Protein AF-A0A1C9CE63-F1 (afdb_monomer)

Solvent-accessible surface area (backbone atoms only — not comparable to full-atom values): 28375 Å² total; per-residue (Å²): 128,78,63,78,70,60,78,70,65,57,102,80,39,80,87,70,50,64,59,66,61,51,50,54,52,50,43,56,51,39,47,48,26,21,52,22,49,70,68,68,36,62,68,63,24,53,52,50,34,50,54,48,64,72,30,65,69,42,46,54,52,19,48,55,55,48,62,64,35,67,76,47,43,61,66,48,73,83,45,93,77,59,62,77,85,46,42,68,60,44,54,62,67,31,39,76,84,61,85,84,71,72,58,73,71,44,56,62,52,73,74,52,94,75,68,88,88,57,52,67,68,51,52,51,49,44,49,29,52,48,26,39,34,39,43,51,40,66,49,45,49,29,48,49,60,59,68,52,56,86,51,56,21,40,76,40,48,49,44,44,68,68,56,47,50,50,53,48,55,65,69,58,64,79,70,82,34,39,35,38,40,32,56,40,55,75,34,63,62,64,49,68,64,69,71,60,58,72,79,48,99,61,60,64,72,58,50,54,52,51,52,53,41,50,74,76,33,42,57,55,44,39,71,67,55,86,86,58,91,83,53,89,81,51,94,64,71,36,89,29,74,40,48,51,56,56,50,50,53,54,53,42,52,53,50,51,55,52,53,51,54,45,39,74,75,68,36,86,86,61,72,71,47,65,40,33,46,66,48,37,37,37,41,36,22,72,46,66,70,59,44,55,51,52,54,50,47,54,37,49,60,34,46,80,61,80,20,67,67,59,71,88,37,49,49,76,40,48,50,71,80,32,50,74,57,95,56,26,28,40,33,51,39,71,95,73,77,41,73,47,48,29,75,19,71,67,47,52,50,52,52,56,48,52,50,50,50,54,51,60,75,41,65,87,53,61,62,62,60,49,32,55,55,50,32,53,50,47,52,55,55,39,61,70,47,36,66,47,74,30,63,70,57,28,51,51,50,44,52,53,49,46,53,54,52,50,54,55,52,50,68,74,39,78,92,54,55,70,64,59,52,35,59,57,35,25,45,73,79,40,75,42,82,54,94,97,39,79,43,80,48,64,76,40,56,41,36,78,88,44,95,68,72,48,56,41,77,58,50,70,72,59,71,69,56,84,86,84,79,73,82,56,76,77,60,24,74,66,27,45,81,66,54,50,59,65,47,53,63,55,64,74,74,112

Mean predicted aligned error: 9.61 Å

Foldseek 3Di:
DPPVVPVPDPPPHPVVPPLVVLLVVLLVLLLQLLVCLLVVVLVSNVVSLVCLLQDLSNLVVLLVVLCPAPVNVVLPVPDPDDCSVCVVVLSVLLRLPDPDQPVVLQLVVLQDPDDDPCVHVNNSSLSSLSSNLSSLCSSCLSNVLSLFDPQAAAPFFLGDPVVNVVLVQVLCQDDKKKKKKFFQLQLLLPFDLLVVLVPDPDDPSSSVSVVVCVVSPLSVQQSDADDDLVPLQHPRGRSGPNNQVSQSSVVRVLVCQLVVVCCVPPNDPFDWDWHHHRRIIMTMGRDPVSVVVSVVSSQVVSVVRVTGRDPVRIDMDMQQVWDDDSQWTWHQPPVVRHIAIEGHPVRLVSLLVVLLVLCVVCLPPDLVVNLVVLQVSLCVVLLSGLQGDYLVVLVVSLVSSLVSVVVSQCVVCVPDDPVVSCVQFWNAQDWDDDPNDTDTDTSWGWHPPDPPTRTRDRSNPDHNDHDDRDDDSSVSSSGDVVVCVVVVVVVVVD

pLDDT: mean 80.14, std 16.72, range [25.38, 95.38]

InterPro domains:
  IPR013597 Group II intron, maturase-specific [PF08388] (356-426)
  IPR025960 Reverse transcriptase, N-terminal domain [PF13655] (14-68)
  IPR043502 DNA/RNA polymerase superfamily [SSF56672] (128-377)
  IPR051083 Group II Intron Splicing and Mobility/Defense [PTHR34047] (127-447)

Nearest PDB structures (foldseek):
  8fli-assembly1_B  TM=7.526E-01  e=4.550E-17  Thermosynechococcus vestitus
  6mec-assembly1_C  TM=7.579E-01  e=5.224E-15  Thermosynechococcus vestitus BP-1
  8t2r-assembly1_D  TM=7.682E-01  e=3.964E-09  Agathobacter rectalis
  7uin-assembly1_D  TM=7.161E-01  e=3.149E-09  Agathobacter rectalis
  7r08-assembly2_F  TM=4.480E-01  e=1.375E-04  Escherichia phage P2

Organism: NCBI:txid35151

Structure (mmCIF, N/CA/C/O backbone):
data_AF-A0A1C9CE63-F1
#
_entry.id   AF-A0A1C9CE63-F1
#
loop_
_atom_site.group_PDB
_atom_site.id
_atom_site.type_symbol
_atom_site.label_atom_id
_atom_site.label_alt_id
_atom_site.label_comp_id
_atom_site.label_asym_id
_atom_site.label_entity_id
_atom_site.label_seq_id
_atom_site.pdbx_PDB_ins_code
_atom_site.Cartn_x
_atom_site.Cartn_y
_atom_site.Cartn_z
_atom_site.occupancy
_atom_site.B_iso_or_equiv
_atom_site.auth_seq_id
_atom_site.auth_comp_id
_atom_site.auth_asym_id
_atom_site.auth_atom_id
_atom_site.pdbx_PDB_model_num
ATOM 1 N N . MET A 1 1 ? -5.152 -36.844 8.645 1.00 30.45 1 MET A N 1
ATOM 2 C CA . MET A 1 1 ? -4.842 -36.944 7.199 1.00 30.45 1 MET A CA 1
ATOM 3 C C . MET A 1 1 ? -3.644 -36.094 6.750 1.00 30.45 1 MET A C 1
ATOM 5 O O . MET A 1 1 ? -3.193 -36.290 5.636 1.00 30.45 1 MET A O 1
ATOM 9 N N . THR A 1 2 ? -3.090 -35.188 7.568 1.00 33.00 2 THR A N 1
ATOM 10 C CA . THR A 1 2 ? -2.118 -34.170 7.110 1.00 33.00 2 THR A CA 1
ATOM 11 C C . THR A 1 2 ? -0.636 -34.487 7.312 1.00 33.00 2 THR A C 1
ATOM 13 O O . THR A 1 2 ? 0.166 -33.715 6.818 1.00 33.00 2 THR A O 1
ATOM 16 N N . ASN A 1 3 ? -0.244 -35.560 8.007 1.00 33.81 3 ASN A N 1
ATOM 17 C CA . ASN A 1 3 ? 1.186 -35.896 8.144 1.00 33.81 3 ASN A CA 1
ATOM 18 C C . ASN A 1 3 ? 1.631 -36.895 7.060 1.00 33.81 3 ASN A C 1
ATOM 20 O O . ASN A 1 3 ? 2.581 -36.630 6.340 1.00 33.81 3 ASN A O 1
ATOM 24 N N . LEU A 1 4 ? 0.844 -37.953 6.826 1.00 34.84 4 LEU A N 1
ATOM 25 C CA . LEU A 1 4 ? 1.173 -39.021 5.868 1.00 34.84 4 LEU A CA 1
ATOM 26 C C . LEU A 1 4 ? 1.255 -38.582 4.394 1.00 34.84 4 LEU A C 1
ATOM 28 O O . LEU A 1 4 ? 1.978 -39.197 3.622 1.00 34.84 4 LEU A O 1
ATOM 32 N N . PHE A 1 5 ? 0.532 -37.535 3.977 1.00 40.16 5 PHE A N 1
ATOM 33 C CA . PHE A 1 5 ? 0.570 -37.071 2.580 1.00 40.16 5 PHE A CA 1
ATOM 34 C C . PHE A 1 5 ? 1.862 -36.305 2.246 1.00 40.16 5 PHE A C 1
ATOM 36 O O . PHE A 1 5 ? 2.246 -36.214 1.085 1.00 40.16 5 PHE A O 1
ATOM 43 N N . PHE A 1 6 ? 2.535 -35.745 3.255 1.00 43.38 6 PHE A N 1
ATOM 44 C CA . PHE A 1 6 ? 3.635 -34.796 3.060 1.00 43.38 6 PHE A CA 1
ATOM 45 C C . PHE A 1 6 ? 5.020 -35.398 3.316 1.00 43.38 6 PHE A C 1
ATOM 47 O O . PHE A 1 6 ? 6.011 -34.790 2.922 1.00 43.38 6 PHE A O 1
ATOM 54 N N . ASP A 1 7 ? 5.093 -36.605 3.884 1.00 41.19 7 ASP A N 1
ATOM 55 C CA . ASP A 1 7 ? 6.348 -37.356 4.032 1.00 41.19 7 ASP A CA 1
ATOM 56 C C . ASP A 1 7 ? 6.889 -37.895 2.686 1.00 41.19 7 ASP A C 1
ATOM 58 O O . ASP A 1 7 ? 8.063 -38.238 2.595 1.00 41.19 7 ASP A O 1
ATOM 62 N N . ASN A 1 8 ? 6.074 -37.890 1.619 1.00 40.59 8 ASN A N 1
ATOM 63 C CA . ASN A 1 8 ? 6.402 -38.437 0.289 1.00 40.59 8 ASN A CA 1
ATOM 64 C C . ASN A 1 8 ? 6.671 -37.380 -0.806 1.00 40.59 8 ASN A C 1
ATOM 66 O O . ASN A 1 8 ? 6.682 -37.704 -1.995 1.00 40.59 8 ASN A O 1
ATOM 70 N N . LEU A 1 9 ? 6.856 -36.105 -0.455 1.00 44.16 9 LEU A N 1
ATOM 71 C CA . LEU A 1 9 ? 7.044 -35.043 -1.450 1.00 44.16 9 LEU A CA 1
ATOM 72 C C . LEU A 1 9 ? 8.506 -34.959 -1.923 1.00 44.16 9 LEU A C 1
ATOM 74 O O . LEU A 1 9 ? 9.312 -34.231 -1.351 1.00 44.16 9 LEU A O 1
ATOM 78 N N . GLY A 1 10 ? 8.825 -35.698 -2.990 1.00 44.44 10 GLY A N 1
ATOM 79 C CA . GLY A 1 10 ? 10.055 -35.535 -3.776 1.00 44.44 10 GLY A CA 1
ATOM 80 C C . GLY A 1 10 ? 10.108 -34.228 -4.590 1.00 44.44 10 GLY A C 1
ATOM 81 O O . GLY A 1 10 ? 9.224 -33.371 -4.496 1.00 44.44 10 GLY A O 1
ATOM 82 N N . GLU A 1 11 ? 11.157 -34.088 -5.412 1.00 43.44 11 GLU A N 1
ATOM 83 C CA . GLU A 1 11 ? 11.594 -32.873 -6.139 1.00 43.44 11 GLU A CA 1
ATOM 84 C C . GLU A 1 11 ? 10.550 -32.215 -7.084 1.00 43.44 11 GLU A C 1
ATOM 86 O O . GLU A 1 11 ? 10.762 -31.098 -7.550 1.00 43.44 11 GLU A O 1
ATOM 91 N N . SER A 1 12 ? 9.384 -32.831 -7.314 1.00 47.00 12 SER A N 1
ATOM 92 C CA . SER A 1 12 ? 8.291 -32.354 -8.186 1.00 47.00 12 SER A CA 1
ATOM 93 C C . SER A 1 12 ? 6.993 -32.011 -7.424 1.00 47.00 12 SER A C 1
ATOM 95 O O . SER A 1 12 ? 5.890 -32.388 -7.821 1.00 47.00 12 SER A O 1
ATOM 97 N N . SER A 1 13 ? 7.091 -31.320 -6.285 1.00 58.22 13 SER A N 1
ATOM 98 C CA . SER A 1 13 ? 5.994 -31.235 -5.302 1.00 58.22 13 SER A CA 1
ATOM 99 C C . SER A 1 13 ? 5.151 -29.950 -5.297 1.00 58.22 13 SER A C 1
ATOM 101 O O . SER A 1 13 ? 4.008 -30.008 -4.854 1.00 58.22 13 SER A O 1
ATOM 103 N N . TRP A 1 14 ? 5.636 -28.802 -5.790 1.00 64.69 14 TRP A N 1
ATOM 104 C CA . TRP A 1 14 ? 4.922 -27.517 -5.620 1.00 64.69 14 TRP A CA 1
ATOM 105 C C . TRP A 1 14 ? 3.573 -27.440 -6.343 1.00 64.69 14 TRP A C 1
ATOM 107 O O . TRP A 1 14 ? 2.602 -26.945 -5.766 1.00 64.69 14 TRP A O 1
ATOM 117 N N . ASP A 1 15 ? 3.499 -27.948 -7.571 1.00 68.06 15 ASP A N 1
ATOM 118 C CA . ASP A 1 15 ? 2.266 -27.940 -8.370 1.00 68.06 15 ASP A CA 1
ATOM 119 C C . ASP A 1 15 ? 1.274 -29.029 -7.927 1.00 68.06 15 ASP A C 1
ATOM 121 O O . ASP A 1 15 ? 0.073 -28.910 -8.160 1.00 68.06 15 ASP A O 1
ATOM 125 N N . ASN A 1 16 ? 1.765 -30.057 -7.226 1.00 78.12 16 ASN A N 1
ATOM 126 C CA . ASN A 1 16 ? 0.968 -31.176 -6.720 1.00 78.12 16 ASN A CA 1
ATOM 127 C C . ASN A 1 16 ? 0.309 -30.885 -5.361 1.00 78.12 16 ASN A C 1
ATOM 129 O O . ASN A 1 16 ? -0.555 -31.641 -4.915 1.00 78.12 16 ASN A O 1
ATOM 133 N N . ILE A 1 17 ? 0.693 -29.796 -4.686 1.00 79.50 17 ILE A N 1
ATOM 134 C CA . ILE A 1 17 ? 0.052 -29.378 -3.438 1.00 79.50 17 ILE A CA 1
ATOM 135 C C . ILE A 1 17 ? -1.374 -28.885 -3.750 1.00 79.50 17 ILE A C 1
ATOM 137 O O . ILE A 1 17 ? -1.547 -28.010 -4.603 1.00 79.50 17 ILE A O 1
ATOM 141 N N . PRO A 1 18 ? -2.415 -29.364 -3.035 1.00 83.19 18 PRO A N 1
ATOM 142 C CA . PRO A 1 18 ? -3.797 -28.936 -3.245 1.00 83.19 18 PRO A CA 1
ATOM 143 C C . PRO A 1 18 ? -4.042 -27.534 -2.656 1.00 83.19 18 PRO A C 1
ATOM 145 O O . PRO A 1 18 ? -4.759 -27.353 -1.669 1.00 83.19 18 PRO A O 1
ATOM 148 N N . TRP A 1 19 ? -3.440 -26.506 -3.266 1.00 83.06 19 TRP A N 1
ATOM 149 C CA . TRP A 1 19 ? -3.484 -25.113 -2.802 1.00 83.06 19 TRP A CA 1
ATOM 150 C C . TRP A 1 19 ? -4.910 -24.591 -2.624 1.00 83.06 19 TRP A C 1
ATOM 152 O O . TRP A 1 19 ? -5.187 -23.843 -1.687 1.00 83.06 19 TRP A O 1
ATOM 162 N N . HIS A 1 20 ? -5.823 -24.993 -3.510 1.00 82.12 20 HIS A N 1
ATOM 163 C CA . HIS A 1 20 ? -7.228 -24.613 -3.422 1.00 82.12 20 HIS A CA 1
ATOM 164 C C . HIS A 1 20 ? -7.864 -25.108 -2.116 1.00 82.12 20 HIS A C 1
ATOM 166 O O . HIS A 1 20 ? -8.416 -24.301 -1.367 1.00 82.12 20 HIS A O 1
ATOM 172 N N . ASP A 1 21 ? -7.726 -26.396 -1.800 1.00 81.56 21 ASP A N 1
ATOM 173 C CA . ASP A 1 21 ? -8.331 -26.995 -0.608 1.00 81.56 21 ASP A CA 1
ATOM 174 C C . ASP A 1 21 ? -7.712 -26.450 0.680 1.00 81.56 21 ASP A C 1
ATOM 176 O O . ASP A 1 21 ? -8.426 -26.163 1.647 1.00 81.56 21 ASP A O 1
ATOM 180 N N . LEU A 1 22 ? -6.392 -26.227 0.675 1.00 85.25 22 LEU A N 1
ATOM 181 C CA . LEU A 1 22 ? -5.684 -25.597 1.789 1.00 85.25 22 LEU A CA 1
ATOM 182 C C . LEU A 1 22 ? -6.206 -24.178 2.057 1.00 85.25 22 LEU A C 1
ATOM 184 O O . LEU A 1 22 ? -6.503 -23.844 3.207 1.00 85.25 22 LEU A O 1
ATOM 188 N N . ASN A 1 23 ? -6.383 -23.363 1.013 1.00 83.88 23 ASN A N 1
ATOM 189 C CA . ASN A 1 23 ? -6.924 -22.007 1.144 1.00 83.88 23 ASN A CA 1
ATOM 190 C C . ASN A 1 23 ? -8.392 -22.011 1.595 1.00 83.88 23 ASN A C 1
ATOM 192 O O . ASN A 1 23 ? -8.774 -21.213 2.452 1.00 83.88 23 ASN A O 1
ATOM 196 N N . VAL A 1 24 ? -9.215 -22.941 1.097 1.00 83.56 24 VAL A N 1
ATOM 197 C CA . VAL A 1 24 ? -10.607 -23.106 1.550 1.00 83.56 24 VAL A CA 1
ATOM 198 C C . VAL A 1 24 ? -10.660 -23.488 3.032 1.00 83.56 24 VAL A C 1
ATOM 200 O O . VAL A 1 24 ? -11.475 -22.950 3.788 1.00 83.56 24 VAL A O 1
ATOM 203 N N . HIS A 1 25 ? -9.794 -24.400 3.476 1.00 86.44 25 HIS A N 1
ATOM 204 C CA . HIS A 1 25 ? -9.698 -24.790 4.880 1.00 86.44 25 HIS A CA 1
ATOM 205 C C . HIS A 1 25 ? -9.257 -23.619 5.772 1.00 86.44 25 HIS A C 1
ATOM 207 O O . HIS A 1 25 ? -9.914 -23.331 6.779 1.00 86.44 25 HIS A O 1
ATOM 213 N N . LEU A 1 26 ? -8.203 -22.900 5.371 1.00 88.88 26 LEU A N 1
ATOM 214 C CA . LEU A 1 26 ? -7.724 -21.695 6.051 1.00 88.88 26 LEU A CA 1
ATOM 215 C C . LEU A 1 26 ? -8.846 -20.659 6.191 1.00 88.88 26 LEU A C 1
ATOM 217 O O . LEU A 1 26 ? -9.130 -20.194 7.298 1.00 88.88 26 LEU A O 1
ATOM 221 N N . PHE A 1 27 ? -9.558 -20.378 5.099 1.00 85.69 27 PHE A N 1
ATOM 222 C CA . PHE A 1 27 ? -10.673 -19.440 5.091 1.00 85.69 27 PHE A CA 1
ATOM 223 C C . PHE A 1 27 ? -11.788 -19.831 6.068 1.00 85.69 27 PHE A C 1
ATOM 225 O O . PHE A 1 27 ? -12.314 -18.976 6.789 1.00 85.69 27 PHE A O 1
ATOM 232 N N . LYS A 1 28 ? -12.153 -21.118 6.137 1.00 87.19 28 LYS A N 1
ATOM 233 C CA . LYS A 1 28 ? -13.177 -21.601 7.077 1.00 87.19 28 LYS A CA 1
ATOM 234 C C . LYS A 1 28 ? -12.786 -21.307 8.526 1.00 87.19 28 LYS A C 1
ATOM 236 O O . LYS A 1 28 ? -13.638 -20.878 9.306 1.00 87.19 28 LYS A O 1
ATOM 241 N N . ILE A 1 29 ? -11.520 -21.510 8.895 1.00 91.44 29 ILE A N 1
ATOM 242 C CA . ILE A 1 29 ? -11.042 -21.224 10.255 1.00 91.44 29 ILE A CA 1
ATOM 243 C C . ILE A 1 29 ? -10.981 -19.715 10.503 1.00 91.44 29 ILE A C 1
ATOM 245 O O . ILE A 1 29 ? -11.498 -19.245 11.516 1.00 91.44 29 ILE A O 1
ATOM 249 N N . GLN A 1 30 ? -10.436 -18.936 9.568 1.00 92.19 30 GLN A N 1
ATOM 250 C CA . GLN A 1 30 ? -10.383 -17.480 9.695 1.00 92.19 30 GLN A CA 1
ATOM 251 C C . GLN A 1 30 ? -11.785 -16.852 9.808 1.00 92.19 30 GLN A C 1
ATOM 253 O O . GLN A 1 30 ? -12.007 -15.964 10.629 1.00 92.19 30 GLN A O 1
ATOM 258 N N . THR A 1 31 ? -12.774 -17.375 9.078 1.00 90.12 31 THR A N 1
ATOM 259 C CA . THR A 1 31 ? -14.182 -16.964 9.206 1.00 90.12 31 THR A CA 1
ATOM 260 C C . THR A 1 31 ? -14.743 -17.275 10.594 1.00 90.12 31 THR A C 1
ATOM 262 O O . THR A 1 31 ? -15.488 -16.472 11.157 1.00 90.12 31 THR A O 1
ATOM 265 N N . LYS A 1 32 ? -14.376 -18.419 11.188 1.00 91.94 32 LYS A N 1
ATOM 266 C CA . LYS A 1 32 ? -14.743 -18.739 12.576 1.00 91.94 32 LYS A CA 1
ATOM 267 C C . LYS A 1 32 ? -14.106 -17.760 13.562 1.00 91.94 32 LYS A C 1
ATOM 269 O O . LYS A 1 32 ? -14.807 -17.320 14.466 1.00 91.94 32 LYS A O 1
ATOM 274 N N . ILE A 1 33 ? -12.838 -17.378 13.372 1.00 93.75 33 ILE A N 1
ATOM 275 C CA . ILE A 1 33 ? -12.158 -16.361 14.197 1.00 93.75 33 ILE A CA 1
ATOM 276 C C . ILE A 1 33 ? -12.888 -15.017 14.092 1.00 93.75 33 ILE A C 1
ATOM 278 O O . ILE A 1 33 ? -13.216 -14.425 15.120 1.00 93.75 33 ILE A O 1
ATOM 282 N N . TYR A 1 34 ? -13.200 -14.567 12.874 1.00 93.25 34 TYR A N 1
ATOM 283 C CA . TYR A 1 34 ? -13.955 -13.335 12.630 1.00 93.25 34 TYR A CA 1
ATOM 284 C C . TYR A 1 34 ? -15.318 -13.358 13.336 1.00 93.25 34 TYR A C 1
ATOM 286 O O . TYR A 1 34 ? -15.622 -12.485 14.147 1.00 93.25 34 TYR A O 1
ATOM 294 N N . ASN A 1 35 ? -16.114 -14.408 13.111 1.00 92.81 35 ASN A N 1
ATOM 295 C CA . ASN A 1 35 ? -17.444 -14.541 13.705 1.00 92.81 35 ASN A CA 1
ATOM 296 C C . ASN A 1 35 ? -17.397 -14.646 15.237 1.00 92.81 35 ASN A C 1
ATOM 298 O O . ASN A 1 35 ? -18.222 -14.034 15.913 1.00 92.81 35 ASN A O 1
ATOM 302 N N . ALA A 1 36 ? -16.442 -15.400 15.791 1.00 94.69 36 ALA A N 1
ATOM 303 C CA . ALA A 1 36 ? -16.226 -15.490 17.233 1.00 94.69 36 ALA A CA 1
ATOM 304 C C . ALA A 1 36 ? -15.870 -14.121 17.824 1.00 94.69 36 ALA A C 1
ATOM 306 O O . ALA A 1 36 ? -16.382 -13.756 18.878 1.00 94.69 36 ALA A O 1
ATOM 307 N N . THR A 1 37 ? -15.057 -13.338 17.111 1.00 93.81 37 THR A N 1
ATOM 308 C CA . THR A 1 37 ? -14.690 -11.975 17.505 1.00 93.81 37 THR A CA 1
ATOM 309 C C . THR A 1 37 ? -15.907 -11.050 17.513 1.00 93.81 37 THR A C 1
ATOM 311 O O . THR A 1 37 ? -16.164 -10.406 18.527 1.00 93.81 37 THR A O 1
ATOM 314 N N . CYS A 1 38 ? -16.723 -11.051 16.452 1.00 92.19 38 CYS A N 1
ATOM 315 C CA . CYS A 1 38 ? -17.969 -10.275 16.411 1.00 92.19 38 CYS A CA 1
ATOM 316 C C . CYS A 1 38 ? -18.946 -10.664 17.535 1.00 92.19 38 CYS A C 1
ATOM 318 O O . CYS A 1 38 ? -19.626 -9.802 18.085 1.00 92.19 38 CYS A O 1
ATOM 320 N N . LYS A 1 39 ? -18.999 -11.953 17.898 1.00 95.38 39 LYS A N 1
ATOM 321 C CA . LYS A 1 39 ? -19.830 -12.486 18.993 1.00 95.38 39 LYS A CA 1
ATOM 322 C C . LYS A 1 39 ? -19.179 -12.381 20.382 1.00 95.38 39 LYS A C 1
ATOM 324 O O . LYS A 1 39 ? -19.749 -12.890 21.340 1.00 95.38 39 LYS A O 1
ATOM 329 N N . LYS A 1 40 ? -17.992 -11.769 20.502 1.00 94.56 40 LYS A N 1
ATOM 330 C CA . LYS A 1 40 ? -17.204 -11.659 21.749 1.00 94.56 40 LYS A CA 1
ATOM 331 C C . LYS A 1 40 ? -16.887 -13.007 22.428 1.00 94.56 40 LYS A C 1
ATOM 333 O O . LYS A 1 40 ? -16.707 -13.083 23.639 1.00 94.56 40 LYS A O 1
ATOM 338 N N . GLN A 1 41 ? -16.773 -14.087 21.655 1.00 94.88 41 GLN A N 1
ATOM 339 C CA . GLN A 1 41 ? -16.434 -15.424 22.151 1.00 94.88 41 GLN A CA 1
ATOM 340 C C . GLN A 1 41 ? -14.910 -15.607 22.225 1.00 94.88 41 GLN A C 1
ATOM 342 O O . GLN A 1 41 ? -14.272 -16.129 21.309 1.00 94.88 41 GLN A O 1
ATOM 347 N N . ILE A 1 42 ? -14.308 -15.161 23.329 1.00 92.19 42 ILE A N 1
ATOM 348 C CA . ILE A 1 42 ? -12.844 -15.087 23.479 1.00 92.19 42 ILE A CA 1
ATOM 349 C C . ILE A 1 42 ? -12.193 -16.478 23.428 1.00 92.19 42 ILE A C 1
ATOM 351 O O . ILE A 1 42 ? -11.193 -16.668 22.735 1.00 92.19 42 ILE A O 1
ATOM 355 N N . VAL A 1 43 ? -12.773 -17.466 24.117 1.00 93.31 43 VAL A N 1
ATOM 356 C CA . VAL A 1 43 ? -12.218 -18.829 24.199 1.00 93.31 43 VAL A CA 1
ATOM 357 C C . VAL A 1 43 ? -12.179 -19.503 22.824 1.00 93.31 43 VAL A C 1
ATOM 359 O O . VAL A 1 43 ? -11.155 -20.061 22.430 1.00 93.31 43 VAL A O 1
ATOM 362 N N . THR A 1 44 ? -13.269 -19.416 22.055 1.00 93.56 44 THR A N 1
ATOM 363 C CA . THR A 1 44 ? -13.337 -20.020 20.714 1.00 93.56 44 THR A CA 1
ATOM 364 C C . THR A 1 44 ? -12.393 -19.314 19.745 1.00 93.56 44 THR A C 1
ATOM 366 O O . THR A 1 44 ? -11.679 -19.990 19.003 1.00 93.56 44 THR A O 1
ATOM 369 N N . ARG A 1 45 ? -12.310 -17.975 19.803 1.00 94.50 45 ARG A N 1
ATOM 370 C CA . ARG A 1 45 ? -11.341 -17.181 19.034 1.00 94.50 45 ARG A CA 1
ATOM 371 C C . ARG A 1 45 ? -9.907 -17.640 19.316 1.00 94.50 45 ARG A C 1
ATOM 373 O O . ARG A 1 45 ? -9.213 -18.018 18.377 1.00 94.50 45 ARG A O 1
ATOM 380 N N . LYS A 1 46 ? -9.487 -17.681 20.589 1.00 91.81 46 LYS A N 1
ATOM 381 C CA . LYS A 1 46 ? -8.126 -18.086 20.994 1.00 91.81 46 LYS A CA 1
ATOM 382 C C . LYS A 1 46 ? -7.807 -19.533 20.599 1.00 91.81 46 LYS A C 1
ATOM 384 O O . LYS A 1 46 ? -6.720 -19.786 20.088 1.00 91.81 46 LYS A O 1
ATOM 389 N N . LYS A 1 47 ? -8.761 -20.462 20.738 1.00 93.19 47 LYS A N 1
ATOM 390 C CA . LYS A 1 47 ? -8.602 -21.861 20.296 1.00 93.19 47 LYS A CA 1
ATOM 391 C C . LYS A 1 47 ? -8.356 -21.972 18.787 1.00 93.19 47 LYS A C 1
ATOM 393 O O . LYS A 1 47 ? -7.452 -22.683 18.363 1.00 93.19 47 LYS A O 1
ATOM 398 N N . MET A 1 48 ? -9.136 -21.258 17.974 1.00 93.94 48 MET A N 1
ATOM 399 C CA . MET A 1 48 ? -8.968 -21.263 16.514 1.00 93.94 48 MET A CA 1
ATOM 400 C C . MET A 1 48 ? -7.664 -20.576 16.085 1.00 93.94 48 MET A C 1
ATOM 402 O O . MET A 1 48 ? -7.017 -21.025 15.143 1.00 93.94 48 MET A O 1
ATOM 406 N N . GLN A 1 49 ? -7.251 -19.520 16.795 1.00 93.44 49 GLN A N 1
ATOM 407 C CA . GLN A 1 49 ? -5.963 -18.863 16.573 1.00 93.44 49 GLN A CA 1
ATOM 408 C C . GLN A 1 49 ? -4.785 -19.800 16.859 1.00 93.44 49 GLN A C 1
ATOM 410 O O . GLN A 1 49 ? -3.880 -19.880 16.035 1.00 93.44 49 GLN A O 1
ATOM 415 N N . LEU A 1 50 ? -4.820 -20.547 17.969 1.00 91.38 50 LEU A N 1
ATOM 416 C CA . LEU A 1 50 ? -3.811 -21.565 18.290 1.00 91.38 50 LEU A CA 1
ATOM 417 C C . LEU A 1 50 ? -3.747 -22.663 17.218 1.00 91.38 50 LEU A C 1
ATOM 419 O O . LEU A 1 50 ? -2.664 -22.997 16.749 1.00 91.38 50 LEU A O 1
ATOM 423 N N . MET A 1 51 ? -4.904 -23.144 16.748 1.00 91.94 51 MET A N 1
ATOM 424 C CA . MET A 1 51 ? -4.967 -24.141 15.673 1.00 91.94 51 MET A CA 1
ATOM 425 C C . MET A 1 51 ? -4.283 -23.661 14.382 1.00 91.94 51 MET A C 1
ATOM 427 O O . MET A 1 51 ? -3.583 -24.436 13.732 1.00 91.94 51 MET A O 1
ATOM 431 N N . LEU A 1 52 ? -4.470 -22.393 13.994 1.00 92.25 52 LEU A N 1
ATOM 432 C CA . LEU A 1 52 ? -3.778 -21.828 12.832 1.00 92.25 52 LEU A CA 1
ATOM 433 C C . LEU A 1 52 ? -2.283 -21.622 13.089 1.00 92.25 52 LEU A C 1
ATOM 435 O O . LEU A 1 52 ? -1.493 -21.855 12.178 1.00 92.25 52 LEU A O 1
ATOM 439 N N . LEU A 1 53 ? -1.911 -21.202 14.299 1.00 90.50 53 LEU A N 1
ATOM 440 C CA . LEU A 1 53 ? -0.534 -20.912 14.699 1.00 90.50 53 LEU A CA 1
ATOM 441 C C . LEU A 1 53 ? 0.372 -22.155 14.630 1.00 90.50 53 LEU A C 1
ATOM 443 O O . LEU A 1 53 ? 1.522 -22.053 14.210 1.00 90.50 53 LEU A O 1
ATOM 447 N N . GLU A 1 54 ? -0.155 -23.323 15.001 1.00 85.75 54 GLU A N 1
ATOM 448 C CA . GLU A 1 54 ? 0.574 -24.605 15.002 1.00 85.75 54 GLU A CA 1
ATOM 449 C C . GLU A 1 54 ? 0.377 -25.413 13.702 1.00 85.75 54 GLU A C 1
ATOM 451 O O . GLU A 1 54 ? 1.137 -26.337 13.390 1.00 85.75 54 GLU A O 1
ATOM 456 N N . GLY A 1 55 ? -0.634 -25.052 12.908 1.00 87.56 55 GLY A N 1
ATOM 457 C CA . GLY A 1 55 ? -1.057 -25.790 11.723 1.00 87.56 55 GLY A CA 1
ATOM 458 C C . GLY A 1 55 ? 0.015 -25.882 10.634 1.00 87.56 55 GLY A C 1
ATOM 459 O O . GLY A 1 55 ? 0.533 -24.878 10.143 1.00 87.56 55 GLY A O 1
ATOM 460 N N . TYR A 1 56 ? 0.297 -27.104 10.175 1.00 86.19 56 TYR A N 1
ATOM 461 C CA . TYR A 1 56 ? 1.201 -27.350 9.045 1.00 86.19 56 TYR A CA 1
ATOM 462 C C . TYR A 1 56 ? 0.702 -26.699 7.742 1.00 86.19 56 TYR A C 1
ATOM 464 O O . TYR A 1 56 ? 1.471 -26.052 7.033 1.00 86.19 56 TYR A O 1
ATOM 472 N N . SER A 1 57 ? -0.609 -26.760 7.477 1.00 86.31 57 SER A N 1
ATOM 473 C CA . SER A 1 57 ? -1.236 -26.090 6.328 1.00 86.31 57 SER A CA 1
ATOM 474 C C . SER A 1 57 ? -0.996 -24.579 6.323 1.00 86.31 57 SER A C 1
ATOM 476 O O . SER A 1 57 ? -0.785 -23.990 5.267 1.00 86.31 57 SER A O 1
ATOM 478 N N . THR A 1 58 ? -1.005 -23.948 7.501 1.00 90.38 58 THR A N 1
ATOM 479 C CA . THR A 1 58 ? -0.756 -22.510 7.638 1.00 90.38 58 THR A CA 1
ATOM 480 C C . THR A 1 58 ? 0.680 -22.168 7.266 1.00 90.38 58 THR A C 1
ATOM 482 O O . THR A 1 58 ? 0.906 -21.198 6.548 1.00 90.38 58 THR A O 1
ATOM 485 N N . ARG A 1 59 ? 1.647 -22.985 7.704 1.00 90.19 59 ARG A N 1
ATOM 486 C CA . ARG A 1 59 ? 3.070 -22.809 7.381 1.00 90.19 59 ARG A CA 1
ATOM 487 C C . ARG A 1 59 ? 3.341 -22.948 5.882 1.00 90.19 59 ARG A C 1
ATOM 489 O O . ARG A 1 59 ? 4.064 -22.128 5.325 1.00 90.19 59 ARG A O 1
ATOM 496 N N . LEU A 1 60 ? 2.706 -23.915 5.216 1.00 88.00 60 LEU A N 1
ATOM 497 C CA . LEU A 1 60 ? 2.786 -24.065 3.758 1.00 88.00 60 LEU A CA 1
ATOM 498 C C . LEU A 1 60 ? 2.224 -22.849 3.012 1.00 88.00 60 LEU A C 1
ATOM 500 O O . LEU A 1 60 ? 2.868 -22.327 2.104 1.00 88.00 60 LEU A O 1
ATOM 504 N N . ILE A 1 61 ? 1.042 -22.368 3.410 1.00 88.88 61 ILE A N 1
ATOM 505 C CA . ILE A 1 61 ? 0.437 -21.168 2.813 1.00 88.88 61 ILE A CA 1
ATOM 506 C C . ILE A 1 61 ? 1.318 -19.939 3.064 1.00 88.88 61 ILE A C 1
ATOM 508 O O . ILE A 1 61 ? 1.501 -19.124 2.160 1.00 88.88 61 ILE A O 1
ATOM 512 N N . ALA A 1 62 ? 1.896 -19.810 4.260 1.00 90.81 62 ALA A N 1
ATOM 513 C CA . ALA A 1 62 ? 2.817 -18.728 4.580 1.00 90.81 62 ALA A CA 1
ATOM 514 C C . ALA A 1 62 ? 4.069 -18.772 3.696 1.00 90.81 62 ALA A C 1
ATOM 516 O O . ALA A 1 62 ? 4.424 -17.748 3.119 1.00 90.81 62 ALA A O 1
ATOM 517 N N . LEU A 1 63 ? 4.684 -19.947 3.508 1.00 89.12 63 LEU A N 1
ATOM 518 C CA . LEU A 1 63 ? 5.806 -20.117 2.580 1.00 89.12 63 LEU A CA 1
ATOM 519 C C . LEU A 1 63 ? 5.419 -19.674 1.166 1.00 89.12 63 LEU A C 1
ATOM 521 O O . LEU A 1 63 ? 6.114 -18.852 0.574 1.00 89.12 63 LEU A O 1
ATOM 525 N N . TYR A 1 64 ? 4.286 -20.163 0.653 1.00 86.12 64 TYR A N 1
ATOM 526 C CA . TYR A 1 64 ? 3.775 -19.772 -0.659 1.00 86.12 64 TYR A CA 1
ATOM 527 C C . TYR A 1 64 ? 3.626 -18.254 -0.776 1.00 86.12 64 TYR A C 1
ATOM 529 O O . TYR A 1 64 ? 4.151 -17.643 -1.700 1.00 86.12 64 TYR A O 1
ATOM 537 N N . ARG A 1 65 ? 2.957 -17.603 0.179 1.00 86.94 65 ARG A N 1
ATOM 538 C CA . ARG A 1 65 ? 2.747 -16.149 0.137 1.00 86.94 65 ARG A CA 1
ATOM 539 C C . ARG A 1 65 ? 4.055 -15.369 0.232 1.00 86.94 65 ARG A C 1
ATOM 541 O O . ARG A 1 65 ? 4.224 -14.401 -0.510 1.00 86.94 65 ARG A O 1
ATOM 548 N N . VAL A 1 66 ? 4.984 -15.812 1.082 1.00 84.94 66 VAL A N 1
ATOM 549 C CA . VAL A 1 66 ? 6.299 -15.183 1.242 1.00 84.94 66 VAL A CA 1
ATOM 550 C C . VAL A 1 66 ? 7.070 -15.197 -0.074 1.00 84.94 66 VAL A C 1
ATOM 552 O O . VAL A 1 66 ? 7.545 -14.149 -0.511 1.00 84.94 66 VAL A O 1
ATOM 555 N N . THR A 1 67 ? 7.128 -16.347 -0.752 1.00 81.38 67 THR A N 1
ATOM 556 C CA . THR A 1 67 ? 7.839 -16.500 -2.033 1.00 81.38 67 THR A CA 1
ATOM 557 C C . THR A 1 67 ? 7.179 -15.717 -3.169 1.00 81.38 67 THR A C 1
ATOM 559 O O . THR A 1 67 ? 7.847 -15.336 -4.133 1.00 81.38 67 THR A O 1
ATOM 562 N N . GLN A 1 68 ? 5.885 -15.392 -3.048 1.00 80.06 68 GLN A N 1
ATOM 563 C CA . GLN A 1 68 ? 5.193 -14.542 -4.014 1.00 80.06 68 GLN A CA 1
ATOM 564 C C . GLN A 1 68 ? 5.485 -13.037 -3.862 1.00 80.06 68 GLN A C 1
ATOM 566 O O . GLN A 1 68 ? 5.216 -12.284 -4.807 1.00 80.06 68 GLN A O 1
ATOM 571 N N . TYR A 1 69 ? 6.049 -12.567 -2.741 1.00 76.44 69 TYR A N 1
ATOM 572 C CA . TYR A 1 69 ? 6.301 -11.135 -2.560 1.00 76.44 69 TYR A CA 1
ATOM 573 C C . TYR A 1 69 ? 7.324 -10.589 -3.573 1.00 76.44 69 TYR A C 1
ATOM 575 O O . TYR A 1 69 ? 8.397 -11.169 -3.734 1.00 76.44 69 TYR A O 1
ATOM 583 N N . PRO A 1 70 ? 7.072 -9.434 -4.226 1.00 71.69 70 PRO A N 1
ATOM 584 C CA . PRO A 1 70 ? 7.964 -8.921 -5.272 1.00 71.69 70 PRO A CA 1
ATOM 585 C C . PRO A 1 70 ? 9.402 -8.649 -4.815 1.00 71.69 70 PRO A C 1
ATOM 587 O O . PRO A 1 70 ? 10.341 -8.904 -5.565 1.00 71.69 70 PRO A O 1
ATOM 590 N N . PHE A 1 71 ? 9.586 -8.142 -3.590 1.00 69.69 71 PHE A N 1
ATOM 591 C CA . PHE A 1 71 ? 10.918 -7.868 -3.040 1.00 69.69 71 PHE A CA 1
ATOM 592 C C . PHE A 1 71 ? 11.699 -9.154 -2.745 1.00 69.69 71 PHE A C 1
ATOM 594 O O . PHE A 1 71 ? 12.919 -9.163 -2.865 1.00 69.69 71 PHE A O 1
ATOM 601 N N . ILE A 1 72 ? 10.988 -10.236 -2.426 1.00 72.75 72 ILE A N 1
ATOM 602 C CA . ILE A 1 72 ? 11.537 -11.580 -2.283 1.00 72.75 72 ILE A CA 1
ATOM 603 C C . ILE A 1 72 ? 11.876 -12.119 -3.660 1.00 72.75 72 ILE A C 1
ATOM 605 O O . ILE A 1 72 ? 13.055 -12.312 -3.923 1.00 72.75 72 ILE A O 1
ATOM 609 N N . LYS A 1 73 ? 10.918 -12.214 -4.591 1.00 71.62 73 LYS A N 1
ATOM 610 C CA . LYS A 1 73 ? 11.178 -12.676 -5.969 1.00 71.62 73 LYS A CA 1
ATOM 611 C C . LYS A 1 73 ? 12.410 -12.028 -6.600 1.00 71.62 73 LYS A C 1
ATOM 613 O O . LYS A 1 73 ? 13.207 -12.725 -7.210 1.00 71.62 73 LYS A O 1
ATOM 618 N N . LYS A 1 74 ? 12.589 -10.715 -6.419 1.00 66.81 74 LYS A N 1
ATOM 619 C CA . LYS A 1 74 ? 13.763 -9.993 -6.927 1.00 66.81 74 LYS A CA 1
ATOM 620 C C . LYS A 1 74 ? 15.079 -10.447 -6.281 1.00 66.81 74 LYS A C 1
ATOM 622 O O . LYS A 1 74 ? 16.070 -10.541 -6.986 1.00 66.81 74 LYS A O 1
ATOM 627 N N . LYS A 1 75 ? 15.098 -10.741 -4.975 1.00 67.31 75 LYS A N 1
ATOM 628 C CA . LYS A 1 75 ? 16.283 -11.286 -4.287 1.00 67.31 75 LYS A CA 1
ATOM 629 C C . LYS A 1 75 ? 16.635 -12.706 -4.757 1.00 67.31 75 LYS A C 1
ATOM 631 O O . LYS A 1 75 ? 17.809 -13.035 -4.756 1.00 67.31 75 LYS A O 1
ATOM 636 N N . PHE A 1 76 ? 15.652 -13.509 -5.178 1.00 65.81 76 PHE A N 1
ATOM 637 C CA . PHE A 1 76 ? 15.876 -14.881 -5.670 1.00 65.81 76 PHE A CA 1
ATOM 638 C C . PHE A 1 76 ? 16.225 -14.969 -7.160 1.00 65.81 76 PHE A C 1
ATOM 640 O O . PHE A 1 76 ? 16.741 -15.992 -7.593 1.00 65.81 76 PHE A O 1
ATOM 647 N N . GLN A 1 77 ? 15.940 -13.932 -7.954 1.00 63.56 77 GLN A N 1
ATOM 648 C CA . GLN A 1 77 ? 16.197 -13.941 -9.402 1.00 63.56 77 GLN A CA 1
ATOM 649 C C . GLN A 1 77 ? 17.676 -14.131 -9.759 1.00 63.56 77 GLN A C 1
ATOM 651 O O . GLN A 1 77 ? 17.959 -14.665 -10.827 1.00 63.56 77 GLN A O 1
ATOM 656 N N . ASP A 1 78 ? 18.579 -13.732 -8.862 1.00 57.06 78 ASP A N 1
ATOM 657 C CA . ASP A 1 78 ? 20.026 -13.744 -9.081 1.00 57.06 78 ASP A CA 1
ATOM 658 C C . ASP A 1 78 ? 20.751 -14.774 -8.179 1.00 57.06 78 ASP A C 1
ATOM 660 O O . ASP A 1 78 ? 21.964 -14.687 -8.001 1.00 57.06 78 ASP A O 1
ATOM 664 N N . THR A 1 79 ? 20.030 -15.734 -7.576 1.00 62.59 79 THR A N 1
ATOM 665 C CA . THR A 1 79 ? 20.602 -16.736 -6.649 1.00 62.59 79 THR A CA 1
ATOM 666 C C . THR A 1 79 ? 20.260 -18.171 -7.046 1.00 62.59 79 THR A C 1
ATOM 668 O O . THR A 1 79 ? 19.102 -18.448 -7.344 1.00 62.59 79 THR A O 1
ATOM 671 N N . ASP A 1 80 ? 21.196 -19.109 -6.869 1.00 60.94 80 ASP A N 1
ATOM 672 C CA . ASP A 1 80 ? 20.970 -20.562 -7.039 1.00 60.94 80 ASP A CA 1
ATOM 673 C C . ASP A 1 80 ? 20.134 -21.200 -5.900 1.00 60.94 80 ASP A C 1
ATOM 675 O O . ASP A 1 80 ? 19.997 -22.422 -5.793 1.00 60.94 80 ASP A O 1
ATOM 679 N N . PHE A 1 81 ? 19.546 -20.380 -5.019 1.00 65.88 81 PHE A N 1
ATOM 680 C CA . PHE A 1 81 ? 18.743 -20.842 -3.892 1.00 65.88 81 PHE A CA 1
ATOM 681 C C . PHE A 1 81 ? 17.430 -21.474 -4.364 1.00 65.88 81 PHE A C 1
ATOM 683 O O . PHE A 1 81 ? 16.505 -20.796 -4.816 1.00 65.88 81 PHE A O 1
ATOM 690 N N . SER A 1 82 ? 17.313 -22.783 -4.172 1.00 73.44 82 SER A N 1
ATOM 691 C CA . SER A 1 82 ? 16.133 -23.572 -4.521 1.00 73.44 82 SER A CA 1
ATOM 692 C C . SER A 1 82 ? 15.320 -23.894 -3.268 1.00 73.44 82 SER A C 1
ATOM 694 O O . SER A 1 82 ? 15.698 -24.704 -2.426 1.00 73.44 82 SER A O 1
ATOM 696 N N . ILE A 1 83 ? 14.153 -23.252 -3.163 1.00 74.06 83 ILE A N 1
ATOM 697 C CA . ILE A 1 83 ? 13.226 -23.389 -2.025 1.00 74.06 83 ILE A CA 1
ATOM 698 C C . ILE A 1 83 ? 12.782 -24.842 -1.817 1.00 74.06 83 ILE A C 1
ATOM 700 O O . ILE A 1 83 ? 12.530 -25.243 -0.686 1.00 74.06 83 ILE A O 1
ATOM 704 N N . ILE A 1 84 ? 12.697 -25.625 -2.895 1.00 71.56 84 ILE A N 1
ATOM 705 C CA . ILE A 1 84 ? 12.230 -27.017 -2.876 1.00 71.56 84 ILE A CA 1
ATOM 706 C C . ILE A 1 84 ? 13.097 -27.876 -1.948 1.00 71.56 84 ILE A C 1
ATOM 708 O O . ILE A 1 84 ? 12.551 -28.545 -1.075 1.00 71.56 84 ILE A O 1
ATOM 712 N N . TYR A 1 85 ? 14.427 -27.794 -2.056 1.00 71.69 85 TYR A N 1
ATOM 713 C CA . TYR A 1 85 ? 15.331 -28.635 -1.258 1.00 71.69 85 TYR A CA 1
ATOM 714 C C . TYR A 1 85 ? 15.311 -28.308 0.232 1.00 71.69 85 TYR A C 1
ATOM 716 O O . TYR A 1 85 ? 15.574 -29.173 1.058 1.00 71.69 85 TYR A O 1
ATOM 724 N N . VAL A 1 86 ? 14.967 -27.069 0.585 1.00 77.06 8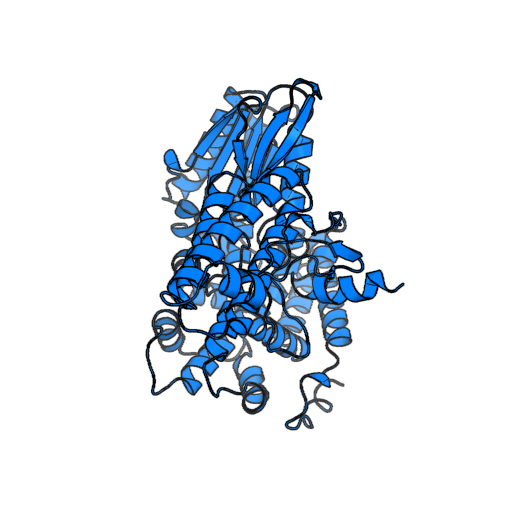6 VAL A N 1
ATOM 725 C CA . VAL A 1 86 ? 15.001 -26.586 1.972 1.00 77.06 86 VAL A CA 1
ATOM 726 C C . VAL A 1 86 ? 13.584 -26.436 2.549 1.00 77.06 86 VAL A C 1
ATOM 728 O O . VAL A 1 86 ? 13.390 -25.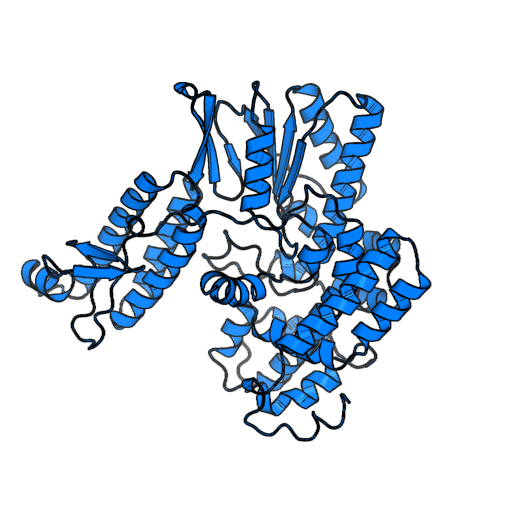950 3.661 1.00 77.06 86 VAL A O 1
ATOM 731 N N . MET A 1 87 ? 12.551 -26.867 1.813 1.00 82.38 87 MET A N 1
ATOM 732 C CA . MET A 1 87 ? 11.153 -26.651 2.190 1.00 82.38 87 MET A CA 1
ATOM 733 C C . MET A 1 87 ? 10.820 -27.273 3.549 1.00 82.38 87 MET A C 1
ATOM 735 O O . MET A 1 87 ? 10.192 -26.622 4.382 1.00 82.38 87 MET A O 1
ATOM 739 N N . LYS A 1 88 ? 11.249 -28.517 3.790 1.00 81.12 88 LYS A N 1
ATOM 740 C CA . LYS A 1 88 ? 10.976 -29.223 5.049 1.00 81.12 88 LYS A CA 1
ATOM 741 C C . LYS A 1 88 ? 11.609 -28.502 6.243 1.00 81.12 88 LYS A C 1
ATOM 743 O O . LYS A 1 88 ? 10.909 -28.191 7.205 1.00 81.12 88 LYS A O 1
ATOM 748 N N . GLU A 1 89 ? 12.883 -28.135 6.122 1.00 82.44 89 GLU A N 1
ATOM 749 C CA . GLU A 1 89 ? 13.614 -27.378 7.144 1.00 82.44 89 GLU A CA 1
ATOM 750 C C . GLU A 1 89 ? 12.974 -26.006 7.408 1.00 82.44 89 GLU A C 1
ATOM 752 O O . GLU A 1 89 ? 12.824 -25.604 8.561 1.00 82.44 89 GLU A O 1
ATOM 757 N N . LEU A 1 90 ? 12.521 -25.300 6.363 1.00 83.56 90 LEU A N 1
ATOM 758 C CA . LEU A 1 90 ? 11.809 -24.021 6.495 1.00 83.56 90 LEU A CA 1
ATOM 759 C C . LEU A 1 90 ? 10.491 -24.180 7.266 1.00 83.56 90 LEU A C 1
ATOM 761 O O . LEU A 1 90 ? 10.147 -23.353 8.117 1.00 83.56 90 LEU A O 1
ATOM 765 N N . LEU A 1 91 ? 9.731 -25.239 6.984 1.00 84.44 91 LEU A N 1
ATOM 766 C CA . LEU A 1 91 ? 8.467 -25.511 7.668 1.00 84.44 91 LEU A CA 1
ATOM 767 C C . LEU A 1 91 ? 8.694 -25.864 9.140 1.00 84.44 91 LEU A C 1
ATOM 769 O O . LEU A 1 91 ? 7.929 -25.417 9.993 1.00 84.44 91 LEU A O 1
ATOM 773 N N . GLU A 1 92 ? 9.734 -26.622 9.468 1.00 83.50 92 GLU A N 1
ATOM 774 C CA . GLU A 1 92 ? 10.085 -26.949 10.854 1.00 83.50 92 GLU A CA 1
ATOM 775 C C . GLU A 1 92 ? 10.597 -25.715 11.615 1.00 83.50 92 GLU A C 1
ATOM 777 O O . GLU A 1 92 ? 10.084 -25.393 12.691 1.00 83.50 92 GLU A O 1
ATOM 782 N N . ALA A 1 93 ? 11.515 -24.948 11.019 1.00 82.06 93 ALA A N 1
ATOM 783 C CA . ALA A 1 93 ? 12.107 -23.754 11.627 1.00 82.06 93 ALA A CA 1
ATOM 784 C C . ALA A 1 93 ? 11.121 -22.581 11.789 1.00 82.06 93 ALA A C 1
ATOM 786 O O . ALA A 1 93 ? 11.268 -21.752 12.686 1.00 82.06 93 ALA A O 1
ATOM 787 N N . SER A 1 94 ? 10.083 -22.500 10.952 1.00 80.69 94 SER A N 1
ATOM 788 C CA . SER A 1 94 ? 9.050 -21.454 11.044 1.00 80.69 94 SER A CA 1
ATOM 789 C C . SER A 1 94 ? 8.025 -21.674 12.163 1.00 80.69 94 SER A C 1
ATOM 791 O O . SER A 1 94 ? 7.161 -20.819 12.373 1.00 80.69 94 SER A O 1
ATOM 793 N N . THR A 1 95 ? 8.114 -22.771 12.922 1.00 82.62 95 THR A N 1
ATOM 794 C CA . THR A 1 95 ? 7.258 -23.004 14.095 1.00 82.62 95 THR A CA 1
ATOM 795 C C . THR A 1 95 ? 7.435 -21.896 15.137 1.00 82.62 95 THR A C 1
ATOM 797 O O . THR A 1 95 ? 8.544 -21.583 15.567 1.00 82.62 95 THR A O 1
ATOM 800 N N . ILE A 1 96 ? 6.327 -21.280 15.561 1.00 74.44 96 ILE A N 1
ATOM 801 C CA . ILE A 1 96 ? 6.360 -20.107 16.452 1.00 74.44 96 ILE A CA 1
ATOM 802 C C . ILE A 1 96 ? 6.831 -20.471 17.872 1.00 74.44 96 ILE A C 1
ATOM 804 O O . ILE A 1 96 ? 7.401 -19.620 18.559 1.00 74.44 96 ILE A O 1
ATOM 808 N N . SER A 1 97 ? 6.647 -21.730 18.286 1.00 65.88 97 SER A N 1
ATOM 809 C CA . SER A 1 97 ? 7.111 -22.284 19.565 1.00 65.88 97 SER A CA 1
ATOM 810 C C . SER A 1 97 ? 8.625 -22.518 19.633 1.00 65.88 97 SER A C 1
ATOM 812 O O . SER A 1 97 ? 9.159 -22.641 20.734 1.00 65.88 97 SER A O 1
ATOM 814 N N . SER A 1 98 ? 9.339 -22.545 18.500 1.00 55.88 98 SER A N 1
ATOM 815 C CA . SER A 1 98 ? 10.794 -22.709 18.501 1.00 55.88 98 SER A CA 1
ATOM 816 C C . SER A 1 98 ? 11.484 -21.457 19.077 1.00 55.88 98 SER A C 1
ATOM 818 O O . SER A 1 98 ? 11.306 -20.325 18.609 1.00 55.88 98 SER A O 1
ATOM 820 N N . GLN A 1 99 ? 12.252 -21.648 20.156 1.00 51.47 99 GLN A N 1
ATOM 821 C CA . GLN A 1 99 ? 12.884 -20.567 20.927 1.00 51.47 99 GLN A CA 1
ATOM 822 C C . GLN A 1 99 ? 14.171 -20.005 20.292 1.00 51.47 99 GLN A C 1
ATOM 824 O O . GLN A 1 99 ? 14.684 -18.994 20.763 1.00 51.47 99 GLN A O 1
ATOM 829 N N . ASN A 1 100 ? 14.668 -20.577 19.193 1.00 48.59 100 ASN A N 1
ATOM 830 C CA . ASN A 1 100 ? 16.057 -20.382 18.763 1.00 48.59 100 ASN A CA 1
ATOM 831 C C . ASN A 1 100 ? 16.199 -19.704 17.395 1.00 48.59 100 ASN A C 1
ATOM 833 O O . ASN A 1 100 ? 16.807 -20.259 16.484 1.00 48.59 100 ASN A O 1
ATOM 837 N N . ILE A 1 101 ? 15.695 -18.478 17.247 1.00 53.12 101 ILE A N 1
ATOM 838 C CA . ILE A 1 101 ? 16.103 -17.622 16.123 1.00 53.12 101 ILE A CA 1
ATOM 839 C C . ILE A 1 101 ? 16.938 -16.472 16.677 1.00 53.12 101 ILE A C 1
ATOM 841 O O . ILE A 1 101 ? 16.440 -15.639 17.432 1.00 53.12 101 ILE A O 1
ATOM 845 N N . LYS A 1 102 ? 18.220 -16.423 16.294 1.00 55.34 102 LYS A N 1
ATOM 846 C CA . LYS A 1 102 ? 19.110 -15.284 16.568 1.00 55.34 102 LYS A CA 1
ATOM 847 C C . LYS A 1 102 ? 18.757 -14.131 15.625 1.00 55.34 102 LYS A C 1
ATOM 849 O O . LYS A 1 102 ? 19.412 -13.937 14.598 1.00 55.34 102 LYS A O 1
ATOM 854 N N . TYR A 1 103 ? 17.693 -13.404 15.964 1.00 55.00 103 TYR A N 1
ATOM 855 C CA . TYR A 1 103 ? 17.156 -12.283 15.183 1.00 55.00 103 TYR A CA 1
ATOM 856 C C . TYR A 1 103 ? 18.219 -11.225 14.834 1.00 55.00 103 TYR A C 1
ATOM 858 O O . TYR A 1 103 ? 18.198 -10.701 13.724 1.00 55.00 103 TYR A O 1
ATOM 866 N N . GLU A 1 104 ? 19.211 -11.008 15.703 1.00 47.75 104 GLU A N 1
ATOM 867 C CA . GLU A 1 104 ? 20.346 -10.090 15.491 1.00 47.75 104 GLU A CA 1
ATOM 868 C C . GLU A 1 104 ? 21.084 -10.322 14.157 1.00 47.75 104 GLU A C 1
ATOM 870 O O . GLU A 1 104 ? 21.431 -9.370 13.463 1.00 47.75 104 GLU A O 1
ATOM 875 N N . SER A 1 105 ? 21.262 -11.583 13.744 1.00 48.25 105 SER A N 1
ATOM 876 C CA . SER A 1 105 ? 21.957 -11.944 12.493 1.00 48.25 105 SER A CA 1
ATOM 877 C C . SER A 1 105 ? 21.101 -11.811 11.223 1.00 48.25 105 SER A C 1
ATOM 879 O O . SER A 1 105 ? 21.631 -11.736 10.117 1.00 48.25 105 SER A O 1
ATOM 881 N N . ILE A 1 106 ? 19.773 -11.777 11.372 1.00 54.56 106 ILE A N 1
ATOM 882 C CA . ILE A 1 106 ? 18.801 -11.620 10.275 1.00 54.56 106 ILE A CA 1
ATOM 883 C C . ILE A 1 106 ? 18.606 -10.135 9.967 1.00 54.56 106 ILE A C 1
ATOM 885 O O . ILE A 1 106 ? 18.433 -9.738 8.815 1.00 54.56 106 ILE A O 1
ATOM 889 N N . TRP A 1 107 ? 18.653 -9.318 11.016 1.00 51.94 107 TRP A N 1
ATOM 890 C CA . TRP A 1 107 ? 18.412 -7.887 10.961 1.00 51.94 107 TRP A CA 1
ATOM 891 C C . TRP A 1 107 ? 19.546 -7.103 10.297 1.00 51.94 107 TRP A C 1
ATOM 893 O O . TRP A 1 107 ? 19.257 -6.242 9.469 1.00 51.94 107 TRP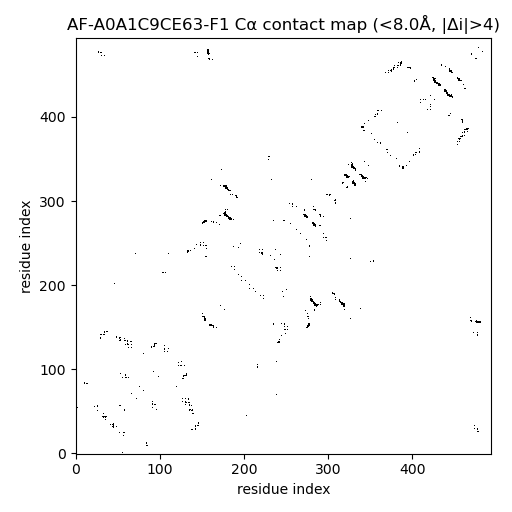 A O 1
ATOM 903 N N . SER A 1 108 ? 20.809 -7.473 10.534 1.00 46.34 108 SER A N 1
ATOM 904 C CA . SER A 1 108 ? 21.962 -6.902 9.816 1.00 46.34 108 SER A CA 1
ATOM 905 C C . SER A 1 108 ? 21.991 -7.264 8.321 1.00 46.34 108 SER A C 1
ATOM 907 O O . SER A 1 108 ? 22.426 -6.470 7.493 1.00 46.34 108 SER A O 1
ATOM 909 N N . PHE A 1 109 ? 21.462 -8.431 7.933 1.00 49.81 109 PHE A N 1
ATOM 910 C CA . PHE A 1 109 ? 21.408 -8.861 6.528 1.00 49.81 109 PHE A CA 1
ATOM 911 C C . PHE A 1 109 ? 20.202 -8.310 5.748 1.00 49.81 109 PHE A C 1
ATOM 913 O O . PHE A 1 109 ? 20.225 -8.203 4.521 1.00 49.81 109 PHE A O 1
ATOM 920 N N . LYS A 1 110 ? 19.113 -7.941 6.431 1.00 53.59 110 LYS A N 1
ATOM 921 C CA . LYS A 1 110 ? 17.956 -7.303 5.781 1.00 53.59 110 LYS A CA 1
ATOM 922 C C . LYS A 1 110 ? 18.292 -5.926 5.206 1.00 53.59 110 LYS A C 1
ATOM 924 O O . LYS A 1 110 ? 17.662 -5.528 4.223 1.00 53.59 110 LYS A O 1
ATOM 929 N N . THR A 1 111 ? 19.268 -5.233 5.789 1.00 44.66 111 THR A N 1
ATOM 930 C CA . THR A 1 111 ? 19.718 -3.894 5.389 1.00 44.66 111 THR A CA 1
ATOM 931 C C . THR A 1 111 ? 20.839 -3.913 4.346 1.00 44.66 111 THR A C 1
ATOM 933 O O . THR A 1 111 ? 20.816 -3.068 3.450 1.00 44.66 111 THR A O 1
ATOM 936 N N . ASP A 1 112 ? 21.746 -4.897 4.382 1.00 43.06 112 ASP A N 1
ATOM 937 C CA . ASP A 1 112 ? 22.921 -4.935 3.502 1.00 43.06 112 ASP A CA 1
ATOM 938 C C . ASP A 1 112 ? 22.754 -5.881 2.302 1.00 43.06 112 ASP A C 1
ATOM 940 O O . ASP A 1 112 ? 22.661 -7.100 2.417 1.00 43.06 112 ASP A O 1
ATOM 944 N N . LEU A 1 113 ? 22.754 -5.295 1.103 1.00 45.62 113 LEU A N 1
ATOM 945 C CA . LEU A 1 113 ? 22.568 -5.970 -0.190 1.00 45.62 113 LEU A CA 1
ATOM 946 C C . LEU A 1 113 ? 23.826 -6.695 -0.727 1.00 45.62 113 LEU A C 1
ATOM 948 O O . LEU A 1 113 ? 23.817 -7.105 -1.885 1.00 45.62 113 LEU A O 1
ATOM 952 N N . LEU A 1 114 ? 24.917 -6.813 0.042 1.00 39.97 114 LEU A N 1
ATOM 953 C CA . LEU A 1 114 ? 26.265 -6.983 -0.536 1.00 39.97 114 LEU A CA 1
ATOM 954 C C . LEU A 1 114 ? 27.153 -8.116 0.013 1.00 39.97 114 LEU A C 1
ATOM 956 O O . LEU A 1 114 ? 28.360 -8.070 -0.208 1.00 39.97 114 LEU A O 1
ATOM 960 N N . ILE A 1 115 ? 26.638 -9.162 0.667 1.00 45.53 115 ILE A N 1
ATOM 961 C CA . ILE A 1 115 ? 27.529 -10.234 1.166 1.00 45.53 115 ILE A CA 1
ATOM 962 C C . ILE A 1 115 ? 27.445 -11.488 0.287 1.00 45.53 115 ILE A C 1
ATOM 964 O O . ILE A 1 115 ? 26.466 -12.228 0.311 1.00 45.53 115 ILE A O 1
ATOM 968 N N . GLN A 1 116 ? 28.508 -11.711 -0.494 1.00 43.03 116 GLN A N 1
ATOM 969 C CA . GLN A 1 116 ? 28.606 -12.730 -1.548 1.00 43.03 116 GLN A CA 1
ATOM 970 C C . GLN A 1 116 ? 28.903 -14.161 -1.056 1.00 43.03 116 GLN A C 1
ATOM 972 O O . GLN A 1 116 ? 28.695 -15.095 -1.819 1.00 43.03 116 GLN A O 1
ATOM 977 N N . ASN A 1 117 ? 29.309 -14.380 0.203 1.00 39.59 117 ASN A N 1
ATOM 978 C CA . ASN A 1 117 ? 29.853 -15.688 0.621 1.00 39.59 117 ASN A CA 1
ATOM 979 C C . ASN A 1 117 ? 29.019 -16.462 1.670 1.00 39.59 117 ASN A C 1
ATOM 981 O O . ASN A 1 117 ? 29.405 -17.561 2.058 1.00 39.59 117 ASN A O 1
ATOM 985 N N . SER A 1 118 ? 27.855 -15.957 2.109 1.00 51.69 118 SER A N 1
ATOM 986 C CA . SER A 1 118 ? 26.954 -16.647 3.066 1.00 51.69 118 SER A CA 1
ATOM 987 C C . SER A 1 118 ? 25.454 -16.537 2.724 1.00 51.69 118 SER A C 1
ATOM 989 O O . SER A 1 118 ? 24.591 -16.632 3.603 1.00 51.69 118 SER A O 1
ATOM 991 N N . LEU A 1 119 ? 25.135 -16.416 1.429 1.00 64.56 119 LEU A N 1
ATOM 992 C CA . LEU A 1 119 ? 23.779 -16.208 0.898 1.00 64.56 119 LEU A CA 1
ATOM 993 C C . LEU A 1 119 ? 22.754 -17.253 1.374 1.00 64.56 119 LEU A C 1
ATOM 995 O O . LEU A 1 119 ? 21.677 -16.871 1.818 1.00 64.56 119 LEU A O 1
ATOM 999 N N . HIS A 1 120 ? 23.065 -18.555 1.356 1.00 67.44 120 HIS A N 1
ATOM 1000 C CA . HIS A 1 120 ? 22.066 -19.590 1.677 1.00 67.44 120 HIS A CA 1
ATOM 1001 C C . HIS A 1 120 ? 21.559 -19.528 3.124 1.00 67.44 120 HIS A C 1
ATOM 1003 O O . HIS A 1 120 ? 20.350 -19.505 3.348 1.00 67.44 120 HIS A O 1
ATOM 1009 N N . LYS A 1 121 ? 22.462 -19.457 4.112 1.00 70.81 121 LYS A N 1
ATOM 1010 C CA . LYS A 1 121 ? 22.084 -19.417 5.537 1.00 70.81 121 LYS A CA 1
ATOM 1011 C C . LYS A 1 121 ? 21.295 -18.152 5.875 1.00 70.81 121 LYS A C 1
ATOM 1013 O O . LYS A 1 121 ? 20.347 -18.198 6.655 1.00 70.81 121 LYS A O 1
ATOM 1018 N N . GLN A 1 122 ? 21.671 -17.028 5.273 1.00 70.62 122 GLN A N 1
ATOM 1019 C CA . GLN A 1 122 ? 21.014 -15.743 5.492 1.00 70.62 122 GLN A CA 1
ATOM 1020 C C . GLN A 1 122 ? 19.650 -15.662 4.793 1.00 70.62 122 GLN A C 1
ATOM 1022 O O . GLN A 1 122 ? 18.683 -15.200 5.397 1.00 70.62 122 GLN A O 1
ATOM 1027 N N . ILE A 1 123 ? 19.535 -16.171 3.560 1.00 74.19 123 ILE A N 1
ATOM 1028 C CA . ILE A 1 123 ? 18.260 -16.295 2.838 1.00 74.19 123 ILE A CA 1
ATOM 1029 C C . ILE A 1 123 ? 17.304 -17.220 3.592 1.00 74.19 123 ILE A C 1
ATOM 1031 O O . ILE A 1 123 ? 16.139 -16.870 3.770 1.00 74.19 123 ILE A O 1
ATOM 1035 N N . PHE A 1 124 ? 17.791 -18.364 4.075 1.00 79.50 124 PHE A N 1
ATOM 1036 C CA . PHE A 1 124 ? 16.998 -19.276 4.895 1.00 79.50 124 PHE A CA 1
ATOM 1037 C C . PHE A 1 124 ? 16.459 -18.563 6.139 1.00 79.50 124 PHE A C 1
ATOM 1039 O O . PHE A 1 124 ? 15.254 -18.554 6.375 1.00 79.50 124 PHE A O 1
ATOM 1046 N N . ALA A 1 125 ? 17.328 -17.886 6.893 1.00 78.12 125 ALA A N 1
ATOM 1047 C CA . ALA A 1 125 ? 16.925 -17.178 8.102 1.00 78.12 125 ALA A CA 1
ATOM 1048 C C . ALA A 1 125 ? 15.932 -16.029 7.815 1.00 78.12 125 ALA A C 1
ATOM 1050 O O . ALA A 1 125 ? 14.964 -15.850 8.555 1.00 78.12 125 ALA A O 1
ATOM 1051 N N . LEU A 1 126 ? 16.112 -15.302 6.704 1.00 78.56 126 LEU A N 1
ATOM 1052 C CA . LEU A 1 126 ? 15.162 -14.296 6.219 1.00 78.56 126 LEU A CA 1
ATOM 1053 C C . LEU A 1 126 ? 13.791 -14.907 5.898 1.00 78.56 126 LEU A C 1
ATOM 1055 O O . LEU A 1 126 ? 12.768 -14.348 6.291 1.00 78.56 126 LEU A O 1
ATOM 1059 N N . LEU A 1 127 ? 13.755 -16.037 5.186 1.00 82.38 127 LEU A N 1
ATOM 1060 C CA . LEU A 1 127 ? 12.508 -16.727 4.855 1.00 82.38 127 LEU A CA 1
ATOM 1061 C C . LEU A 1 127 ? 11.786 -17.202 6.115 1.00 82.38 127 LEU A C 1
ATOM 1063 O O . LEU A 1 127 ? 10.582 -16.991 6.218 1.00 82.38 127 LEU A O 1
ATOM 1067 N N . VAL A 1 128 ? 12.505 -17.770 7.087 1.00 85.50 128 VAL A N 1
ATOM 1068 C CA . VAL A 1 128 ? 11.921 -18.188 8.369 1.00 85.50 128 VAL A CA 1
ATOM 1069 C C . VAL A 1 128 ? 11.282 -17.000 9.098 1.00 85.50 128 VAL A C 1
ATOM 1071 O O . VAL A 1 128 ? 10.138 -17.109 9.542 1.00 85.50 128 VAL A O 1
ATOM 1074 N N . ASP A 1 129 ? 11.969 -15.855 9.182 1.00 85.12 129 ASP A N 1
ATOM 1075 C CA . ASP A 1 129 ? 11.423 -14.641 9.806 1.00 85.12 129 ASP A CA 1
ATOM 1076 C C . ASP A 1 129 ? 10.144 -14.159 9.103 1.00 85.12 129 ASP A C 1
ATOM 1078 O O . ASP A 1 129 ? 9.115 -13.933 9.742 1.00 85.12 129 ASP A O 1
ATOM 1082 N N . LEU A 1 130 ? 10.173 -14.065 7.772 1.00 86.31 130 LEU A N 1
ATOM 1083 C CA . LEU A 1 130 ? 9.027 -13.619 6.978 1.00 86.31 130 LEU A CA 1
ATOM 1084 C C . LEU A 1 130 ? 7.857 -14.603 7.027 1.00 86.31 130 LEU A C 1
ATOM 1086 O O . LEU A 1 130 ? 6.703 -14.178 7.064 1.00 86.31 130 LEU A O 1
ATOM 1090 N N . MET A 1 131 ? 8.136 -15.906 7.076 1.00 89.75 131 MET A N 1
ATOM 1091 C CA . MET A 1 131 ? 7.116 -16.928 7.284 1.00 89.75 131 MET A CA 1
ATOM 1092 C C . MET A 1 131 ? 6.463 -16.772 8.652 1.00 89.75 131 MET A C 1
ATOM 1094 O O . MET A 1 131 ? 5.239 -16.791 8.730 1.00 89.75 131 MET A O 1
ATOM 1098 N N . GLN A 1 132 ? 7.237 -16.551 9.718 1.00 91.38 132 GLN A N 1
ATOM 1099 C CA . GLN A 1 132 ? 6.672 -16.283 11.043 1.00 91.38 132 GLN A CA 1
ATOM 1100 C C . GLN A 1 132 ? 5.800 -15.018 11.041 1.00 91.38 132 GLN A C 1
ATOM 1102 O O . GLN A 1 132 ? 4.707 -15.037 11.616 1.00 91.38 132 GLN A O 1
ATOM 1107 N N . GLN A 1 133 ? 6.235 -13.943 10.370 1.00 91.50 133 GLN A N 1
ATOM 1108 C CA . GLN A 1 133 ? 5.432 -12.724 10.214 1.00 91.50 133 GLN A CA 1
ATOM 1109 C C . GLN A 1 133 ? 4.120 -12.994 9.460 1.00 91.50 133 GLN A C 1
ATOM 1111 O O . GLN A 1 133 ? 3.061 -12.545 9.901 1.00 91.50 133 GLN A O 1
ATOM 1116 N N . GLU A 1 134 ? 4.163 -13.745 8.354 1.00 91.81 134 GLU A N 1
ATOM 1117 C CA . GLU A 1 134 ? 2.972 -14.089 7.565 1.00 91.81 134 GLU A CA 1
ATOM 1118 C C . GLU A 1 134 ? 2.025 -15.024 8.332 1.00 91.81 134 GLU A C 1
ATOM 1120 O O . GLU A 1 134 ? 0.815 -14.816 8.294 1.00 91.81 134 GLU A O 1
ATOM 1125 N N . ILE A 1 135 ? 2.535 -15.997 9.098 1.00 93.31 135 ILE A N 1
ATOM 1126 C CA . ILE A 1 135 ? 1.704 -16.852 9.965 1.00 93.31 135 ILE A CA 1
ATOM 1127 C C . ILE A 1 135 ? 0.981 -15.993 11.006 1.00 93.31 135 ILE A C 1
ATOM 1129 O O . ILE A 1 135 ? -0.236 -16.095 11.151 1.00 93.31 135 ILE A O 1
ATOM 1133 N N . ILE A 1 136 ? 1.699 -15.111 11.711 1.00 93.94 136 ILE A N 1
ATOM 1134 C CA . ILE A 1 136 ? 1.082 -14.224 12.706 1.00 93.94 136 ILE A CA 1
ATOM 1135 C C . ILE A 1 136 ? 0.037 -13.314 12.054 1.00 93.94 136 ILE A C 1
ATOM 1137 O O . ILE A 1 136 ? -1.059 -13.156 12.597 1.00 93.94 136 ILE A O 1
ATOM 1141 N N . LYS A 1 137 ? 0.325 -12.775 10.867 1.00 93.31 137 LYS A N 1
ATOM 1142 C CA . LYS A 1 137 ? -0.636 -11.983 10.099 1.00 93.31 137 LYS A CA 1
ATOM 1143 C C . LYS A 1 137 ? -1.895 -12.789 9.765 1.00 93.31 137 LYS A C 1
ATOM 1145 O O . LYS A 1 137 ? -2.986 -12.331 10.086 1.00 93.31 137 LYS A O 1
ATOM 1150 N N . ILE A 1 138 ? -1.759 -14.005 9.229 1.00 92.69 138 ILE A N 1
ATOM 1151 C CA . ILE A 1 138 ? -2.877 -14.919 8.934 1.00 92.69 138 ILE A CA 1
ATOM 1152 C C . ILE A 1 138 ? -3.774 -15.140 10.164 1.00 92.69 138 ILE A C 1
ATOM 1154 O O . ILE A 1 138 ? -5.000 -15.213 10.032 1.00 92.69 138 ILE A O 1
ATOM 1158 N N . VAL A 1 139 ? -3.173 -15.264 11.351 1.00 93.62 139 VAL A N 1
ATOM 1159 C CA . VAL A 1 139 ? -3.885 -15.518 12.613 1.00 93.62 139 VAL A CA 1
ATOM 1160 C C . VAL A 1 139 ? -4.605 -14.272 13.144 1.00 93.62 139 VAL A C 1
ATOM 1162 O O . VAL A 1 139 ? -5.718 -14.384 13.670 1.00 93.62 139 VAL A O 1
ATOM 1165 N N . LEU A 1 140 ? -3.988 -13.091 13.034 1.00 93.56 140 LEU A N 1
ATOM 1166 C CA . LEU A 1 140 ? -4.506 -11.841 13.605 1.00 93.56 140 LEU A CA 1
ATOM 1167 C C . LEU A 1 140 ? -5.477 -11.095 12.690 1.00 93.56 140 LEU A C 1
ATOM 1169 O O . LEU A 1 140 ? -6.437 -10.494 13.175 1.00 93.56 140 LEU A O 1
ATOM 1173 N N . GLU A 1 141 ? -5.259 -11.148 11.379 1.00 92.50 141 GLU A N 1
ATOM 1174 C CA . GLU A 1 141 ? -6.023 -10.393 10.383 1.00 92.50 141 GLU A CA 1
ATOM 1175 C C . GLU A 1 141 ? -7.550 -10.588 10.504 1.00 92.50 141 GLU A C 1
ATOM 1177 O O . GLU A 1 141 ? -8.256 -9.581 10.517 1.00 92.50 141 GLU A O 1
ATOM 1182 N N . PRO A 1 142 ? -8.103 -11.800 10.736 1.00 92.75 142 PRO A N 1
ATOM 1183 C CA . PRO A 1 142 ? -9.547 -11.976 10.922 1.00 92.75 142 PRO A CA 1
ATOM 1184 C C . PRO A 1 142 ? -10.093 -11.344 12.210 1.00 92.75 142 PRO A C 1
ATOM 1186 O O . PRO A 1 142 ? -11.230 -10.873 12.230 1.00 92.75 142 PRO A O 1
ATOM 1189 N N . GLN A 1 143 ? -9.306 -11.337 13.294 1.00 92.81 143 GLN A N 1
ATOM 1190 C CA . GLN A 1 143 ? -9.689 -10.666 14.540 1.00 92.81 143 GLN A CA 1
ATOM 1191 C C . GLN A 1 143 ? -9.709 -9.150 14.333 1.00 92.81 143 GLN A C 1
ATOM 1193 O O . GLN A 1 143 ? -10.638 -8.481 14.781 1.00 92.81 143 GLN A O 1
ATOM 1198 N N . PHE A 1 144 ? -8.697 -8.598 13.666 1.00 91.81 144 PHE A N 1
ATOM 1199 C CA . PHE A 1 144 ? -8.594 -7.153 13.465 1.00 91.81 144 PHE A CA 1
ATOM 1200 C C . PHE A 1 144 ? -9.617 -6.644 12.449 1.00 91.81 144 PHE A C 1
ATOM 1202 O O . PHE A 1 144 ? -10.280 -5.642 12.701 1.00 91.81 144 PHE A O 1
ATOM 1209 N N . GLU A 1 145 ? -9.857 -7.388 11.370 1.00 91.38 145 GLU A N 1
ATOM 1210 C CA . GLU A 1 145 ? -10.882 -7.073 10.370 1.00 91.38 145 GLU A CA 1
ATOM 1211 C C . GLU A 1 145 ? -12.295 -6.992 10.978 1.00 91.38 145 GLU A C 1
ATOM 1213 O O . GLU A 1 145 ? -13.136 -6.231 10.500 1.00 91.38 145 GLU A O 1
ATOM 1218 N N . ALA A 1 146 ? -12.565 -7.735 12.059 1.00 90.75 146 ALA A N 1
ATOM 1219 C CA . ALA A 1 146 ? -13.823 -7.638 12.803 1.00 90.75 146 ALA A CA 1
ATOM 1220 C C . ALA A 1 146 ? -14.000 -6.298 13.542 1.00 90.75 146 ALA A C 1
ATOM 1222 O O . ALA A 1 146 ? -15.137 -5.903 13.802 1.00 90.75 146 ALA A O 1
ATOM 1223 N N . HIS A 1 147 ? -12.903 -5.603 13.854 1.00 89.88 147 HIS A N 1
ATOM 1224 C CA . HIS A 1 147 ? -12.894 -4.318 14.560 1.00 89.88 147 HIS A CA 1
ATOM 1225 C C . HIS A 1 147 ? -12.694 -3.123 13.624 1.00 89.88 147 HIS A C 1
ATOM 1227 O O . HIS A 1 147 ? -13.138 -2.021 13.944 1.00 89.88 147 HIS A O 1
ATOM 1233 N N . PHE A 1 148 ? -12.037 -3.327 12.480 1.00 91.69 148 PHE A N 1
ATOM 1234 C CA . PHE A 1 148 ? -11.707 -2.246 11.563 1.00 91.69 148 PHE A CA 1
ATOM 1235 C C . PHE A 1 148 ? -12.938 -1.541 11.000 1.00 91.69 148 PHE A C 1
ATOM 1237 O O . PHE A 1 148 ? -13.872 -2.156 10.472 1.00 91.69 148 PHE A O 1
ATOM 1244 N N . VAL A 1 149 ? -12.883 -0.211 11.024 1.00 91.75 149 VAL A N 1
ATOM 1245 C CA . VAL A 1 149 ? -13.887 0.640 10.392 1.00 91.75 149 VAL A CA 1
ATOM 1246 C C . VAL A 1 149 ? -13.941 0.448 8.873 1.00 91.75 149 VAL A C 1
ATOM 1248 O O . VAL A 1 149 ? -12.957 0.091 8.234 1.00 91.75 149 VAL A O 1
ATOM 1251 N N . ASN A 1 150 ? -15.098 0.694 8.256 1.00 88.88 150 ASN A N 1
ATOM 1252 C CA . ASN A 1 150 ? -15.283 0.514 6.812 1.00 88.88 150 ASN A CA 1
ATOM 1253 C C . ASN A 1 150 ? -14.479 1.498 5.954 1.00 88.88 150 ASN A C 1
ATOM 1255 O O . ASN A 1 150 ? -14.098 1.136 4.845 1.00 88.88 150 ASN A O 1
ATOM 1259 N N . ASP A 1 151 ? -14.241 2.716 6.444 1.00 91.56 151 ASP A N 1
ATOM 1260 C CA . ASP A 1 151 ? -13.595 3.782 5.669 1.00 91.56 151 ASP A CA 1
ATOM 1261 C C . ASP A 1 151 ? -12.056 3.721 5.701 1.00 91.56 151 ASP A C 1
ATOM 1263 O O . ASP A 1 151 ? -11.376 4.661 5.292 1.00 91.56 151 ASP A O 1
ATOM 1267 N N . LEU A 1 152 ? -11.507 2.596 6.163 1.00 92.62 152 LEU A N 1
ATOM 1268 C CA . LEU A 1 152 ? -10.089 2.270 6.115 1.00 92.62 152 LEU A CA 1
ATOM 1269 C C . LEU A 1 152 ? -9.859 1.239 5.007 1.00 92.62 152 LEU A C 1
ATOM 1271 O O . LEU A 1 152 ? -10.350 0.119 5.093 1.00 92.62 152 LEU A O 1
ATOM 1275 N N . TYR A 1 153 ? -9.150 1.609 3.945 1.00 90.19 153 TYR A N 1
ATOM 1276 C CA . TYR A 1 153 ? -9.060 0.794 2.726 1.00 90.19 153 TYR A CA 1
ATOM 1277 C C . TYR A 1 153 ? -7.666 0.215 2.475 1.00 90.19 153 TYR A C 1
ATOM 1279 O O . TYR A 1 153 ? -7.551 -0.909 1.995 1.00 90.19 153 TYR A O 1
ATOM 1287 N N . GLY A 1 154 ? -6.608 0.970 2.774 1.00 87.38 154 GLY A N 1
ATOM 1288 C CA . GLY A 1 154 ? -5.237 0.528 2.508 1.00 87.38 154 GLY A CA 1
ATOM 1289 C C . GLY A 1 154 ? -4.807 -0.638 3.396 1.00 87.38 154 GLY A C 1
ATOM 1290 O O . GLY A 1 154 ? -5.376 -0.875 4.461 1.00 87.38 154 GLY A O 1
ATOM 1291 N N . PHE A 1 155 ? -3.807 -1.387 2.925 1.00 86.19 155 PHE A N 1
ATOM 1292 C CA . PHE A 1 155 ? -3.225 -2.547 3.615 1.00 86.19 155 PHE A CA 1
ATOM 1293 C C . PHE A 1 155 ? -4.220 -3.655 4.022 1.00 86.19 155 PHE A C 1
ATOM 1295 O O . PHE A 1 155 ? -3.862 -4.531 4.806 1.00 86.19 155 PHE A O 1
ATOM 1302 N N . ARG A 1 156 ? -5.459 -3.642 3.508 1.00 85.75 156 ARG A N 1
ATOM 1303 C CA . ARG A 1 156 ? -6.493 -4.636 3.826 1.00 85.75 156 ARG A CA 1
ATOM 1304 C C . ARG A 1 156 ? -6.743 -5.588 2.663 1.00 85.75 156 ARG A C 1
ATOM 1306 O O . ARG A 1 156 ? -6.780 -5.154 1.508 1.00 85.75 156 ARG A O 1
ATOM 1313 N N . PRO A 1 157 ? -6.973 -6.875 2.947 1.00 80.75 157 PRO A N 1
ATOM 1314 C CA . PRO A 1 157 ? -7.294 -7.848 1.923 1.00 80.75 157 PRO A CA 1
ATOM 1315 C C . PRO A 1 157 ? -8.692 -7.551 1.361 1.00 80.75 157 PRO A C 1
ATOM 1317 O O . PRO A 1 157 ? -9.578 -7.036 2.046 1.00 80.75 157 PRO A O 1
ATOM 1320 N N . GLY A 1 158 ? -8.871 -7.773 0.059 1.00 78.38 158 GLY A N 1
ATOM 1321 C CA . GLY A 1 158 ? -10.115 -7.463 -0.650 1.00 78.38 158 GLY A CA 1
ATOM 1322 C C . GLY A 1 158 ? -10.506 -5.975 -0.736 1.00 78.38 158 GLY A C 1
ATOM 1323 O O . GLY A 1 158 ? -11.570 -5.676 -1.278 1.00 78.38 158 GLY A O 1
ATOM 1324 N N . ARG A 1 159 ? -9.674 -5.045 -0.248 1.00 83.31 159 ARG A N 1
ATOM 1325 C CA . ARG A 1 159 ? -9.851 -3.590 -0.385 1.00 83.31 159 ARG A CA 1
ATOM 1326 C C . ARG A 1 159 ? -8.752 -3.012 -1.269 1.00 83.31 159 ARG A C 1
ATOM 1328 O O . ARG A 1 159 ? -7.617 -3.482 -1.253 1.00 83.31 159 ARG A O 1
ATOM 1335 N N . ASN A 1 160 ? -9.069 -1.997 -2.064 1.00 81.12 160 ASN A N 1
ATOM 1336 C CA . ASN A 1 160 ? -8.066 -1.312 -2.886 1.00 81.12 160 ASN A CA 1
ATOM 1337 C C . ASN A 1 160 ? -8.363 0.184 -3.047 1.00 81.12 160 ASN A C 1
ATOM 1339 O O . ASN A 1 160 ? -9.366 0.704 -2.561 1.00 81.12 160 ASN A O 1
ATOM 1343 N N . HIS A 1 161 ? -7.467 0.888 -3.738 1.00 83.12 161 HIS A N 1
ATOM 1344 C CA . HIS A 1 161 ? -7.562 2.334 -3.924 1.00 83.12 161 HIS A CA 1
ATOM 1345 C C . HIS A 1 161 ? -8.825 2.764 -4.682 1.00 83.12 161 HIS A C 1
ATOM 1347 O O . HIS A 1 161 ? -9.330 3.856 -4.431 1.00 83.12 161 HIS A O 1
ATOM 1353 N N . HIS A 1 162 ? -9.387 1.918 -5.553 1.00 85.88 162 HIS A N 1
ATOM 1354 C CA . HIS A 1 162 ? -10.646 2.227 -6.235 1.00 85.88 162 HIS A CA 1
ATOM 1355 C C . HIS A 1 162 ? -11.833 2.256 -5.270 1.00 85.88 162 HIS A C 1
ATOM 1357 O O . HIS A 1 162 ? -12.735 3.070 -5.461 1.00 85.88 162 HIS A O 1
ATOM 1363 N N . ASP A 1 163 ? -11.823 1.445 -4.205 1.00 87.81 163 ASP A N 1
ATOM 1364 C CA . ASP A 1 163 ? -12.836 1.544 -3.148 1.00 87.81 163 ASP A CA 1
ATOM 1365 C C . ASP A 1 163 ? -12.769 2.893 -2.431 1.00 87.81 163 ASP A C 1
ATOM 1367 O O . ASP A 1 163 ? -13.802 3.542 -2.245 1.00 87.81 163 ASP A O 1
ATOM 1371 N N . ALA A 1 164 ? -11.555 3.322 -2.065 1.00 90.50 164 ALA A N 1
ATOM 1372 C CA . ALA A 1 164 ? -11.320 4.601 -1.402 1.00 90.50 164 ALA A CA 1
ATOM 1373 C C . ALA A 1 164 ? -11.736 5.774 -2.300 1.00 90.50 164 ALA A C 1
ATOM 1375 O O . ALA A 1 164 ? -12.445 6.672 -1.850 1.00 90.50 164 ALA A O 1
ATOM 1376 N N . LEU A 1 165 ? -11.373 5.730 -3.587 1.00 89.56 165 LEU A N 1
ATOM 1377 C CA . LEU A 1 165 ? -11.784 6.721 -4.585 1.00 89.56 165 LEU A CA 1
ATOM 1378 C C . LEU A 1 165 ? -13.297 6.726 -4.808 1.00 89.56 165 LEU A C 1
ATOM 1380 O O . LEU A 1 165 ? -13.878 7.793 -4.956 1.00 89.56 165 LEU A O 1
ATOM 1384 N N . GLY A 1 166 ? -13.949 5.562 -4.806 1.00 89.00 166 GLY A N 1
ATOM 1385 C CA . GLY A 1 166 ? -15.404 5.466 -4.915 1.00 89.00 166 GLY A CA 1
ATOM 1386 C C . GLY A 1 166 ? -16.113 6.098 -3.714 1.00 89.00 166 GLY A C 1
ATOM 1387 O O . GLY A 1 166 ? -17.063 6.862 -3.889 1.00 89.00 166 GLY A O 1
ATOM 1388 N N . LYS A 1 167 ? -15.621 5.842 -2.492 1.00 90.81 167 LYS A N 1
ATOM 1389 C CA . LYS A 1 167 ? -16.128 6.483 -1.268 1.00 90.81 167 LYS A CA 1
ATOM 1390 C C . LYS A 1 167 ? -15.882 7.991 -1.282 1.00 90.81 167 LYS A C 1
ATOM 1392 O O . LYS A 1 167 ? -16.794 8.750 -0.957 1.00 90.81 167 LYS A O 1
ATOM 1397 N N . LEU A 1 168 ? -14.696 8.422 -1.695 1.00 91.06 168 LEU A N 1
ATOM 1398 C CA . LEU A 1 168 ? -14.362 9.832 -1.856 1.00 91.06 168 LEU A CA 1
ATOM 1399 C C . LEU A 1 168 ? -15.309 10.494 -2.856 1.00 91.06 168 LEU A C 1
ATOM 1401 O O . LEU A 1 168 ? -15.971 11.460 -2.497 1.00 91.06 168 LEU A O 1
ATOM 1405 N N . TYR A 1 169 ? -15.464 9.925 -4.053 1.00 88.12 169 TYR A N 1
ATOM 1406 C CA . TYR A 1 169 ? -16.369 10.440 -5.080 1.00 88.12 169 TYR A CA 1
ATOM 1407 C C . TYR A 1 169 ? -17.792 10.604 -4.542 1.00 88.12 169 TYR A C 1
ATOM 1409 O O . TYR A 1 169 ? -18.370 11.675 -4.674 1.00 88.12 169 TYR A O 1
ATOM 1417 N N . SER A 1 170 ? -18.330 9.584 -3.862 1.00 88.19 170 SER A N 1
ATOM 1418 C CA . SER A 1 170 ? -19.673 9.656 -3.267 1.00 88.19 170 SER A CA 1
ATOM 1419 C C . SER A 1 170 ? -19.805 10.707 -2.160 1.00 88.19 170 SER A C 1
ATOM 1421 O O . SER A 1 170 ? -20.894 11.225 -1.945 1.00 88.19 170 SER A O 1
ATOM 1423 N N . SER A 1 171 ? -18.708 11.025 -1.467 1.00 88.88 171 SER A N 1
ATOM 1424 C CA . SER A 1 171 ? -18.692 12.000 -0.370 1.00 88.88 171 SER A CA 1
ATOM 1425 C C . SER A 1 171 ? -18.698 13.442 -0.886 1.00 88.88 171 SER A C 1
ATOM 1427 O O . SER A 1 171 ? -19.214 14.322 -0.203 1.00 88.88 171 SER A O 1
ATOM 1429 N N . LEU A 1 172 ? -18.168 13.655 -2.095 1.00 86.94 172 LEU A N 1
ATOM 1430 C CA . LEU A 1 172 ? -18.090 14.950 -2.771 1.00 86.94 172 LEU A CA 1
ATOM 1431 C C . LEU A 1 172 ? -19.375 15.350 -3.510 1.00 86.94 172 LEU A C 1
ATOM 1433 O O . LEU A 1 172 ? -19.511 16.501 -3.907 1.00 86.94 172 LEU A O 1
ATOM 1437 N N . ILE A 1 173 ? -20.313 14.425 -3.741 1.00 78.81 173 ILE A N 1
ATOM 1438 C CA . ILE A 1 173 ? -21.558 14.739 -4.457 1.00 78.81 173 ILE A CA 1
ATOM 1439 C C . ILE A 1 173 ? -22.381 15.744 -3.638 1.00 78.81 173 ILE A C 1
ATOM 1441 O O . ILE A 1 173 ? -22.716 15.486 -2.482 1.00 78.81 173 ILE A O 1
ATOM 1445 N N . GLY A 1 174 ? -22.756 16.860 -4.268 1.00 75.81 174 GLY A N 1
ATOM 1446 C CA . GLY A 1 174 ? -23.609 17.892 -3.680 1.00 75.81 174 GLY A CA 1
ATOM 1447 C C . GLY A 1 174 ? -22.930 19.259 -3.650 1.00 75.81 174 GLY A C 1
ATOM 1448 O O . GLY A 1 174 ? -22.421 19.720 -4.671 1.00 75.81 174 GLY A O 1
ATOM 1449 N N . ASP A 1 175 ? -22.984 19.910 -2.488 1.00 70.50 175 ASP A N 1
ATOM 1450 C CA . ASP A 1 175 ? -22.469 21.269 -2.286 1.00 70.50 175 ASP A CA 1
ATOM 1451 C C . ASP A 1 175 ? -20.943 21.319 -2.177 1.00 70.50 175 ASP A C 1
ATOM 1453 O O . ASP A 1 175 ? -20.277 20.304 -1.965 1.00 70.50 175 ASP A O 1
ATOM 1457 N N . GLU A 1 176 ? -20.401 22.533 -2.251 1.00 81.69 176 GLU A N 1
ATOM 1458 C CA . GLU A 1 176 ? -18.986 22.790 -2.011 1.00 81.69 176 GLU A CA 1
ATOM 1459 C C . GLU A 1 176 ? -18.532 22.287 -0.644 1.00 81.69 176 GLU A C 1
ATOM 1461 O O . GLU A 1 176 ? -19.172 22.507 0.386 1.00 81.69 176 GLU A O 1
ATOM 1466 N N . GLN A 1 177 ? -17.389 21.615 -0.651 1.00 88.38 177 GLN A N 1
ATOM 1467 C CA . GLN A 1 177 ? -16.767 21.054 0.533 1.00 88.38 177 GLN A CA 1
ATOM 1468 C C . GLN A 1 177 ? -15.293 21.438 0.558 1.00 88.38 177 GLN A C 1
ATOM 1470 O O . GLN A 1 177 ? -14.655 21.645 -0.480 1.00 88.38 177 GLN A O 1
ATOM 1475 N N . LEU A 1 178 ? -14.751 21.495 1.765 1.00 92.81 178 LEU A N 1
ATOM 1476 C CA . LEU A 1 178 ? -13.328 21.601 2.017 1.00 92.81 178 LEU A CA 1
ATOM 1477 C C . LEU A 1 178 ? -12.764 20.199 2.229 1.00 92.81 178 LEU A C 1
ATOM 1479 O O . LEU A 1 178 ? -13.363 19.361 2.912 1.00 92.81 178 LEU A O 1
ATOM 1483 N N . VAL A 1 179 ? -11.600 19.960 1.636 1.00 93.94 179 VAL A N 1
ATOM 1484 C CA . VAL A 1 179 ? -10.877 18.695 1.711 1.00 93.94 179 VAL A CA 1
ATOM 1485 C C . VAL A 1 179 ? -9.515 18.958 2.319 1.00 93.94 179 VAL A C 1
ATOM 1487 O O . VAL A 1 179 ? -8.746 19.750 1.782 1.00 93.94 179 VAL A O 1
ATOM 1490 N N . ALA A 1 180 ? -9.200 18.260 3.405 1.00 95.19 180 ALA A N 1
ATOM 1491 C CA . ALA A 1 180 ? -7.844 18.179 3.925 1.00 95.19 180 ALA A CA 1
ATOM 1492 C C . ALA A 1 180 ? -7.252 16.816 3.562 1.00 95.19 180 ALA A C 1
ATOM 1494 O O . ALA A 1 180 ? -7.704 15.780 4.056 1.00 95.19 180 ALA A O 1
ATOM 1495 N N . ASN A 1 181 ? -6.246 16.821 2.691 1.00 93.38 181 ASN A N 1
ATOM 1496 C CA . ASN A 1 181 ? -5.434 15.650 2.396 1.00 93.38 181 ASN A CA 1
ATOM 1497 C C . ASN A 1 181 ? -4.228 15.633 3.338 1.00 93.38 181 ASN A C 1
ATOM 1499 O O . ASN A 1 181 ? -3.416 16.556 3.336 1.00 93.38 181 ASN A O 1
ATOM 1503 N N . VAL A 1 182 ? -4.123 14.586 4.146 1.00 93.88 182 VAL A N 1
ATOM 1504 C CA . VAL A 1 182 ? -3.126 14.444 5.201 1.00 93.88 182 VAL A CA 1
ATOM 1505 C C . VAL A 1 182 ? -2.258 13.225 4.911 1.00 93.88 182 VAL A C 1
ATOM 1507 O O . VAL A 1 182 ? -2.752 12.101 4.811 1.00 93.88 182 VAL A O 1
ATOM 1510 N N . ASN A 1 183 ? -0.947 13.429 4.802 1.00 91.75 183 ASN A N 1
ATOM 1511 C CA . ASN A 1 183 ? 0.033 12.351 4.738 1.00 91.75 183 ASN A CA 1
ATOM 1512 C C . ASN A 1 183 ? 0.583 12.055 6.141 1.00 91.75 183 ASN A C 1
ATOM 1514 O O . ASN A 1 183 ? 1.192 12.911 6.783 1.00 91.75 183 ASN A O 1
ATOM 1518 N N . LEU A 1 184 ? 0.369 10.827 6.604 1.00 91.38 184 LEU A N 1
ATOM 1519 C CA . LEU A 1 184 ? 0.734 10.356 7.937 1.00 91.38 184 LEU A CA 1
ATOM 1520 C C . LEU A 1 184 ? 2.038 9.557 7.962 1.00 91.38 184 LEU A C 1
ATOM 1522 O O . LEU A 1 184 ? 2.446 9.134 9.038 1.00 91.38 184 LEU A O 1
ATOM 1526 N N . ASN A 1 185 ? 2.694 9.339 6.816 1.00 88.50 185 ASN A N 1
ATOM 1527 C CA . ASN A 1 185 ? 3.865 8.464 6.710 1.00 88.50 185 ASN A CA 1
ATOM 1528 C C . ASN A 1 185 ? 4.961 8.821 7.730 1.00 88.50 185 ASN A C 1
ATOM 1530 O O . ASN A 1 185 ? 5.387 7.964 8.497 1.00 88.50 185 ASN A O 1
ATOM 1534 N N . ASP A 1 186 ? 5.356 10.092 7.784 1.00 86.56 186 ASP A N 1
ATOM 1535 C CA . ASP A 1 186 ? 6.461 10.550 8.637 1.00 86.56 186 ASP A CA 1
ATOM 1536 C C . ASP A 1 186 ? 6.112 10.536 10.132 1.00 86.56 186 ASP A C 1
ATOM 1538 O O . ASP A 1 186 ? 6.990 10.379 10.978 1.00 86.56 186 ASP A O 1
ATOM 1542 N N . SER A 1 187 ? 4.835 10.728 10.475 1.00 90.56 187 SER A N 1
ATOM 1543 C CA . SER A 1 187 ? 4.373 10.676 11.865 1.00 90.56 187 SER A CA 1
ATOM 1544 C C . SER A 1 187 ? 4.220 9.227 12.330 1.00 90.56 187 SER A C 1
ATOM 1546 O O . SER A 1 187 ? 4.640 8.887 13.432 1.00 90.56 187 SER A O 1
ATOM 1548 N N . LEU A 1 188 ? 3.697 8.347 11.471 1.00 90.31 188 LEU A N 1
ATOM 1549 C CA . LEU A 1 188 ? 3.566 6.916 11.748 1.00 90.31 188 LEU A CA 1
ATOM 1550 C C . LEU A 1 188 ? 4.918 6.200 11.815 1.00 90.31 188 LEU A C 1
ATOM 1552 O O . LEU A 1 188 ? 5.001 5.176 12.489 1.00 90.31 188 LEU A O 1
ATOM 1556 N N . SER A 1 189 ? 5.962 6.718 11.159 1.00 87.88 189 SER A N 1
ATOM 1557 C CA . SER A 1 189 ? 7.311 6.146 11.245 1.00 87.88 189 SER A CA 1
ATOM 1558 C C . SER A 1 189 ? 7.999 6.398 12.584 1.00 87.88 189 SER A C 1
ATOM 1560 O O . SER A 1 189 ? 8.895 5.644 12.953 1.00 87.88 189 SER A O 1
ATOM 1562 N N . LYS A 1 190 ? 7.579 7.438 13.313 1.00 88.81 190 LYS A N 1
ATOM 1563 C CA . LYS A 1 190 ? 8.143 7.844 14.613 1.00 88.81 190 LYS A CA 1
ATOM 1564 C C . LYS A 1 190 ? 7.328 7.353 15.807 1.00 88.81 190 LYS A C 1
ATOM 1566 O O . LYS A 1 190 ? 7.748 7.530 16.945 1.00 88.81 190 LYS A O 1
ATOM 1571 N N . LEU A 1 191 ? 6.165 6.764 15.546 1.00 89.50 191 LEU A N 1
ATOM 1572 C CA . LEU A 1 191 ? 5.236 6.338 16.578 1.00 89.50 191 LEU A CA 1
ATOM 1573 C C . LEU A 1 191 ? 5.802 5.171 17.397 1.00 89.50 191 LEU A C 1
ATOM 1575 O O . LEU A 1 191 ? 6.406 4.246 16.854 1.00 89.50 191 LEU A O 1
ATOM 1579 N N . ASN A 1 192 ? 5.552 5.190 18.706 1.00 88.44 192 ASN A N 1
ATOM 1580 C CA . ASN A 1 192 ? 5.892 4.087 19.597 1.00 88.44 192 ASN A CA 1
ATOM 1581 C C . ASN A 1 192 ? 4.799 2.996 19.570 1.00 88.44 192 ASN A C 1
ATOM 1583 O O . ASN A 1 192 ? 3.786 3.085 20.265 1.00 88.44 192 ASN A O 1
ATOM 1587 N N . TYR A 1 193 ? 5.013 1.946 18.773 1.00 89.31 193 TYR A N 1
ATOM 1588 C CA . TYR A 1 193 ? 4.043 0.855 18.595 1.00 89.31 193 TYR A CA 1
ATOM 1589 C C . TYR A 1 193 ? 3.936 -0.096 19.797 1.00 89.31 193 TYR A C 1
ATOM 1591 O O . TYR A 1 193 ? 2.972 -0.860 19.863 1.00 89.31 193 TYR A O 1
ATOM 1599 N N . PHE A 1 194 ? 4.864 -0.045 20.759 1.00 87.62 194 PHE A N 1
ATOM 1600 C CA . PHE A 1 194 ? 4.807 -0.887 21.960 1.00 87.62 194 PHE A CA 1
ATOM 1601 C C . PHE A 1 194 ? 3.555 -0.586 22.790 1.00 87.62 194 PHE A C 1
ATOM 1603 O O . PHE A 1 194 ? 2.834 -1.505 23.171 1.00 87.62 194 PHE A O 1
ATOM 1610 N N . ILE A 1 195 ? 3.234 0.702 22.949 1.00 83.81 195 ILE A N 1
ATOM 1611 C CA . ILE A 1 195 ? 2.073 1.190 23.713 1.00 83.81 195 ILE A CA 1
ATOM 1612 C C . ILE A 1 195 ? 0.759 0.629 23.146 1.00 83.81 195 ILE A C 1
ATOM 1614 O O . ILE A 1 195 ? -0.162 0.295 23.890 1.00 83.81 195 ILE A O 1
ATOM 1618 N N . TYR A 1 196 ? 0.668 0.480 21.822 1.00 79.69 196 TYR A N 1
ATOM 1619 C CA . TYR A 1 196 ? -0.543 -0.023 21.174 1.00 79.69 196 TYR A CA 1
ATOM 1620 C C . TYR A 1 196 ? -0.777 -1.500 21.438 1.00 79.69 196 TYR A C 1
ATOM 1622 O O . TYR A 1 196 ? -1.925 -1.894 21.612 1.00 79.69 196 TYR A O 1
ATOM 1630 N N . LEU A 1 197 ? 0.283 -2.309 21.498 1.00 83.56 197 LEU A N 1
ATOM 1631 C CA . LEU A 1 197 ? 0.163 -3.751 21.711 1.00 83.56 197 LEU A CA 1
ATOM 1632 C C . LEU A 1 197 ? -0.333 -4.111 23.111 1.00 83.56 197 LEU A C 1
ATOM 1634 O O . LEU A 1 197 ? -0.892 -5.195 23.289 1.00 83.56 197 LEU A O 1
ATOM 1638 N N . ASP A 1 198 ? -0.150 -3.232 24.096 1.00 79.75 198 ASP A N 1
ATOM 1639 C CA . ASP A 1 198 ? -0.593 -3.488 25.465 1.00 79.75 198 ASP A CA 1
ATOM 1640 C C . ASP A 1 198 ? -2.107 -3.500 25.623 1.00 79.75 198 ASP A C 1
ATOM 1642 O O . ASP A 1 198 ? -2.635 -4.306 26.389 1.00 79.75 198 ASP A O 1
ATOM 1646 N N . ASN A 1 199 ? -2.805 -2.715 24.807 1.00 75.75 199 ASN A N 1
ATOM 1647 C CA . ASN A 1 199 ? -4.255 -2.576 24.872 1.00 75.75 199 ASN A CA 1
ATOM 1648 C C . ASN A 1 199 ? -5.013 -3.603 24.013 1.00 75.75 199 ASN A C 1
ATOM 1650 O O . ASN A 1 199 ? -6.245 -3.595 23.986 1.00 75.75 199 ASN A O 1
ATOM 1654 N N . ILE A 1 200 ? -4.308 -4.497 23.307 1.00 82.25 200 ILE A N 1
ATOM 1655 C CA . ILE A 1 200 ? -4.928 -5.473 22.401 1.00 82.25 200 ILE A CA 1
ATOM 1656 C C . ILE A 1 200 ? -4.993 -6.850 23.056 1.00 82.25 200 ILE A C 1
ATOM 1658 O O . ILE A 1 200 ? -3.981 -7.425 23.454 1.00 82.25 200 ILE A O 1
ATOM 1662 N N . ASP A 1 201 ? -6.188 -7.443 23.073 1.00 87.25 201 ASP A N 1
ATOM 1663 C CA . ASP A 1 201 ? -6.400 -8.834 23.490 1.00 87.25 201 ASP A CA 1
ATOM 1664 C C . ASP A 1 201 ? -5.882 -9.814 22.419 1.00 87.25 201 ASP A C 1
ATOM 1666 O O . ASP A 1 201 ? -6.635 -10.390 21.622 1.00 87.25 201 ASP A O 1
ATOM 1670 N N . ILE A 1 202 ? -4.559 -9.974 22.390 1.00 87.38 202 ILE A N 1
ATOM 1671 C CA . ILE A 1 202 ? -3.809 -10.901 21.540 1.00 87.38 202 ILE A CA 1
ATOM 1672 C C . ILE A 1 202 ? -3.273 -12.052 22.400 1.00 87.38 202 ILE A C 1
ATOM 1674 O O . ILE A 1 202 ? -3.037 -11.914 23.598 1.00 87.38 202 ILE A O 1
ATOM 1678 N N . ASN A 1 203 ? -3.073 -13.219 21.786 1.00 85.69 203 ASN A N 1
ATOM 1679 C CA . ASN A 1 203 ? -2.386 -14.333 22.433 1.00 85.69 203 ASN A CA 1
ATOM 1680 C C . ASN A 1 203 ? -0.975 -13.901 22.914 1.00 85.69 203 ASN A C 1
ATOM 1682 O O . ASN A 1 203 ? -0.210 -13.383 22.095 1.00 85.69 203 ASN A O 1
ATOM 1686 N N . PRO A 1 204 ? -0.592 -14.153 24.183 1.00 87.06 204 PRO A N 1
ATOM 1687 C CA . PRO A 1 204 ? 0.715 -13.770 24.727 1.00 87.06 204 PRO A CA 1
ATOM 1688 C C . PRO A 1 204 ? 1.916 -14.222 23.887 1.00 87.06 204 PRO A C 1
ATOM 1690 O O . PRO A 1 204 ? 2.873 -13.469 23.732 1.00 87.06 204 PRO A O 1
ATOM 1693 N N . ILE A 1 205 ? 1.853 -15.416 23.282 1.00 86.25 205 ILE A N 1
ATOM 1694 C CA . ILE A 1 205 ? 2.925 -15.949 22.424 1.00 86.25 205 ILE A CA 1
ATOM 1695 C C . ILE A 1 205 ? 3.144 -15.035 21.213 1.00 86.25 205 ILE A C 1
ATOM 1697 O O . ILE A 1 205 ? 4.275 -14.676 20.883 1.00 86.25 205 ILE A O 1
ATOM 1701 N N . ILE A 1 206 ? 2.045 -14.630 20.571 1.00 89.88 206 ILE A N 1
ATOM 1702 C CA . ILE A 1 206 ? 2.069 -13.729 19.419 1.00 89.88 206 ILE A CA 1
ATOM 1703 C C . ILE A 1 206 ? 2.554 -12.350 19.863 1.00 89.88 206 ILE A C 1
ATOM 1705 O O . ILE A 1 206 ? 3.465 -11.805 19.248 1.00 89.88 206 ILE A O 1
ATOM 1709 N N . LYS A 1 207 ? 1.995 -11.811 20.955 1.00 90.44 207 LYS A N 1
ATOM 1710 C CA . LYS A 1 207 ? 2.367 -10.493 21.484 1.00 90.44 207 LYS A CA 1
ATOM 1711 C C . LYS A 1 207 ? 3.874 -10.407 21.749 1.00 90.44 207 LYS A C 1
ATOM 1713 O O . LYS A 1 207 ? 4.517 -9.499 21.239 1.00 90.44 207 LYS A O 1
ATOM 1718 N N . ASN A 1 208 ? 4.451 -11.394 22.436 1.00 87.94 208 ASN A N 1
ATOM 1719 C CA . ASN A 1 208 ? 5.885 -11.432 22.739 1.00 87.94 208 ASN A CA 1
ATOM 1720 C C . ASN A 1 208 ? 6.760 -11.479 21.479 1.00 87.94 208 ASN A C 1
ATOM 1722 O O . ASN A 1 208 ? 7.815 -10.851 21.443 1.00 87.94 208 ASN A O 1
ATOM 1726 N N . LYS A 1 209 ? 6.339 -12.200 20.432 1.00 88.62 209 LYS A N 1
ATOM 1727 C CA . LYS A 1 209 ? 7.054 -12.213 19.144 1.00 88.62 209 LYS A CA 1
ATOM 1728 C C . LYS A 1 209 ? 6.998 -10.852 18.450 1.00 88.62 209 LYS A C 1
ATOM 1730 O O . LYS A 1 209 ? 8.025 -10.393 17.963 1.00 88.62 209 LYS A O 1
ATOM 1735 N N . ILE A 1 210 ? 5.836 -10.194 18.447 1.00 91.06 210 ILE A N 1
ATOM 1736 C CA . ILE A 1 210 ? 5.696 -8.858 17.854 1.00 91.06 210 ILE A CA 1
ATOM 1737 C C . ILE A 1 210 ? 6.546 -7.838 18.613 1.00 91.06 210 ILE A C 1
ATOM 1739 O O . ILE A 1 210 ? 7.250 -7.072 17.967 1.00 91.06 210 ILE A O 1
ATOM 1743 N N . LEU A 1 211 ? 6.535 -7.863 19.950 1.00 90.44 211 LEU A N 1
ATOM 1744 C CA . LEU A 1 211 ? 7.368 -6.981 20.773 1.00 90.44 211 LEU A CA 1
ATOM 1745 C C . LEU A 1 211 ? 8.854 -7.145 20.433 1.00 90.44 211 LEU A C 1
ATOM 1747 O O . LEU A 1 211 ? 9.498 -6.162 20.089 1.00 90.44 211 LEU A O 1
ATOM 1751 N N . LYS A 1 212 ? 9.355 -8.387 20.369 1.00 88.19 212 LYS A N 1
ATOM 1752 C CA . LYS A 1 212 ? 10.735 -8.656 19.932 1.00 88.19 212 LYS A CA 1
ATOM 1753 C C . LYS A 1 212 ? 11.023 -8.089 18.543 1.00 88.19 212 LYS A C 1
ATOM 1755 O O . LYS A 1 212 ? 12.068 -7.495 18.324 1.00 88.19 212 LYS A O 1
ATOM 1760 N N . TRP A 1 213 ? 10.118 -8.257 17.580 1.00 88.25 213 TRP A N 1
ATOM 1761 C CA . TRP A 1 213 ? 10.317 -7.677 16.251 1.00 88.25 213 TRP A CA 1
ATOM 1762 C C . TRP A 1 213 ? 10.321 -6.148 16.255 1.00 88.25 213 TRP A C 1
ATOM 1764 O O . TRP A 1 213 ? 11.080 -5.550 15.494 1.00 88.25 213 TRP A O 1
ATOM 1774 N N . LEU A 1 214 ? 9.491 -5.515 17.085 1.00 89.19 214 LEU A N 1
ATOM 1775 C CA . LEU A 1 214 ? 9.532 -4.069 17.272 1.00 89.19 214 LEU A CA 1
ATOM 1776 C C . LEU A 1 214 ? 10.871 -3.628 17.873 1.00 89.19 214 LEU A C 1
ATOM 1778 O O . LEU A 1 214 ? 11.427 -2.659 17.361 1.00 89.19 214 LEU A O 1
ATOM 1782 N N . ASP A 1 215 ? 11.415 -4.364 18.852 1.00 86.81 215 ASP A N 1
ATOM 1783 C CA . ASP A 1 215 ? 12.738 -4.095 19.449 1.00 86.81 215 ASP A CA 1
ATOM 1784 C C . ASP A 1 215 ? 13.842 -4.141 18.394 1.00 86.81 215 ASP A C 1
ATOM 1786 O O . ASP A 1 215 ? 14.724 -3.286 18.360 1.00 86.81 215 ASP A O 1
ATOM 1790 N N . PHE A 1 216 ? 13.762 -5.106 17.475 1.00 83.19 216 PHE A N 1
ATOM 1791 C CA . PHE A 1 216 ? 14.715 -5.197 16.376 1.00 83.19 216 PHE A CA 1
ATOM 1792 C C . PHE A 1 216 ? 14.489 -4.152 15.275 1.00 83.19 216 PHE A C 1
ATOM 1794 O O . PHE A 1 216 ? 15.340 -4.018 14.408 1.00 83.19 216 PHE A O 1
ATOM 1801 N N . GLY A 1 217 ? 13.408 -3.369 15.321 1.00 80.50 217 GLY A N 1
ATOM 1802 C CA . GLY A 1 217 ? 13.170 -2.259 14.399 1.00 80.50 217 GLY A CA 1
ATOM 1803 C C . GLY A 1 217 ? 12.202 -2.566 13.257 1.00 80.50 217 GLY A C 1
ATOM 1804 O O . GLY A 1 217 ? 12.324 -1.953 12.195 1.00 80.50 217 GLY A O 1
ATOM 1805 N N . LEU A 1 218 ? 11.235 -3.486 13.430 1.00 85.12 218 LEU A N 1
ATOM 1806 C CA . LEU A 1 218 ? 10.261 -3.904 12.391 1.00 85.12 218 LEU A CA 1
ATOM 1807 C C . LEU A 1 218 ? 9.638 -2.724 11.636 1.00 85.12 218 LEU A C 1
ATOM 1809 O O . LEU A 1 218 ? 9.499 -2.764 10.412 1.00 85.12 218 LEU A O 1
ATOM 1813 N N . MET A 1 219 ? 9.301 -1.654 12.356 1.00 86.44 219 MET A N 1
ATOM 1814 C CA . MET A 1 219 ? 8.745 -0.444 11.751 1.00 86.44 219 MET A CA 1
ATOM 1815 C C . MET A 1 219 ? 9.808 0.355 10.993 1.00 86.44 219 MET A C 1
ATOM 1817 O O . MET A 1 219 ? 9.542 0.815 9.886 1.00 86.44 219 MET A O 1
ATOM 1821 N N . HIS A 1 220 ? 11.025 0.473 11.528 1.00 80.38 220 HIS A N 1
ATOM 1822 C CA . HIS A 1 220 ? 12.130 1.142 10.842 1.00 80.38 220 HIS A CA 1
ATOM 1823 C C . HIS A 1 220 ? 12.449 0.458 9.502 1.00 80.38 220 HIS A C 1
ATOM 1825 O O . HIS A 1 220 ? 12.547 1.130 8.475 1.00 80.38 220 HIS A O 1
ATOM 1831 N N . GLU A 1 221 ? 12.513 -0.877 9.473 1.00 74.56 221 GLU A N 1
ATOM 1832 C CA . GLU A 1 221 ? 12.663 -1.643 8.226 1.00 74.56 221 GLU A CA 1
ATOM 1833 C C . GLU A 1 221 ? 11.570 -1.269 7.213 1.00 74.56 221 GLU A C 1
ATOM 1835 O O . GLU A 1 221 ? 11.856 -0.973 6.050 1.00 74.56 221 GLU A O 1
ATOM 1840 N N . TYR A 1 222 ? 10.322 -1.216 7.682 1.00 80.75 222 TYR A N 1
ATOM 1841 C CA . TYR A 1 222 ? 9.171 -0.903 6.850 1.00 80.75 222 TYR A CA 1
ATOM 1842 C C . TYR A 1 222 ? 9.187 0.505 6.254 1.00 80.75 222 TYR A C 1
ATOM 1844 O O . TYR A 1 222 ? 8.886 0.694 5.072 1.00 80.75 222 TYR A O 1
ATOM 1852 N N . PHE A 1 223 ? 9.542 1.512 7.045 1.00 80.19 223 PHE A N 1
ATOM 1853 C CA . PHE A 1 223 ? 9.518 2.896 6.582 1.00 80.19 223 PHE A CA 1
ATOM 1854 C C . PHE A 1 223 ? 10.741 3.276 5.738 1.00 80.19 223 PHE A C 1
ATOM 1856 O O . PHE A 1 223 ? 10.588 4.084 4.820 1.00 80.19 223 PHE A O 1
ATOM 1863 N N . TYR A 1 224 ? 11.913 2.680 5.994 1.00 71.50 224 TYR A N 1
ATOM 1864 C CA . TYR A 1 224 ? 13.192 3.167 5.460 1.00 71.50 224 TYR A CA 1
ATOM 1865 C C . TYR A 1 224 ? 13.890 2.242 4.440 1.00 71.50 224 TYR A C 1
ATOM 1867 O O . TYR A 1 224 ? 14.901 2.646 3.864 1.00 71.50 224 TYR A O 1
ATOM 1875 N N . GLN A 1 225 ? 13.371 1.044 4.129 1.00 63.75 225 GLN A N 1
ATOM 1876 C CA . GLN A 1 225 ? 13.943 0.220 3.049 1.00 63.75 225 GLN A CA 1
ATOM 1877 C C . GLN A 1 225 ? 13.778 0.839 1.644 1.00 63.75 225 GLN A C 1
ATOM 1879 O O . GLN A 1 225 ? 12.723 1.361 1.272 1.00 63.75 225 GLN A O 1
ATOM 1884 N N . SER A 1 226 ? 14.839 0.710 0.834 1.00 43.25 226 SER A N 1
ATOM 1885 C CA . SER A 1 226 ? 15.075 1.447 -0.414 1.00 43.25 226 SER A CA 1
ATOM 1886 C C . SER A 1 226 ? 13.917 1.422 -1.428 1.00 43.25 226 SER A C 1
ATOM 1888 O O . SER A 1 226 ? 13.329 0.396 -1.803 1.00 43.25 226 SER A O 1
ATOM 1890 N N . ILE A 1 227 ? 13.580 2.625 -1.885 1.00 44.59 227 ILE A N 1
ATOM 1891 C CA . ILE A 1 227 ? 12.451 2.952 -2.753 1.00 44.59 227 ILE A CA 1
ATOM 1892 C C . ILE A 1 227 ? 12.883 2.714 -4.206 1.00 44.59 227 ILE A C 1
ATOM 1894 O O . ILE A 1 227 ? 13.782 3.379 -4.703 1.00 44.59 227 ILE A O 1
ATOM 1898 N N . SER A 1 228 ? 12.257 1.767 -4.911 1.00 39.69 228 SER A N 1
ATOM 1899 C CA . SER A 1 228 ? 12.375 1.678 -6.372 1.00 39.69 228 SER A CA 1
ATOM 1900 C C . SER A 1 228 ? 11.218 2.425 -7.037 1.00 39.69 228 SER A C 1
ATOM 1902 O O . SER A 1 228 ? 10.093 2.367 -6.544 1.00 39.69 228 SER A O 1
ATOM 1904 N N . PHE A 1 229 ? 11.491 3.057 -8.180 1.00 37.00 229 PHE A N 1
ATOM 1905 C CA . PHE A 1 229 ? 10.610 3.960 -8.939 1.00 37.00 229 PHE A CA 1
ATOM 1906 C C . PHE A 1 229 ? 9.151 3.499 -9.151 1.00 37.00 229 PHE A C 1
ATOM 1908 O O . PHE A 1 229 ? 8.248 4.330 -9.177 1.00 37.00 229 PHE A O 1
ATOM 1915 N N . ASP A 1 230 ? 8.880 2.193 -9.236 1.00 40.53 230 ASP A N 1
ATOM 1916 C CA . ASP A 1 230 ? 7.529 1.654 -9.484 1.00 40.53 230 ASP A CA 1
ATOM 1917 C C . ASP A 1 230 ? 6.615 1.592 -8.233 1.00 40.53 230 ASP A C 1
ATOM 1919 O O . ASP A 1 230 ? 5.468 1.148 -8.316 1.00 40.53 230 ASP A O 1
ATOM 1923 N N . LYS A 1 231 ? 7.094 2.043 -7.062 1.00 48.44 231 LYS A N 1
ATOM 1924 C CA . LYS A 1 231 ? 6.448 1.833 -5.747 1.00 48.44 231 LYS A CA 1
ATOM 1925 C C . LYS A 1 231 ? 5.398 2.876 -5.328 1.00 48.44 231 LYS A C 1
ATOM 1927 O O . LYS A 1 231 ? 4.821 2.732 -4.257 1.00 48.44 231 LYS A O 1
ATOM 1932 N N . HIS A 1 232 ? 5.098 3.895 -6.135 1.00 42.31 232 HIS A N 1
ATOM 1933 C CA . HIS A 1 232 ? 4.101 4.915 -5.760 1.00 42.31 232 HIS A CA 1
ATOM 1934 C C . HIS A 1 232 ? 2.638 4.467 -5.902 1.00 42.31 232 HIS A C 1
ATOM 1936 O O . HIS A 1 232 ? 1.746 5.194 -5.473 1.00 42.31 232 HIS A O 1
ATOM 1942 N N . ILE A 1 233 ? 2.376 3.312 -6.524 1.00 39.66 233 ILE A N 1
ATOM 1943 C CA . ILE A 1 233 ? 1.006 2.919 -6.895 1.00 39.66 233 ILE A CA 1
ATOM 1944 C C . ILE A 1 233 ? 0.495 1.704 -6.111 1.00 39.66 233 ILE A C 1
ATOM 1946 O O . ILE A 1 233 ? -0.710 1.545 -5.927 1.00 39.66 233 ILE A O 1
ATOM 1950 N N . PHE A 1 234 ? 1.398 0.865 -5.603 1.00 42.97 234 PHE A N 1
ATOM 1951 C CA . PHE A 1 234 ? 1.042 -0.320 -4.837 1.00 42.97 234 PHE A CA 1
ATOM 1952 C C . PHE A 1 234 ? 1.726 -0.259 -3.477 1.00 42.97 234 PHE A C 1
ATOM 1954 O O . PHE A 1 234 ? 2.953 -0.288 -3.396 1.00 42.97 234 PHE A O 1
ATOM 1961 N N . ASP A 1 235 ? 0.912 -0.196 -2.427 1.00 48.56 235 ASP A N 1
ATOM 1962 C CA . ASP A 1 235 ? 1.267 -0.343 -1.013 1.00 48.56 235 ASP A CA 1
ATOM 1963 C C . ASP A 1 235 ? 1.805 -1.761 -0.726 1.00 48.56 235 ASP A C 1
ATOM 1965 O O . ASP A 1 235 ? 1.212 -2.564 -0.008 1.00 48.56 235 ASP A O 1
ATOM 1969 N N . LEU A 1 236 ? 2.909 -2.120 -1.379 1.00 47.56 236 LEU A N 1
ATOM 1970 C CA . LEU A 1 236 ? 3.576 -3.404 -1.225 1.00 47.56 236 LEU A CA 1
ATOM 1971 C C . LEU A 1 236 ? 4.366 -3.406 0.088 1.00 47.56 236 LEU A C 1
ATOM 1973 O O . LEU A 1 236 ? 5.027 -2.405 0.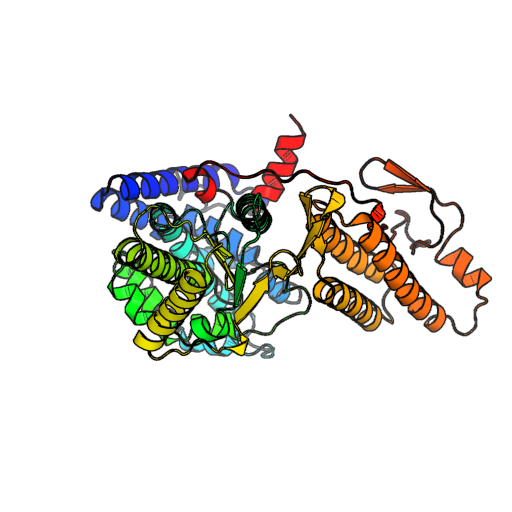384 1.00 47.56 236 LEU A O 1
ATOM 1977 N N . PRO A 1 237 ? 4.348 -4.517 0.849 1.00 49.88 237 PRO A N 1
ATOM 1978 C CA . PRO A 1 237 ? 5.107 -4.614 2.083 1.00 49.88 237 PRO A CA 1
ATOM 1979 C C . PRO A 1 237 ? 6.592 -4.340 1.829 1.00 49.88 237 PRO A C 1
ATOM 1981 O O . PRO A 1 237 ? 7.203 -4.909 0.920 1.00 49.88 237 PRO A O 1
ATOM 1984 N N . ARG A 1 238 ? 7.147 -3.405 2.602 1.00 61.22 238 ARG A N 1
ATOM 1985 C CA . ARG A 1 238 ? 8.513 -2.891 2.478 1.00 61.22 238 ARG A CA 1
ATOM 1986 C C . ARG A 1 238 ? 9.397 -3.639 3.477 1.00 61.22 238 ARG A C 1
ATOM 1988 O O . ARG A 1 238 ? 9.554 -3.192 4.596 1.00 61.22 238 ARG A O 1
ATOM 1995 N N . GLY A 1 239 ? 9.865 -4.839 3.152 1.00 62.91 239 GLY A N 1
ATOM 1996 C CA . GLY A 1 239 ? 10.720 -5.619 4.068 1.00 62.91 239 GLY A CA 1
ATOM 1997 C C . GLY A 1 239 ? 9.990 -6.318 5.216 1.00 62.91 239 GLY A C 1
ATOM 1998 O O . GLY A 1 239 ? 10.243 -7.493 5.455 1.00 62.91 239 GLY A O 1
ATOM 1999 N N . SER A 1 240 ? 9.008 -5.666 5.851 1.00 78.94 240 SER A N 1
ATOM 2000 C CA . SER A 1 240 ? 8.100 -6.295 6.821 1.00 78.94 240 SER A CA 1
ATOM 2001 C C . SER A 1 240 ? 6.728 -6.599 6.219 1.00 78.94 240 SER A C 1
ATOM 2003 O O . SER A 1 240 ? 6.097 -5.751 5.583 1.00 78.94 240 SER A O 1
ATOM 2005 N N . ILE A 1 241 ? 6.248 -7.817 6.474 1.00 85.38 241 ILE A N 1
ATOM 2006 C CA . ILE A 1 241 ? 4.920 -8.305 6.081 1.00 85.38 241 ILE A CA 1
ATOM 2007 C C . ILE A 1 241 ? 3.852 -7.892 7.102 1.00 85.38 241 ILE A C 1
ATOM 2009 O O . ILE A 1 241 ? 2.700 -7.657 6.727 1.00 85.38 241 ILE A O 1
ATOM 2013 N N . LEU A 1 242 ? 4.230 -7.803 8.381 1.00 88.94 242 LEU A N 1
ATOM 2014 C CA . LEU A 1 242 ? 3.314 -7.551 9.494 1.00 88.94 242 LEU A CA 1
ATOM 2015 C C . LEU A 1 242 ? 3.062 -6.056 9.747 1.00 88.94 242 LEU A C 1
ATOM 2017 O O . LEU A 1 242 ? 1.956 -5.694 10.148 1.00 88.94 242 LEU A O 1
ATOM 2021 N N . ALA A 1 243 ? 4.040 -5.183 9.474 1.00 89.75 243 ALA A N 1
ATOM 2022 C CA . ALA A 1 243 ? 3.929 -3.738 9.709 1.00 89.75 243 ALA A CA 1
ATOM 2023 C C . ALA A 1 243 ? 2.640 -3.090 9.148 1.00 89.75 243 ALA A C 1
ATOM 2025 O O . ALA A 1 243 ? 1.998 -2.344 9.890 1.00 89.75 243 ALA A O 1
ATOM 2026 N N . PRO A 1 244 ? 2.180 -3.397 7.913 1.00 89.88 244 PRO A N 1
ATOM 2027 C CA . PRO A 1 244 ? 0.923 -2.856 7.389 1.00 89.88 244 PRO A CA 1
ATOM 2028 C C . PRO A 1 244 ? -0.302 -3.144 8.276 1.00 89.88 244 PRO A C 1
ATOM 2030 O O . PRO A 1 244 ? -1.175 -2.289 8.430 1.00 89.88 244 PRO A O 1
ATOM 2033 N N . LEU A 1 245 ? -0.363 -4.332 8.891 1.00 91.31 245 LEU A N 1
ATOM 2034 C CA . LEU A 1 245 ? -1.458 -4.719 9.782 1.00 91.31 245 LEU A CA 1
ATOM 2035 C C . LEU A 1 245 ? -1.420 -3.915 11.093 1.00 91.31 245 LEU A C 1
ATOM 2037 O O . LEU A 1 245 ? -2.467 -3.475 11.566 1.00 91.31 245 LEU A O 1
ATOM 2041 N N . LEU A 1 246 ? -0.222 -3.693 11.650 1.00 92.00 246 LEU A N 1
ATOM 2042 C CA . LEU A 1 246 ? -0.028 -2.872 12.852 1.00 92.00 246 LEU A CA 1
ATOM 2043 C C . LEU A 1 246 ? -0.394 -1.406 12.595 1.00 92.00 246 LEU A C 1
ATOM 2045 O O . LEU A 1 246 ? -1.069 -0.787 13.412 1.00 92.00 246 LEU A O 1
ATOM 2049 N N . ILE A 1 247 ? -0.024 -0.867 11.431 1.00 92.31 247 ILE A N 1
ATOM 2050 C CA . ILE A 1 247 ? -0.405 0.491 11.023 1.00 92.31 247 ILE A CA 1
ATOM 2051 C C . ILE A 1 247 ? -1.927 0.624 10.948 1.00 92.31 247 ILE A C 1
ATOM 2053 O O . ILE A 1 247 ? -2.480 1.589 11.464 1.00 92.31 247 ILE A O 1
ATOM 2057 N N . ASN A 1 248 ? -2.623 -0.354 10.365 1.00 92.56 248 ASN A N 1
ATOM 2058 C CA . ASN A 1 248 ? -4.085 -0.321 10.295 1.00 92.56 248 ASN A CA 1
ATOM 2059 C C . ASN A 1 248 ? -4.756 -0.309 11.669 1.00 92.56 248 ASN A C 1
ATOM 2061 O O . ASN A 1 248 ? -5.798 0.325 11.823 1.00 92.56 248 ASN A O 1
ATOM 2065 N N . PHE A 1 249 ? -4.163 -0.974 12.661 1.00 91.06 249 PHE A N 1
ATOM 2066 C CA . PHE A 1 249 ? -4.644 -0.916 14.037 1.00 91.06 249 PHE A CA 1
ATOM 2067 C C . PHE A 1 249 ? -4.579 0.508 14.594 1.00 91.06 249 PHE A C 1
ATOM 2069 O O . PHE A 1 249 ? -5.591 1.054 15.028 1.00 91.06 249 PHE A O 1
ATOM 2076 N N . VAL A 1 250 ? -3.424 1.152 14.452 1.00 92.69 250 VAL A N 1
ATOM 2077 C CA . VAL A 1 250 ? -3.223 2.542 14.869 1.00 92.69 250 VAL A CA 1
ATOM 2078 C C . VAL A 1 250 ? -4.181 3.495 14.143 1.00 92.69 250 VAL A C 1
ATOM 2080 O O . VAL A 1 250 ? -4.844 4.322 14.765 1.00 92.69 250 VAL A O 1
ATOM 2083 N N . LEU A 1 251 ? -4.309 3.362 12.820 1.00 93.75 251 LEU A N 1
ATOM 2084 C CA . LEU A 1 251 ? -5.216 4.182 12.010 1.00 93.75 251 LEU A CA 1
ATOM 2085 C C . LEU A 1 251 ? -6.688 4.008 12.410 1.00 93.75 251 LEU A C 1
ATOM 2087 O O . LEU A 1 251 ? -7.466 4.964 12.356 1.00 93.75 251 LEU A O 1
ATOM 2091 N N . ASN A 1 252 ? -7.079 2.802 12.820 1.00 93.50 252 ASN A N 1
ATOM 2092 C CA . ASN A 1 252 ? -8.419 2.534 13.321 1.00 93.50 252 ASN A CA 1
ATOM 2093 C C . ASN A 1 252 ? -8.689 3.283 14.636 1.00 93.50 252 ASN A C 1
ATOM 2095 O O . ASN A 1 252 ? -9.750 3.892 14.784 1.00 93.50 252 ASN A O 1
ATOM 2099 N N . ASP A 1 253 ? -7.721 3.312 15.551 1.00 92.44 253 ASP A N 1
ATOM 2100 C CA . ASP A 1 253 ? -7.835 4.065 16.805 1.00 92.44 253 ASP A CA 1
ATOM 2101 C C . ASP A 1 253 ? -7.903 5.578 16.558 1.00 92.44 253 ASP A C 1
ATOM 2103 O O . ASP A 1 253 ? -8.744 6.266 17.147 1.00 92.44 253 ASP A O 1
ATOM 2107 N N . ILE A 1 254 ? -7.095 6.095 15.622 1.00 93.38 254 ILE A N 1
ATOM 2108 C CA . ILE A 1 254 ? -7.173 7.492 15.161 1.00 93.38 254 ILE A CA 1
ATOM 2109 C C . ILE A 1 254 ? -8.590 7.809 14.669 1.00 93.38 254 ILE A C 1
ATOM 2111 O O . ILE A 1 254 ? -9.179 8.813 15.080 1.00 93.38 254 ILE A O 1
ATOM 2115 N N . TYR A 1 255 ? -9.163 6.951 13.815 1.00 94.88 255 TYR A N 1
ATOM 2116 C CA . TYR A 1 255 ? -10.514 7.146 13.287 1.00 94.88 255 TYR A CA 1
ATOM 2117 C C . TYR A 1 255 ? -11.542 7.289 14.416 1.00 94.88 255 TYR A C 1
ATOM 2119 O O . TYR A 1 255 ? -12.314 8.254 14.435 1.00 94.88 255 TYR A O 1
ATOM 2127 N N . PHE A 1 256 ? -11.561 6.351 15.369 1.00 93.19 256 PHE A N 1
ATOM 2128 C CA . PHE A 1 256 ? -12.538 6.368 16.459 1.00 93.19 256 PHE A CA 1
ATOM 2129 C C . PHE A 1 256 ? -12.315 7.532 17.430 1.00 93.19 256 PHE A C 1
ATOM 2131 O O . PHE A 1 256 ? -13.293 8.131 17.892 1.00 93.19 256 PHE A O 1
ATOM 2138 N N . SER A 1 257 ? -11.062 7.913 17.690 1.00 93.56 257 SER A N 1
ATOM 2139 C CA . SER A 1 257 ? -10.735 9.084 18.509 1.00 93.56 257 SER A CA 1
ATOM 2140 C C . SER A 1 257 ? -11.281 10.379 17.895 1.00 93.56 257 SER A C 1
ATOM 2142 O O . SER A 1 257 ? -11.980 11.146 18.561 1.00 93.56 257 SER A O 1
ATOM 2144 N N . ILE A 1 258 ? -11.074 10.592 16.592 1.00 93.62 258 ILE A N 1
ATOM 2145 C CA . ILE A 1 258 ? -11.614 11.766 15.891 1.00 93.62 258 ILE A CA 1
ATOM 2146 C C . ILE A 1 258 ? -13.143 11.723 15.883 1.00 93.62 258 ILE A C 1
ATOM 2148 O O . ILE A 1 258 ? -13.800 12.701 16.246 1.00 93.62 258 ILE A O 1
ATOM 2152 N N . ARG A 1 259 ? -13.727 10.583 15.492 1.00 92.38 259 ARG A N 1
ATOM 2153 C CA . ARG A 1 259 ? -15.179 10.449 15.336 1.00 92.38 259 ARG A CA 1
ATOM 2154 C C . ARG A 1 259 ? -15.915 10.676 16.655 1.00 92.38 259 ARG A C 1
ATOM 2156 O O . ARG A 1 259 ? -16.920 11.383 16.661 1.00 92.38 259 ARG A O 1
ATOM 2163 N N . SER A 1 260 ? -15.417 10.110 17.754 1.00 92.44 260 SER A N 1
ATOM 2164 C CA . SER A 1 260 ? -16.025 10.251 19.083 1.00 92.44 260 SER A CA 1
ATOM 2165 C C . SER A 1 260 ? -15.943 11.685 19.616 1.00 92.44 260 SER A C 1
ATOM 2167 O O . SER A 1 260 ? -16.940 12.196 20.122 1.00 92.44 260 SER A O 1
ATOM 2169 N N . ASN A 1 261 ? -14.812 12.373 19.441 1.00 92.38 261 ASN A N 1
ATOM 2170 C CA . ASN A 1 261 ? -14.660 13.769 19.863 1.00 92.38 261 ASN A CA 1
ATOM 2171 C C . ASN A 1 261 ? -15.541 14.730 19.052 1.00 92.38 261 ASN A C 1
ATOM 2173 O O . ASN A 1 261 ? -16.125 15.657 19.612 1.00 92.38 261 ASN A O 1
ATOM 2177 N N . ILE A 1 262 ? -15.701 14.486 17.748 1.00 91.00 262 ILE A N 1
ATOM 2178 C CA . ILE A 1 262 ? -16.616 15.272 16.910 1.00 91.00 262 ILE A CA 1
ATOM 2179 C C . ILE A 1 262 ? -18.066 15.060 17.339 1.00 91.00 262 ILE A C 1
ATOM 2181 O O . ILE A 1 262 ? -18.793 16.038 17.486 1.00 91.00 262 ILE A O 1
ATOM 2185 N N . LEU A 1 263 ? -18.472 13.811 17.593 1.00 90.06 263 LEU A N 1
ATOM 2186 C CA . LEU A 1 263 ? -19.820 13.508 18.084 1.00 90.06 263 LEU A CA 1
ATOM 2187 C C . LEU A 1 263 ? -20.113 14.209 19.414 1.00 90.06 263 LEU A C 1
ATOM 2189 O O . LEU A 1 263 ? -21.200 14.751 19.575 1.00 90.06 263 LEU A O 1
ATOM 2193 N N . LYS A 1 264 ? -19.146 14.248 20.339 1.00 89.31 264 LYS A N 1
ATOM 2194 C CA . LYS A 1 264 ? -19.294 14.945 21.627 1.00 89.31 264 LYS A CA 1
ATOM 2195 C C . LYS A 1 264 ? -19.445 16.460 21.473 1.00 89.31 264 LYS A C 1
ATOM 2197 O O . LYS A 1 264 ? -20.229 17.056 22.198 1.00 89.31 264 LYS A O 1
ATOM 2202 N N . LYS A 1 265 ? -18.684 17.084 20.567 1.00 88.06 265 LYS A N 1
ATOM 2203 C CA . LYS A 1 265 ? -18.643 18.550 20.439 1.00 88.06 265 LYS A CA 1
ATOM 2204 C C . LYS A 1 265 ? -19.724 19.123 19.523 1.00 88.06 265 LYS A C 1
ATOM 2206 O O . LYS A 1 265 ? -20.261 20.182 19.819 1.00 88.06 265 LYS A O 1
ATOM 2211 N N . PHE A 1 266 ? -19.999 18.461 18.403 1.00 85.88 266 PHE A N 1
ATOM 2212 C CA . PHE A 1 266 ? -20.899 18.963 17.361 1.00 85.88 266 PHE A CA 1
ATOM 2213 C C . PHE A 1 266 ? -22.193 18.143 17.246 1.00 85.88 266 PHE A C 1
ATOM 2215 O O . PHE A 1 266 ? -23.141 18.585 16.613 1.00 85.88 266 PHE A O 1
ATOM 2222 N N . GLY A 1 267 ? -22.277 16.959 17.858 1.00 83.50 267 GLY A N 1
ATOM 2223 C CA . GLY A 1 267 ? -23.447 16.088 17.744 1.00 83.50 267 GLY A CA 1
ATOM 2224 C C . GLY A 1 267 ? -23.470 15.244 16.463 1.00 83.50 267 GLY A C 1
ATOM 2225 O O . GLY A 1 267 ? -22.514 15.188 15.688 1.00 83.50 267 GLY A O 1
ATOM 2226 N N . ILE A 1 268 ? -24.582 14.531 16.255 1.00 75.31 268 ILE A N 1
ATOM 2227 C CA . ILE A 1 268 ? -24.727 13.501 15.205 1.00 75.31 268 ILE A CA 1
ATOM 2228 C C . ILE A 1 268 ? -24.907 14.114 13.806 1.00 75.31 268 ILE A C 1
ATOM 2230 O O . ILE A 1 268 ? -24.538 13.493 12.813 1.00 75.31 268 ILE A O 1
ATO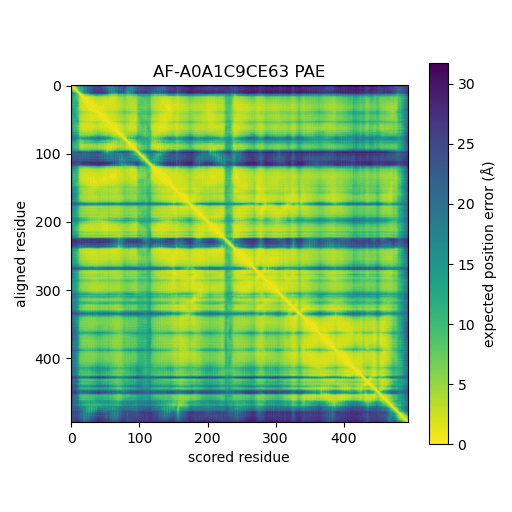M 2234 N N . GLN A 1 269 ? -25.445 15.333 13.726 1.00 64.44 269 GLN A N 1
ATOM 2235 C CA . GLN A 1 269 ? -25.868 15.968 12.472 1.00 64.44 269 GLN A CA 1
ATOM 2236 C C . GLN A 1 269 ? -24.706 16.462 11.596 1.00 64.44 269 GLN A C 1
ATOM 2238 O O . GLN A 1 269 ? -24.901 16.748 10.415 1.00 64.44 269 GLN A O 1
ATOM 2243 N N . HIS A 1 270 ? -23.491 16.550 12.141 1.00 66.00 270 HIS A N 1
ATOM 2244 C CA . HIS A 1 270 ? -22.340 17.030 11.390 1.00 66.00 270 HIS A CA 1
ATOM 2245 C C . HIS A 1 270 ? -21.592 15.884 10.697 1.00 66.00 270 HIS A C 1
ATOM 2247 O O . HIS A 1 270 ? -20.959 15.032 11.328 1.00 66.00 270 HIS A O 1
ATOM 2253 N N . ASN A 1 271 ? -21.639 15.900 9.365 1.00 77.19 271 ASN A N 1
ATOM 2254 C CA . ASN A 1 271 ? -21.046 14.882 8.504 1.00 77.19 271 ASN A CA 1
ATOM 2255 C C . ASN A 1 271 ? -19.586 15.218 8.166 1.00 77.19 271 ASN A C 1
ATOM 2257 O O . ASN A 1 271 ? -19.312 15.839 7.141 1.00 77.19 271 ASN A O 1
ATOM 2261 N N . LEU A 1 272 ? -18.644 14.781 9.009 1.00 89.75 272 LEU A N 1
ATOM 2262 C CA . LEU A 1 272 ? -17.247 14.625 8.597 1.00 89.75 272 LEU A CA 1
ATOM 2263 C C . LEU A 1 272 ? -17.081 13.266 7.915 1.00 89.75 272 LEU A C 1
ATOM 2265 O O . LEU A 1 272 ? -17.305 12.230 8.547 1.00 89.75 272 LEU A O 1
ATOM 2269 N N . ASN A 1 273 ? -16.630 13.260 6.663 1.00 93.06 273 ASN A N 1
ATOM 2270 C CA . ASN A 1 273 ? -16.165 12.031 6.027 1.00 93.06 273 ASN A CA 1
ATOM 2271 C C . ASN A 1 273 ? -14.659 11.886 6.258 1.00 93.06 273 ASN A C 1
ATOM 2273 O O . ASN A 1 273 ? -13.891 12.789 5.931 1.00 93.06 273 ASN A O 1
ATOM 2277 N N . ILE A 1 274 ? -14.254 10.746 6.816 1.00 95.00 274 ILE A N 1
ATOM 2278 C CA . ILE A 1 274 ? -12.856 10.384 7.060 1.00 95.00 274 ILE A CA 1
ATOM 2279 C C . ILE A 1 274 ? -12.561 9.159 6.206 1.00 95.00 274 ILE A C 1
ATOM 2281 O O . ILE A 1 274 ? -13.237 8.144 6.357 1.00 95.00 274 ILE A O 1
ATOM 2285 N N . ILE A 1 275 ? -11.580 9.248 5.313 1.00 95.12 275 ILE A N 1
ATOM 2286 C CA . ILE A 1 275 ? -11.208 8.159 4.404 1.00 95.12 275 ILE A CA 1
ATOM 2287 C C . ILE A 1 275 ? -9.716 7.892 4.553 1.00 95.12 275 ILE A C 1
ATOM 2289 O O . ILE A 1 275 ? -8.904 8.778 4.297 1.00 95.12 275 ILE A O 1
ATOM 2293 N N . PHE A 1 276 ? -9.352 6.663 4.912 1.00 94.19 276 PHE A N 1
ATOM 2294 C CA . PHE A 1 276 ? -7.962 6.230 5.015 1.00 94.19 276 PHE A CA 1
ATOM 2295 C C . PHE A 1 276 ? -7.582 5.289 3.873 1.00 94.19 276 PHE A C 1
ATOM 2297 O O . PHE A 1 276 ? -8.275 4.310 3.583 1.00 94.19 276 PHE A O 1
ATOM 2304 N N . TYR A 1 277 ? -6.422 5.531 3.274 1.00 91.88 277 TYR A N 1
ATOM 2305 C CA . TYR A 1 277 ? -5.747 4.592 2.391 1.00 91.88 277 TYR A CA 1
ATOM 2306 C C . TYR A 1 277 ? -4.253 4.569 2.707 1.00 91.88 277 TYR A C 1
ATOM 2308 O O . TYR A 1 277 ? -3.502 5.464 2.317 1.00 91.88 277 TYR A O 1
ATOM 2316 N N . GLY A 1 278 ? -3.839 3.542 3.448 1.00 88.06 278 GLY A N 1
ATOM 2317 C CA . GLY A 1 278 ? -2.468 3.396 3.910 1.00 88.06 278 GLY A CA 1
ATOM 2318 C C . GLY A 1 278 ? -2.081 4.606 4.751 1.00 88.06 278 GLY A C 1
ATOM 2319 O O . GLY A 1 278 ? -2.753 4.932 5.723 1.00 88.06 278 GLY A O 1
ATOM 2320 N N . PHE A 1 279 ? -1.039 5.318 4.339 1.00 88.25 279 PHE A N 1
ATOM 2321 C CA . PHE A 1 279 ? -0.578 6.525 5.030 1.00 88.25 279 PHE A CA 1
ATOM 2322 C C . PHE A 1 279 ? -1.350 7.798 4.676 1.00 88.25 279 PHE A C 1
ATOM 2324 O O . PHE A 1 279 ? -1.097 8.845 5.268 1.00 88.25 279 PHE A O 1
ATOM 2331 N N . HIS A 1 280 ? -2.256 7.745 3.703 1.00 91.12 280 HIS A N 1
ATOM 2332 C CA . HIS A 1 280 ? -3.034 8.904 3.284 1.00 91.12 280 HIS A CA 1
ATOM 2333 C C . HIS A 1 280 ? -4.389 8.924 3.987 1.00 91.12 280 HIS A C 1
ATOM 2335 O O . HIS A 1 280 ? -5.123 7.935 3.978 1.00 91.12 280 HIS A O 1
ATOM 2341 N N . CYS A 1 281 ? -4.734 10.072 4.556 1.00 93.75 281 CYS A N 1
ATOM 2342 C CA . CYS A 1 281 ? -6.023 10.347 5.170 1.00 93.75 281 CYS A CA 1
ATOM 2343 C C . CYS A 1 281 ? -6.668 11.542 4.471 1.00 93.75 281 CYS A C 1
ATOM 2345 O O . CYS A 1 281 ? -6.013 12.553 4.235 1.00 93.75 281 CYS A O 1
ATOM 2347 N N . VAL A 1 282 ? -7.951 11.434 4.146 1.00 94.69 282 VAL A N 1
ATOM 2348 C CA . VAL A 1 282 ? -8.737 12.529 3.580 1.00 94.69 282 VAL A CA 1
ATOM 2349 C C . VAL A 1 282 ? -9.880 12.846 4.525 1.00 94.69 282 VAL A C 1
ATOM 2351 O O . VAL A 1 282 ? -10.702 11.979 4.829 1.00 94.69 282 VAL A O 1
ATOM 2354 N N . LEU A 1 283 ? -9.927 14.100 4.964 1.00 95.31 283 LEU A N 1
ATOM 2355 C CA . LEU A 1 283 ? -11.008 14.663 5.761 1.00 95.31 283 LEU A CA 1
ATOM 2356 C C . LEU A 1 283 ? -11.838 15.584 4.879 1.00 95.31 283 LEU A C 1
ATOM 2358 O O . LEU A 1 283 ? -11.285 16.456 4.212 1.00 95.31 283 LEU A O 1
ATOM 2362 N N . ILE A 1 284 ? -13.154 15.395 4.878 1.00 93.88 284 ILE A N 1
ATOM 2363 C CA . ILE A 1 284 ? -14.066 16.151 4.019 1.00 93.88 284 ILE A CA 1
ATOM 2364 C C . ILE A 1 284 ? -15.212 16.700 4.858 1.00 93.88 284 ILE A C 1
ATOM 2366 O O . ILE A 1 284 ? -15.900 15.941 5.549 1.00 93.88 284 ILE A O 1
ATOM 2370 N N . SER A 1 285 ? -15.420 18.013 4.783 1.00 92.50 285 SER A N 1
ATOM 2371 C CA . SER A 1 285 ? -16.461 18.727 5.525 1.00 92.50 285 SER A CA 1
ATOM 2372 C C . SER A 1 285 ? -16.940 19.953 4.749 1.00 92.50 285 SER A C 1
ATOM 2374 O O . SER A 1 285 ? -16.160 20.606 4.063 1.00 92.50 285 SER A O 1
ATOM 2376 N N . LYS A 1 286 ? -18.219 20.314 4.906 1.00 89.88 286 LYS A N 1
ATOM 2377 C CA . LYS A 1 286 ? -18.754 21.608 4.439 1.00 89.88 286 LYS A CA 1
ATOM 2378 C C . LYS A 1 286 ? -18.337 22.775 5.342 1.00 89.88 286 LYS A C 1
ATOM 2380 O O . LYS A 1 286 ? -18.224 23.905 4.891 1.00 89.88 286 LYS A O 1
ATOM 2385 N N . SER A 1 28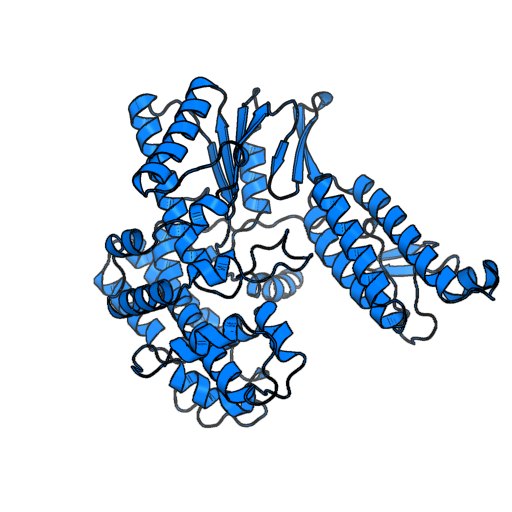7 ? -18.127 22.507 6.631 1.00 90.19 287 SER A N 1
ATOM 2386 C CA . SER A 1 287 ? -17.758 23.519 7.624 1.00 90.19 287 SER A CA 1
ATOM 2387 C C . SER A 1 287 ? -16.242 23.582 7.788 1.00 90.19 287 SER A C 1
ATOM 2389 O O . SER A 1 287 ? -15.625 22.567 8.135 1.00 90.19 287 SER A O 1
ATOM 2391 N N . SER A 1 288 ? -15.671 24.775 7.592 1.00 92.00 288 SER A N 1
ATOM 2392 C CA . SER A 1 288 ? -14.257 25.075 7.861 1.00 92.00 288 SER A CA 1
ATOM 2393 C C . SER A 1 288 ? -13.909 24.850 9.329 1.00 92.00 288 SER A C 1
ATOM 2395 O O . SER A 1 288 ? -12.968 24.127 9.630 1.00 92.00 288 SER A O 1
ATOM 2397 N N . ILE A 1 289 ? -14.747 25.347 10.243 1.00 92.75 289 ILE A N 1
ATOM 2398 C CA . ILE A 1 289 ? -14.577 25.200 11.697 1.00 92.75 289 ILE A CA 1
ATOM 2399 C C . ILE A 1 289 ? -14.464 23.723 12.091 1.00 92.75 289 ILE A C 1
ATOM 2401 O O . ILE A 1 289 ? -13.611 23.345 12.897 1.00 92.75 289 ILE A O 1
ATOM 2405 N N . LEU A 1 290 ? -15.323 22.873 11.522 1.00 93.38 290 LEU A N 1
ATOM 2406 C CA . LEU A 1 290 ? -15.287 21.441 11.797 1.00 93.38 290 LEU A CA 1
ATOM 2407 C C . LEU A 1 290 ? -14.019 20.788 11.233 1.00 93.38 290 LEU A C 1
ATOM 2409 O O . LEU A 1 290 ? -13.423 19.941 11.903 1.00 93.38 290 LEU A O 1
ATOM 2413 N N . LEU A 1 291 ? -13.607 21.173 10.021 1.00 94.31 291 LEU A N 1
ATOM 2414 C CA . LEU A 1 291 ? -12.401 20.645 9.391 1.00 94.31 291 LEU A CA 1
ATOM 2415 C C . LEU A 1 291 ? -11.157 21.020 10.207 1.00 94.31 291 LEU A C 1
ATOM 2417 O O . LEU A 1 291 ? -10.394 20.133 10.589 1.00 94.31 291 LEU A O 1
ATOM 2421 N N . ASP A 1 292 ? -11.011 22.289 10.580 1.00 94.62 292 ASP A N 1
ATOM 2422 C CA . ASP A 1 292 ? -9.900 22.777 11.402 1.00 94.62 292 ASP A CA 1
ATOM 2423 C C . ASP A 1 292 ? -9.868 22.094 12.771 1.00 94.62 292 ASP A C 1
ATOM 2425 O O . ASP A 1 292 ? -8.813 21.669 13.249 1.00 94.62 292 ASP A O 1
ATOM 2429 N N . TYR A 1 293 ? -11.036 21.903 13.393 1.00 94.81 293 TYR A N 1
ATOM 2430 C CA . TYR A 1 293 ? -11.130 21.152 14.640 1.00 94.81 293 TYR A CA 1
ATOM 2431 C C . TYR A 1 293 ? -10.666 19.698 14.473 1.00 94.81 293 TYR A C 1
ATOM 2433 O O . TYR A 1 293 ? -9.922 19.198 15.316 1.00 94.81 293 TYR A O 1
ATOM 2441 N N . SER A 1 294 ? -11.048 19.027 13.382 1.00 94.31 294 SER A N 1
ATOM 2442 C CA . SER A 1 294 ? -10.633 17.646 13.108 1.00 94.31 294 SER A CA 1
ATOM 2443 C C . SER A 1 294 ? -9.127 17.511 12.846 1.00 94.31 294 SER A C 1
ATOM 2445 O O . SER A 1 294 ? -8.499 16.578 13.350 1.00 94.31 294 SER A O 1
ATOM 2447 N N . ILE A 1 295 ? -8.518 18.482 12.158 1.00 95.00 295 ILE A N 1
ATOM 2448 C CA . ILE A 1 295 ? -7.063 18.553 11.961 1.00 95.00 295 ILE A CA 1
ATOM 2449 C C . ILE A 1 295 ? -6.351 18.760 13.302 1.00 95.00 295 ILE A C 1
ATOM 2451 O O . ILE A 1 295 ? -5.329 18.129 13.573 1.00 95.00 295 ILE A O 1
ATOM 2455 N N . ASN A 1 296 ? -6.897 19.606 14.176 1.00 94.69 296 ASN A N 1
ATOM 2456 C CA . ASN A 1 296 ? -6.338 19.823 15.508 1.00 94.69 296 ASN A CA 1
ATOM 2457 C C . ASN A 1 296 ? -6.456 18.583 16.403 1.00 94.69 296 ASN A C 1
ATOM 2459 O O . ASN A 1 296 ? -5.536 18.312 17.170 1.00 94.69 296 ASN A O 1
ATOM 2463 N N . LEU A 1 297 ? -7.536 17.803 16.291 1.00 94.94 297 LEU A N 1
ATOM 2464 C CA . LEU A 1 297 ? -7.648 16.510 16.972 1.00 94.94 297 LEU A CA 1
ATOM 2465 C C . LEU A 1 297 ? -6.587 15.520 16.487 1.00 94.94 297 LEU A C 1
ATOM 2467 O O . LEU A 1 297 ? -5.956 14.875 17.317 1.00 94.94 297 LEU A O 1
ATOM 2471 N N . LEU A 1 298 ? -6.349 15.442 15.174 1.00 94.38 298 LEU A N 1
ATOM 2472 C CA . LEU A 1 298 ? -5.264 14.628 14.618 1.00 94.38 298 LEU A CA 1
ATOM 2473 C C . LEU A 1 298 ? -3.901 15.038 15.178 1.00 94.38 298 LEU A C 1
ATOM 2475 O O . LEU A 1 298 ? -3.144 14.185 15.628 1.00 94.38 298 LEU A O 1
ATOM 2479 N N . LYS A 1 299 ? -3.595 16.341 15.178 1.00 94.31 299 LYS A N 1
ATOM 2480 C CA . LYS A 1 299 ? -2.338 16.864 15.730 1.00 94.31 299 LYS A CA 1
ATOM 2481 C C . LYS A 1 299 ? -2.182 16.515 17.208 1.00 94.31 299 LYS A C 1
ATOM 2483 O O . LYS A 1 299 ? -1.131 16.026 17.599 1.00 94.31 299 LYS A O 1
ATOM 2488 N N . ARG A 1 300 ? -3.231 16.728 18.009 1.00 93.56 300 ARG A N 1
ATOM 2489 C CA . ARG A 1 300 ? -3.238 16.384 19.441 1.00 93.56 300 ARG A CA 1
ATOM 2490 C C . ARG A 1 300 ? -2.981 14.901 19.664 1.00 93.56 300 ARG A C 1
ATOM 2492 O O . ARG A 1 300 ? -2.105 14.565 20.441 1.00 93.56 300 ARG A O 1
ATOM 2499 N N . TRP A 1 301 ? -3.663 14.044 18.910 1.00 93.12 301 TRP A N 1
ATOM 2500 C CA . TRP A 1 301 ? -3.517 12.598 19.032 1.00 93.12 301 TRP A CA 1
ATOM 2501 C C . TRP A 1 301 ? -2.070 12.129 18.819 1.00 93.12 301 TRP A C 1
ATOM 2503 O O . TRP A 1 301 ? -1.585 11.284 19.562 1.00 93.12 301 TRP A O 1
ATOM 2513 N N . PHE A 1 302 ? -1.355 12.694 17.838 1.00 91.75 302 PHE A N 1
ATOM 2514 C CA . PHE A 1 302 ? 0.067 12.384 17.658 1.00 91.75 302 PHE A CA 1
ATOM 2515 C C . PHE A 1 302 ? 0.932 12.991 18.771 1.00 91.75 302 PHE A C 1
ATOM 2517 O O . PHE A 1 302 ? 1.837 12.313 19.263 1.00 91.75 302 PHE A O 1
ATOM 2524 N N . ASN A 1 303 ? 0.646 14.228 19.194 1.00 90.50 303 ASN A N 1
ATOM 2525 C CA . ASN A 1 303 ? 1.413 14.911 20.239 1.00 90.50 303 ASN A CA 1
ATOM 2526 C C . ASN A 1 303 ? 1.347 14.170 21.583 1.00 90.50 303 ASN A C 1
ATOM 2528 O O . ASN A 1 303 ? 2.356 14.108 22.283 1.00 90.50 303 ASN A O 1
ATOM 2532 N N . ASP A 1 304 ? 0.200 13.566 21.912 1.00 88.12 304 ASP A N 1
ATOM 2533 C CA . ASP A 1 304 ? 0.012 12.749 23.121 1.00 88.12 304 ASP A CA 1
ATOM 2534 C C . ASP A 1 304 ? 0.971 11.538 23.160 1.00 88.12 304 ASP A C 1
ATOM 2536 O O . ASP A 1 304 ? 1.264 10.998 24.224 1.00 88.12 304 ASP A O 1
ATOM 2540 N N . LEU A 1 305 ? 1.511 11.138 22.004 1.00 85.25 305 LEU A N 1
ATOM 2541 C CA . LEU A 1 305 ? 2.478 10.048 21.830 1.00 85.25 305 LEU A CA 1
ATOM 2542 C C . LEU A 1 305 ? 3.891 10.564 21.519 1.00 85.25 305 LEU A C 1
ATOM 2544 O O . LEU A 1 305 ? 4.700 9.840 20.934 1.00 85.25 305 LEU A O 1
ATOM 2548 N N . ALA A 1 306 ? 4.172 11.830 21.845 1.00 82.75 306 ALA A N 1
ATOM 2549 C CA . ALA A 1 306 ? 5.428 12.520 21.547 1.00 82.75 306 ALA A CA 1
ATOM 2550 C C . ALA A 1 306 ? 5.805 12.539 20.048 1.00 82.75 306 ALA A C 1
ATOM 2552 O O . ALA A 1 306 ? 6.978 12.653 19.687 1.00 82.75 306 ALA A O 1
ATOM 2553 N N . CYS A 1 307 ? 4.814 12.444 19.156 1.00 86.25 307 CYS A N 1
ATOM 2554 C CA . CYS A 1 307 ? 4.990 12.522 17.709 1.00 86.25 307 CYS A CA 1
ATOM 2555 C C . CYS A 1 307 ? 4.355 13.801 17.166 1.00 86.25 307 CYS A C 1
ATOM 2557 O O . CYS A 1 307 ? 3.249 14.157 17.541 1.00 86.25 307 CYS A O 1
ATOM 2559 N N . ASN A 1 308 ? 5.002 14.464 16.209 1.00 86.00 308 ASN A N 1
ATOM 2560 C CA . ASN A 1 308 ? 4.438 15.673 15.610 1.00 86.00 308 ASN A CA 1
ATOM 2561 C C . ASN A 1 308 ? 3.894 15.389 14.209 1.00 86.00 308 ASN A C 1
ATOM 2563 O O . ASN A 1 308 ? 4.506 14.669 13.410 1.00 86.00 308 ASN A O 1
ATOM 2567 N N . LEU A 1 309 ? 2.754 16.004 13.894 1.00 89.25 309 LEU A N 1
ATOM 2568 C CA . LEU A 1 309 ? 2.197 16.037 12.547 1.00 89.25 309 LEU A CA 1
ATOM 2569 C C . LEU A 1 309 ? 2.538 17.378 11.889 1.00 89.25 309 LEU A C 1
ATOM 2571 O O . LEU A 1 309 ? 2.030 18.434 12.272 1.00 89.25 309 LEU A O 1
ATOM 2575 N N . ASN A 1 310 ? 3.447 17.328 10.916 1.00 84.94 310 ASN A N 1
ATOM 2576 C CA . ASN A 1 310 ? 3.979 18.513 10.250 1.00 84.94 310 ASN A CA 1
ATOM 2577 C C . ASN A 1 310 ? 2.900 19.220 9.422 1.00 84.94 310 ASN A C 1
ATOM 2579 O O . ASN A 1 310 ? 2.189 18.589 8.652 1.00 84.94 310 ASN A O 1
ATOM 2583 N N . ASN A 1 311 ? 2.855 20.554 9.455 1.00 84.94 311 ASN A N 1
ATOM 2584 C CA . ASN A 1 311 ? 1.903 21.307 8.624 1.00 84.94 311 ASN A CA 1
ATOM 2585 C C . ASN A 1 311 ? 2.101 21.061 7.116 1.00 84.94 311 ASN A C 1
ATOM 2587 O O . ASN A 1 311 ? 1.132 21.068 6.372 1.00 84.94 311 ASN A O 1
ATOM 2591 N N . LYS A 1 312 ? 3.335 20.781 6.670 1.00 84.31 312 LYS A N 1
ATOM 2592 C CA . LYS A 1 312 ? 3.642 20.455 5.264 1.00 84.31 312 LYS A CA 1
ATOM 2593 C C . LYS A 1 312 ? 2.987 19.158 4.777 1.00 84.31 312 LYS A C 1
ATOM 2595 O O . LYS A 1 312 ? 2.900 18.954 3.571 1.00 84.31 312 LYS A O 1
ATOM 2600 N N . SER A 1 313 ? 2.577 18.270 5.685 1.00 85.56 313 SER A N 1
ATOM 2601 C CA . SER A 1 313 ? 1.913 17.019 5.318 1.00 85.56 313 SER A CA 1
ATOM 2602 C C . SER A 1 313 ? 0.397 17.161 5.184 1.00 85.56 313 SER A C 1
ATOM 2604 O O . SER A 1 313 ? -0.261 16.181 4.840 1.00 85.56 313 SER A O 1
ATOM 2606 N N . ILE A 1 314 ? -0.147 18.359 5.427 1.00 91.94 314 ILE A N 1
ATOM 2607 C CA . ILE A 1 314 ? -1.564 18.686 5.285 1.00 91.94 314 ILE A CA 1
ATOM 2608 C C . ILE A 1 314 ? -1.728 19.656 4.111 1.00 91.94 314 ILE A C 1
ATOM 2610 O O . ILE A 1 314 ? -1.171 20.750 4.121 1.00 91.94 314 ILE A O 1
ATOM 2614 N N . ASP A 1 315 ? -2.533 19.271 3.128 1.00 92.19 315 ASP A N 1
ATOM 2615 C CA . ASP A 1 315 ? -2.944 20.114 2.004 1.00 92.19 315 ASP A CA 1
ATOM 2616 C C . ASP A 1 315 ? -4.460 20.333 2.088 1.00 92.19 315 ASP A C 1
ATOM 2618 O O . ASP A 1 315 ? -5.229 19.375 1.971 1.00 92.19 315 ASP A O 1
ATOM 2622 N N . ILE A 1 316 ? -4.889 21.572 2.347 1.00 93.12 316 ILE A N 1
ATOM 2623 C CA . ILE A 1 316 ? -6.307 21.947 2.447 1.00 93.12 316 ILE A CA 1
ATOM 2624 C C . ILE A 1 316 ? -6.714 22.636 1.152 1.00 93.12 316 ILE A C 1
ATOM 2626 O O . ILE A 1 316 ? -6.117 23.641 0.769 1.00 93.12 316 ILE A O 1
ATOM 2630 N N . LYS A 1 317 ? -7.745 22.112 0.489 1.00 92.31 317 LYS A N 1
ATOM 2631 C CA . LYS A 1 317 ? -8.262 22.651 -0.772 1.00 92.31 317 LYS A CA 1
ATOM 2632 C C . LYS A 1 317 ? -9.778 22.669 -0.797 1.00 92.31 317 LYS A C 1
ATOM 2634 O O . LYS A 1 317 ? -10.435 21.825 -0.184 1.00 92.31 317 LYS A O 1
ATOM 2639 N N . CYS A 1 318 ? -10.335 23.613 -1.547 1.00 89.00 318 CYS A N 1
ATOM 2640 C CA . CYS A 1 318 ? -11.733 23.539 -1.935 1.00 89.00 318 CYS A CA 1
ATOM 2641 C C . CYS A 1 318 ? -11.905 22.464 -3.016 1.00 89.00 318 CYS A C 1
ATOM 2643 O O . CYS A 1 318 ? -11.055 22.285 -3.890 1.00 89.00 318 CYS A O 1
ATOM 2645 N N . CYS A 1 319 ? -13.031 21.754 -2.992 1.00 85.88 319 CYS A N 1
ATOM 2646 C CA . CYS A 1 319 ? -13.333 20.759 -4.020 1.00 85.88 319 CYS A CA 1
ATOM 2647 C C . CYS A 1 319 ? -13.481 21.358 -5.426 1.00 85.88 319 CYS A C 1
ATOM 2649 O O . CYS A 1 319 ? -13.337 20.619 -6.401 1.00 85.88 319 CYS A O 1
ATOM 2651 N N . ARG A 1 320 ? -13.787 22.661 -5.539 1.00 84.94 320 ARG A N 1
ATOM 2652 C CA . ARG A 1 320 ? -13.878 23.365 -6.830 1.00 84.94 320 ARG A CA 1
ATOM 2653 C C . ARG A 1 320 ? -12.520 23.482 -7.520 1.00 84.94 320 ARG A C 1
ATOM 2655 O O . ARG A 1 320 ? -12.423 23.164 -8.699 1.00 84.94 320 ARG A O 1
ATOM 2662 N N . ASP A 1 321 ? -11.477 23.833 -6.770 1.00 86.19 321 ASP A N 1
ATOM 2663 C CA . ASP A 1 321 ? -10.121 24.054 -7.302 1.00 86.19 321 ASP A CA 1
ATOM 2664 C C . ASP A 1 321 ? -9.444 22.753 -7.762 1.00 86.19 321 ASP A C 1
ATOM 2666 O O . ASP A 1 321 ? -8.459 22.756 -8.501 1.00 86.19 321 ASP A O 1
ATOM 2670 N N . GLY A 1 322 ? -9.993 21.621 -7.322 1.00 87.94 322 GLY A N 1
ATOM 2671 C CA . GLY A 1 322 ? -9.449 20.300 -7.551 1.00 87.94 322 GLY A CA 1
ATOM 2672 C C . GLY A 1 322 ? -8.268 19.985 -6.635 1.00 87.94 322 GLY A C 1
ATOM 2673 O O . GLY A 1 322 ? -7.521 20.846 -6.172 1.00 87.94 322 GLY A O 1
ATOM 2674 N N . PHE A 1 323 ? -8.087 18.703 -6.344 1.00 91.25 323 PHE A N 1
ATOM 2675 C CA . PHE A 1 323 ? -7.047 18.242 -5.429 1.00 91.25 323 PHE A CA 1
ATOM 2676 C C . PHE A 1 323 ? -6.508 16.876 -5.842 1.00 91.25 323 PHE A C 1
ATOM 2678 O O . PHE A 1 323 ? -7.087 16.176 -6.673 1.00 91.25 323 PHE A O 1
ATOM 2685 N N . ASN A 1 324 ? -5.365 16.502 -5.269 1.00 90.81 324 ASN A N 1
ATOM 2686 C CA . ASN A 1 324 ? -4.726 15.223 -5.548 1.00 90.81 324 ASN A CA 1
ATOM 2687 C C . ASN A 1 324 ? -4.975 14.236 -4.406 1.00 90.81 324 ASN A C 1
ATOM 2689 O O . ASN A 1 324 ? -4.808 14.595 -3.244 1.00 90.81 324 ASN A O 1
ATOM 2693 N N . PHE A 1 325 ? -5.294 12.985 -4.733 1.00 89.12 325 PHE A N 1
ATOM 2694 C CA . PHE A 1 325 ? -5.373 11.866 -3.795 1.00 89.12 325 PHE A CA 1
ATOM 2695 C C . PHE A 1 325 ? -4.916 10.573 -4.483 1.00 89.12 325 PHE A C 1
ATOM 2697 O O . PHE A 1 325 ? -5.372 10.265 -5.581 1.00 89.12 325 PHE A O 1
ATOM 2704 N N . LEU A 1 326 ? -3.996 9.823 -3.862 1.00 85.00 326 LEU A N 1
ATOM 2705 C CA . LEU A 1 326 ? -3.458 8.551 -4.384 1.00 85.00 326 LEU A CA 1
ATOM 2706 C C . LEU A 1 326 ? -2.992 8.609 -5.850 1.00 85.00 326 LEU A C 1
ATOM 2708 O O . LEU A 1 326 ? -3.274 7.704 -6.630 1.00 85.00 326 LEU A O 1
ATOM 2712 N N . ASN A 1 327 ? -2.288 9.677 -6.242 1.00 87.94 327 ASN A N 1
ATOM 2713 C CA . ASN A 1 327 ? -1.836 9.908 -7.624 1.00 87.94 327 ASN A CA 1
ATOM 2714 C C . ASN A 1 327 ? -2.961 10.106 -8.657 1.00 87.94 327 ASN A C 1
ATOM 2716 O O . ASN A 1 327 ? -2.718 10.033 -9.865 1.00 87.94 327 ASN A O 1
ATOM 2720 N N . TYR A 1 328 ? -4.171 10.405 -8.196 1.00 89.94 328 TYR A N 1
ATOM 2721 C CA . TYR A 1 328 ? -5.268 10.909 -9.008 1.00 89.94 328 TYR A CA 1
ATOM 2722 C C . TYR A 1 328 ? -5.485 12.386 -8.706 1.00 89.94 328 TYR A C 1
ATOM 2724 O O . TYR A 1 328 ? -5.417 12.806 -7.556 1.00 89.94 328 TYR A O 1
ATOM 2732 N N . HIS A 1 329 ? -5.751 13.161 -9.744 1.00 91.56 329 HIS A N 1
ATOM 2733 C CA . HIS A 1 329 ? -6.281 14.504 -9.660 1.00 91.56 329 HIS A CA 1
ATOM 2734 C C . HIS A 1 329 ? -7.802 14.442 -9.822 1.00 91.56 329 HIS A C 1
ATOM 2736 O O . HIS A 1 329 ? -8.319 13.840 -10.769 1.00 91.56 329 HIS A O 1
ATOM 2742 N N . ILE A 1 330 ? -8.511 15.026 -8.864 1.00 90.62 330 ILE A N 1
ATOM 2743 C CA . ILE A 1 330 ? -9.967 15.051 -8.788 1.00 90.62 330 ILE A CA 1
ATOM 2744 C C . ILE A 1 330 ? -10.388 16.503 -8.953 1.00 90.62 330 ILE A C 1
ATOM 2746 O O . ILE A 1 330 ? -9.986 17.345 -8.156 1.00 90.62 330 ILE A O 1
ATOM 2750 N N . ILE A 1 331 ? -11.185 16.786 -9.981 1.00 87.94 331 ILE A N 1
ATOM 2751 C CA . ILE A 1 331 ? -11.634 18.144 -10.309 1.00 87.94 331 ILE A CA 1
ATOM 2752 C C . ILE A 1 331 ? -13.137 18.164 -10.565 1.00 87.94 331 ILE A C 1
ATOM 2754 O O . ILE A 1 331 ? -13.681 17.234 -11.171 1.00 87.94 331 ILE A O 1
ATOM 2758 N N . LEU A 1 332 ? -13.818 19.215 -10.109 1.00 85.06 332 LEU A N 1
ATOM 2759 C CA . LEU A 1 332 ? -15.230 19.419 -10.406 1.00 85.06 332 LEU A CA 1
ATOM 2760 C C . LEU A 1 332 ? -15.391 19.889 -11.855 1.00 85.06 332 LEU A C 1
ATOM 2762 O O . LEU A 1 332 ? -14.847 20.910 -12.263 1.00 85.06 332 LEU A O 1
ATOM 2766 N N . PHE A 1 333 ? -16.178 19.162 -12.640 1.00 79.50 333 PHE A N 1
ATOM 2767 C CA . PHE A 1 333 ? -16.575 19.590 -13.974 1.00 79.50 333 PHE A CA 1
ATOM 2768 C C . PHE A 1 333 ? -17.914 20.327 -13.886 1.00 79.50 333 PHE A C 1
ATOM 2770 O O . PHE A 1 333 ? -18.982 19.719 -14.006 1.00 79.50 333 PHE A O 1
ATOM 2777 N N . GLU A 1 334 ? -17.850 21.642 -13.662 1.00 70.56 334 GLU A N 1
ATOM 2778 C CA . GLU A 1 334 ? -19.003 22.495 -13.326 1.00 70.56 334 GLU A CA 1
ATOM 2779 C C . GLU A 1 334 ? -20.184 22.332 -14.290 1.00 70.56 334 GLU A C 1
ATOM 2781 O O . GLU A 1 334 ? -21.319 22.150 -13.854 1.00 70.56 334 GLU A O 1
ATOM 2786 N N . ARG A 1 335 ? -19.913 22.264 -15.602 1.00 70.50 335 ARG A N 1
ATOM 2787 C CA . ARG A 1 335 ? -20.945 22.100 -16.646 1.00 70.50 335 ARG A CA 1
ATOM 2788 C C . ARG A 1 335 ? -21.823 20.859 -16.464 1.00 70.50 335 ARG A C 1
ATOM 2790 O O . ARG A 1 335 ? -22.967 20.861 -16.896 1.00 70.50 335 ARG A O 1
ATOM 2797 N N . LYS A 1 336 ? -21.281 19.786 -15.879 1.00 68.94 336 LYS A N 1
ATOM 2798 C CA . LYS A 1 336 ? -22.000 18.521 -15.645 1.00 68.94 336 LYS A CA 1
ATOM 2799 C C . LYS A 1 336 ? -22.292 18.270 -14.165 1.00 68.94 336 LYS A C 1
ATOM 2801 O O . LYS A 1 336 ? -22.817 17.205 -13.857 1.00 68.94 336 LYS A O 1
ATOM 2806 N N . LYS A 1 337 ? -21.903 19.194 -13.272 1.00 73.25 337 LYS A N 1
ATOM 2807 C CA . LYS A 1 337 ? -21.911 19.026 -11.805 1.00 73.25 337 LYS A CA 1
ATOM 2808 C C . LYS A 1 337 ? -21.377 17.657 -11.350 1.00 73.25 337 LYS A C 1
ATOM 2810 O O . LYS A 1 337 ? -21.885 17.060 -10.411 1.00 73.25 337 LYS A O 1
ATOM 2815 N N . ASN A 1 338 ? -20.355 17.156 -12.044 1.00 81.38 338 ASN A N 1
ATOM 2816 C CA . ASN A 1 338 ? -19.767 15.838 -11.812 1.00 81.38 338 ASN A CA 1
ATOM 2817 C C . ASN A 1 338 ? -18.259 15.966 -11.639 1.00 81.38 338 ASN A C 1
ATOM 2819 O O . ASN A 1 338 ? -17.627 16.783 -12.306 1.00 81.38 338 ASN A O 1
ATOM 2823 N N . TYR A 1 339 ? -17.669 15.124 -10.797 1.00 84.00 339 TYR A N 1
ATOM 2824 C CA . TYR A 1 339 ? -16.221 15.096 -10.627 1.00 84.00 339 TYR A CA 1
ATOM 2825 C C . TYR A 1 339 ? -15.564 14.264 -11.731 1.00 84.00 339 TYR A C 1
ATOM 2827 O O . TYR A 1 339 ? -16.011 13.168 -12.071 1.00 84.00 339 TYR A O 1
ATOM 2835 N N . SER A 1 340 ? -14.479 14.779 -12.297 1.00 86.44 340 SER A N 1
ATOM 2836 C CA . SER A 1 340 ? -13.606 14.014 -13.177 1.00 86.44 340 SER A CA 1
ATOM 2837 C C . SER A 1 340 ? -12.402 13.538 -12.380 1.00 86.44 340 SER A C 1
ATOM 2839 O O . SER A 1 340 ? -11.736 14.326 -11.714 1.00 86.44 340 SER A O 1
ATOM 2841 N N . VAL A 1 341 ? -12.120 12.242 -12.473 1.00 88.56 341 VAL A N 1
ATOM 2842 C CA . VAL A 1 341 ? -10.932 11.620 -11.885 1.00 88.56 341 VAL A CA 1
ATOM 2843 C C . VAL A 1 341 ? -9.956 11.333 -13.017 1.00 88.56 341 VAL A C 1
ATOM 2845 O O . VAL A 1 341 ? -10.296 10.642 -13.983 1.00 88.56 341 VAL A O 1
ATOM 2848 N N . VAL A 1 342 ? -8.751 11.882 -12.918 1.00 90.38 342 VAL A N 1
ATOM 2849 C CA . VAL A 1 342 ? -7.681 11.715 -13.908 1.00 90.38 342 VAL A CA 1
ATOM 2850 C C . VAL A 1 342 ? -6.355 11.422 -13.201 1.00 90.38 342 VAL A C 1
ATOM 2852 O O . VAL A 1 342 ? -6.215 11.763 -12.033 1.00 90.38 342 VAL A O 1
ATOM 2855 N N . PRO A 1 343 ? -5.371 10.773 -13.842 1.00 91.00 343 PRO A N 1
ATOM 2856 C CA . PRO A 1 343 ? -4.012 10.694 -13.304 1.00 91.00 343 PRO A CA 1
ATOM 2857 C C . PRO A 1 343 ? -3.457 12.082 -12.939 1.00 91.00 343 PRO A C 1
ATOM 2859 O O . PRO A 1 343 ? -3.635 13.033 -13.701 1.00 91.00 343 PRO A O 1
ATOM 2862 N N . SER A 1 344 ? -2.768 12.204 -11.801 1.00 91.12 344 SER A N 1
ATOM 2863 C CA . SER A 1 344 ? -2.116 13.463 -11.421 1.00 91.12 344 SER A CA 1
ATOM 2864 C C . SER A 1 344 ? -0.910 13.768 -12.318 1.00 91.12 344 SER A C 1
ATOM 2866 O O . SER A 1 344 ? -0.284 12.866 -12.881 1.00 91.12 344 SER A O 1
ATOM 2868 N N . ILE A 1 345 ? -0.539 15.048 -12.421 1.00 90.94 345 ILE A N 1
ATOM 2869 C CA . ILE A 1 345 ? 0.640 15.484 -13.193 1.00 90.94 345 ILE A CA 1
ATOM 2870 C C . ILE A 1 345 ? 1.904 14.764 -12.702 1.00 90.94 345 ILE A C 1
ATOM 2872 O O . ILE A 1 345 ? 2.679 14.255 -13.510 1.00 90.94 345 ILE A O 1
ATOM 2876 N N . GLN A 1 346 ? 2.067 14.647 -11.383 1.00 89.12 346 GLN A N 1
ATOM 2877 C CA . GLN A 1 346 ? 3.189 13.941 -10.769 1.00 89.12 346 GLN A CA 1
ATOM 2878 C C . GLN A 1 346 ? 3.222 12.459 -11.172 1.00 89.12 346 GLN A C 1
ATOM 2880 O O . GLN A 1 346 ? 4.281 11.940 -11.512 1.00 89.12 346 GLN A O 1
ATOM 2885 N N . ALA A 1 347 ? 2.069 11.782 -11.213 1.00 88.75 347 ALA A N 1
ATOM 2886 C CA . ALA A 1 347 ? 1.983 10.384 -11.636 1.00 88.75 347 ALA A CA 1
ATOM 2887 C C . ALA A 1 347 ? 2.432 10.190 -13.092 1.00 88.75 347 ALA A C 1
ATOM 2889 O O . ALA A 1 347 ? 3.147 9.239 -13.411 1.00 88.75 347 ALA A O 1
ATOM 2890 N N . ILE A 1 348 ? 2.028 11.111 -13.971 1.00 91.44 348 ILE A N 1
ATOM 2891 C CA . ILE A 1 348 ? 2.398 11.111 -15.390 1.00 91.44 348 ILE A CA 1
ATOM 2892 C C . ILE A 1 348 ? 3.905 11.355 -15.548 1.00 91.44 348 ILE A C 1
ATOM 2894 O O . ILE A 1 348 ? 4.571 10.650 -16.308 1.00 91.44 348 ILE A O 1
ATOM 2898 N N . GLN A 1 349 ? 4.454 12.332 -14.820 1.00 90.75 349 GLN A N 1
ATOM 2899 C CA . GL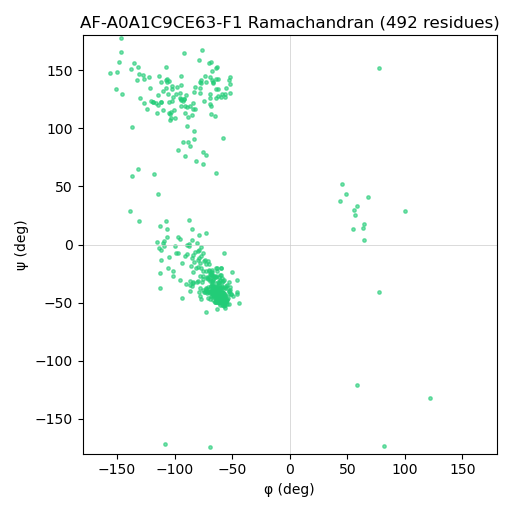N A 1 349 ? 5.883 12.655 -14.837 1.00 90.75 349 GLN A CA 1
ATOM 2900 C C . GLN A 1 349 ? 6.732 11.474 -14.365 1.00 90.75 349 GLN A C 1
ATOM 2902 O O . GLN A 1 349 ? 7.647 11.067 -15.080 1.00 90.75 349 GLN A O 1
ATOM 2907 N N . LEU A 1 350 ? 6.382 10.876 -13.223 1.00 88.12 350 LEU A N 1
ATOM 2908 C CA . LEU A 1 350 ? 7.073 9.707 -12.676 1.00 88.12 350 LEU A CA 1
ATOM 2909 C C . LEU A 1 350 ? 7.026 8.519 -13.641 1.00 88.12 350 LEU A C 1
ATOM 2911 O O . LEU A 1 350 ? 8.041 7.860 -13.866 1.00 88.12 350 LEU A O 1
ATOM 2915 N N . PHE A 1 351 ? 5.875 8.266 -14.269 1.00 90.44 351 PHE A N 1
ATOM 2916 C CA . PHE A 1 351 ? 5.753 7.190 -15.248 1.00 90.44 351 PHE A CA 1
ATOM 2917 C C . PHE A 1 351 ? 6.657 7.413 -16.470 1.00 90.44 351 PHE A C 1
ATOM 2919 O O . PHE A 1 351 ? 7.396 6.511 -16.874 1.00 90.44 351 PHE A O 1
ATOM 2926 N N . ASN A 1 352 ? 6.646 8.627 -17.030 1.00 91.88 352 ASN A N 1
ATOM 2927 C CA . ASN A 1 352 ? 7.485 8.995 -18.170 1.00 91.88 352 ASN A CA 1
ATOM 2928 C C . ASN A 1 352 ? 8.981 8.968 -17.832 1.00 91.88 352 ASN A C 1
ATOM 2930 O O . ASN A 1 352 ? 9.787 8.573 -18.679 1.00 91.88 352 ASN A O 1
ATOM 2934 N N . GLN A 1 353 ? 9.356 9.365 -16.616 1.00 90.56 353 GLN A N 1
ATOM 2935 C CA . GLN A 1 353 ? 10.726 9.269 -16.126 1.00 90.56 353 GLN A CA 1
ATOM 2936 C C . GLN A 1 353 ? 11.163 7.806 -15.999 1.00 90.56 353 GLN A C 1
ATOM 2938 O O . GLN A 1 353 ? 12.182 7.430 -16.573 1.00 90.56 353 GLN A O 1
ATOM 2943 N N . GLY A 1 354 ? 10.359 6.955 -15.359 1.00 88.00 354 GLY A N 1
ATOM 2944 C CA . GLY A 1 354 ? 10.686 5.535 -15.225 1.00 88.00 354 GLY A CA 1
ATOM 2945 C C . GLY A 1 354 ? 10.783 4.815 -16.578 1.00 88.00 354 GLY A C 1
ATOM 2946 O O . GLY A 1 354 ? 11.619 3.929 -16.757 1.00 88.00 354 GLY A O 1
ATOM 2947 N N . ASN A 1 355 ? 9.994 5.222 -17.580 1.00 90.69 355 ASN A N 1
ATOM 2948 C CA . ASN A 1 355 ? 10.152 4.725 -18.952 1.00 90.69 355 ASN A CA 1
ATOM 2949 C C . ASN A 1 355 ? 11.499 5.137 -19.554 1.00 90.69 355 ASN A C 1
ATOM 2951 O O . ASN A 1 355 ? 12.193 4.302 -20.137 1.00 90.69 355 ASN A O 1
ATOM 2955 N N . ARG A 1 356 ? 11.901 6.400 -19.376 1.00 91.50 356 ARG A N 1
ATOM 2956 C CA . ARG A 1 356 ? 13.205 6.900 -19.825 1.00 91.50 356 ARG A CA 1
ATOM 2957 C C . ARG A 1 356 ? 14.351 6.132 -19.173 1.00 91.50 356 ARG A C 1
ATOM 2959 O O . ARG A 1 356 ? 15.251 5.695 -19.885 1.00 91.50 356 ARG A O 1
ATOM 2966 N N . GLU A 1 357 ? 14.305 5.938 -17.862 1.00 90.62 357 GLU A N 1
ATOM 2967 C CA . GLU A 1 357 ? 15.315 5.185 -17.108 1.00 90.62 357 GLU A CA 1
ATOM 2968 C C . GLU A 1 357 ? 15.387 3.730 -17.576 1.00 90.62 357 GLU A C 1
ATOM 2970 O O . GLU A 1 357 ? 16.468 3.227 -17.865 1.00 90.62 357 GLU A O 1
ATOM 2975 N N . THR A 1 358 ? 14.237 3.077 -17.771 1.00 88.62 358 THR A N 1
ATOM 2976 C CA . THR A 1 358 ? 14.166 1.712 -18.317 1.00 88.62 358 THR A CA 1
ATOM 2977 C C . THR A 1 358 ? 14.843 1.621 -19.690 1.00 88.62 358 THR A C 1
ATOM 2979 O O . THR A 1 358 ? 15.644 0.719 -19.943 1.00 88.62 358 THR A O 1
ATOM 2982 N N . ILE A 1 359 ? 14.572 2.581 -20.580 1.00 92.00 359 ILE A N 1
ATOM 2983 C CA . ILE A 1 359 ? 15.187 2.648 -21.913 1.00 92.00 359 ILE A CA 1
ATOM 2984 C C . ILE A 1 359 ? 16.700 2.909 -21.814 1.00 92.00 359 ILE A C 1
ATOM 2986 O O . ILE A 1 359 ? 17.472 2.333 -22.584 1.00 92.00 359 ILE A O 1
ATOM 2990 N N . GLN A 1 360 ? 17.134 3.758 -20.879 1.00 89.75 360 GLN A N 1
ATOM 2991 C CA . GLN A 1 360 ? 18.547 4.066 -20.644 1.00 89.75 360 GLN A CA 1
ATOM 2992 C C . GLN A 1 360 ? 19.318 2.870 -20.072 1.00 89.75 360 GLN A C 1
ATOM 2994 O O . GLN A 1 360 ? 20.434 2.603 -20.517 1.00 89.75 360 GLN A O 1
ATOM 2999 N N . LEU A 1 361 ? 18.724 2.115 -19.149 1.00 89.44 361 LEU A N 1
ATOM 3000 C CA . LEU A 1 361 ? 19.302 0.880 -18.613 1.00 89.44 361 LEU A CA 1
ATOM 3001 C C . LEU A 1 361 ? 19.435 -0.184 -19.708 1.00 89.44 361 LEU A C 1
ATOM 3003 O O . LEU A 1 361 ? 20.467 -0.837 -19.837 1.00 89.44 361 LEU A O 1
ATOM 3007 N N . LEU A 1 362 ? 18.423 -0.304 -20.570 1.00 90.06 362 LEU A N 1
ATOM 3008 C CA . LEU A 1 362 ? 18.404 -1.258 -21.680 1.00 90.06 362 LEU A CA 1
ATOM 3009 C C . LEU A 1 362 ? 19.061 -0.708 -22.956 1.00 90.06 362 LEU A C 1
ATOM 3011 O O . LEU A 1 362 ? 18.827 -1.231 -24.045 1.00 90.06 362 LEU A O 1
ATOM 3015 N N . LYS A 1 363 ? 19.919 0.316 -22.855 1.00 86.75 363 LYS A N 1
ATOM 3016 C CA . LYS A 1 363 ? 20.515 1.020 -24.005 1.00 86.75 363 LYS A CA 1
ATOM 3017 C C . LYS A 1 363 ? 21.240 0.110 -25.002 1.00 86.75 363 LYS A C 1
ATOM 3019 O O . LYS A 1 363 ? 21.148 0.373 -26.202 1.00 86.75 363 LYS A O 1
ATOM 3024 N N . SER A 1 364 ? 21.888 -0.948 -24.515 1.00 85.56 364 SER A N 1
ATOM 3025 C CA . SER A 1 364 ? 22.653 -1.928 -25.307 1.00 85.56 364 SER A CA 1
ATOM 3026 C C . SER A 1 364 ? 21.975 -3.300 -25.390 1.00 85.56 364 SER A C 1
ATOM 3028 O O . SER A 1 364 ? 22.493 -4.207 -26.028 1.00 85.56 364 SER A O 1
ATOM 3030 N N . ALA A 1 365 ? 20.818 -3.471 -24.746 1.00 88.31 365 ALA A N 1
ATOM 3031 C CA . ALA A 1 365 ? 20.129 -4.754 -24.681 1.00 88.31 365 ALA A CA 1
ATOM 3032 C C . ALA A 1 365 ? 19.359 -5.076 -25.983 1.00 88.31 365 ALA A C 1
ATOM 3034 O O . ALA A 1 365 ? 18.967 -4.153 -26.720 1.00 88.31 365 ALA A O 1
ATOM 3035 N N . PRO A 1 366 ? 19.055 -6.365 -26.240 1.00 89.56 366 PRO A N 1
ATOM 3036 C CA . PRO A 1 366 ? 18.165 -6.775 -27.323 1.00 89.56 366 PRO A CA 1
ATOM 3037 C C . PRO A 1 366 ? 16.822 -6.038 -27.281 1.00 89.56 366 PRO A C 1
ATOM 3039 O O . PRO A 1 366 ? 16.277 -5.768 -26.207 1.00 89.56 366 PRO A O 1
ATOM 3042 N N . ILE A 1 367 ? 16.272 -5.725 -28.457 1.00 89.62 367 ILE A N 1
ATOM 3043 C CA . ILE A 1 367 ? 15.021 -4.956 -28.586 1.00 89.62 367 ILE A CA 1
ATOM 3044 C C . ILE A 1 367 ? 13.871 -5.695 -27.908 1.00 89.62 367 ILE A C 1
ATOM 3046 O O . ILE A 1 367 ? 13.134 -5.074 -27.150 1.00 89.62 367 ILE A O 1
ATOM 3050 N N . LYS A 1 368 ? 13.803 -7.021 -28.074 1.00 89.62 368 LYS A N 1
ATOM 3051 C CA . LYS A 1 368 ? 12.894 -7.917 -27.352 1.00 89.62 368 LYS A CA 1
ATOM 3052 C C . LYS A 1 368 ? 12.803 -7.622 -25.850 1.00 89.62 368 LYS A C 1
ATOM 3054 O O . LYS A 1 368 ? 11.721 -7.426 -25.302 1.00 89.62 368 LYS A O 1
ATOM 3059 N N . LYS A 1 369 ? 13.952 -7.514 -25.171 1.00 89.75 369 LYS A N 1
ATOM 3060 C CA . LYS A 1 369 ? 14.018 -7.245 -23.723 1.00 89.75 369 LYS A CA 1
ATOM 3061 C C . LYS A 1 369 ? 13.452 -5.862 -23.384 1.00 89.75 369 LYS A C 1
ATOM 3063 O O . LYS A 1 369 ? 12.725 -5.720 -22.403 1.00 89.75 369 LYS A O 1
ATOM 3068 N N . MET A 1 370 ? 13.737 -4.862 -24.220 1.00 91.81 370 MET A N 1
ATOM 3069 C CA . MET A 1 370 ? 13.176 -3.514 -24.087 1.00 91.81 370 MET A CA 1
ATOM 3070 C C . MET A 1 370 ? 11.660 -3.498 -24.309 1.00 91.81 370 MET A C 1
ATOM 3072 O O . MET A 1 370 ? 10.946 -2.883 -23.521 1.00 91.81 370 MET A O 1
ATOM 3076 N N . ILE A 1 371 ? 11.159 -4.211 -25.323 1.00 91.88 371 ILE A N 1
ATOM 3077 C CA . ILE A 1 371 ? 9.723 -4.344 -25.592 1.00 91.88 371 ILE A CA 1
ATOM 3078 C C . ILE A 1 371 ? 9.016 -4.975 -24.395 1.00 91.88 371 ILE A C 1
ATOM 3080 O O . ILE A 1 371 ? 8.032 -4.415 -23.923 1.00 91.88 371 ILE A O 1
ATOM 3084 N N . ASN A 1 372 ? 9.527 -6.088 -23.869 1.00 89.75 372 ASN A N 1
ATOM 3085 C CA . ASN A 1 372 ? 8.887 -6.794 -22.758 1.00 89.75 372 ASN A CA 1
ATOM 3086 C C . ASN A 1 372 ? 8.877 -5.970 -21.468 1.00 89.75 372 ASN A C 1
ATOM 3088 O O . ASN A 1 372 ? 7.858 -5.926 -20.777 1.00 89.75 372 ASN A O 1
ATOM 3092 N N . SER A 1 373 ? 9.965 -5.249 -21.185 1.00 88.69 373 SER A N 1
ATOM 3093 C CA . SER A 1 373 ? 10.032 -4.347 -20.034 1.00 88.69 373 SER A CA 1
ATOM 3094 C C . SER A 1 373 ? 9.078 -3.153 -20.167 1.00 88.69 373 SER A C 1
ATOM 3096 O O . SER A 1 373 ? 8.366 -2.827 -19.222 1.00 88.69 373 SER A O 1
ATOM 3098 N N . LEU A 1 374 ? 8.989 -2.523 -21.342 1.00 91.38 374 LEU A N 1
ATOM 3099 C CA . LEU A 1 374 ? 8.051 -1.417 -21.559 1.00 91.38 374 LEU A CA 1
ATOM 3100 C C . LEU A 1 374 ? 6.595 -1.893 -21.584 1.00 91.38 374 LEU A C 1
ATOM 3102 O O . LEU A 1 374 ? 5.727 -1.246 -21.003 1.00 91.38 374 LEU A O 1
ATOM 3106 N N . ARG A 1 375 ? 6.318 -3.039 -22.212 1.00 90.69 375 ARG A N 1
ATOM 3107 C CA . ARG A 1 375 ? 4.982 -3.640 -22.267 1.00 90.69 375 ARG A CA 1
ATOM 3108 C C . ARG A 1 375 ? 4.452 -3.910 -20.861 1.00 90.69 375 ARG A C 1
ATOM 3110 O O . ARG A 1 375 ? 3.328 -3.510 -20.580 1.00 90.69 375 ARG A O 1
ATOM 3117 N N . SER A 1 376 ? 5.232 -4.526 -19.970 1.00 86.69 376 SER A N 1
ATOM 3118 C CA . SER A 1 376 ? 4.776 -4.795 -18.597 1.00 86.69 376 SER A CA 1
ATOM 3119 C C . SER A 1 376 ? 4.456 -3.506 -17.831 1.00 86.69 376 SER A C 1
ATOM 3121 O O . SER A 1 376 ? 3.411 -3.420 -17.187 1.00 86.69 376 SER A O 1
ATOM 3123 N N . ARG A 1 377 ? 5.285 -2.463 -17.976 1.00 88.75 377 ARG A N 1
ATOM 3124 C CA . ARG A 1 377 ? 5.044 -1.137 -17.381 1.00 88.75 377 ARG A CA 1
ATOM 3125 C C . ARG A 1 377 ? 3.758 -0.488 -17.894 1.00 88.75 377 ARG A C 1
ATOM 3127 O O . ARG A 1 377 ? 2.958 -0.009 -17.093 1.00 88.75 377 ARG A O 1
ATOM 3134 N N . ILE A 1 378 ? 3.545 -0.494 -19.212 1.00 89.62 378 ILE A N 1
ATOM 3135 C CA . ILE A 1 378 ? 2.347 0.069 -19.858 1.00 89.62 378 ILE A CA 1
ATOM 3136 C C . ILE A 1 378 ? 1.090 -0.670 -19.417 1.00 89.62 378 ILE A C 1
ATOM 3138 O O . ILE A 1 378 ? 0.095 -0.034 -19.085 1.00 89.62 378 ILE A O 1
ATOM 3142 N N . LEU A 1 379 ? 1.128 -2.004 -19.387 1.00 87.19 379 LEU A N 1
ATOM 3143 C CA . LEU A 1 379 ? -0.006 -2.810 -18.944 1.00 87.19 379 LEU A CA 1
ATOM 3144 C C . LEU A 1 379 ? -0.341 -2.525 -17.478 1.00 87.19 379 LEU A C 1
ATOM 3146 O O . LEU A 1 379 ? -1.502 -2.280 -17.159 1.00 87.19 379 LEU A O 1
ATOM 3150 N N . ASN A 1 380 ? 0.658 -2.487 -16.597 1.00 84.50 380 ASN A N 1
ATOM 3151 C CA . ASN A 1 380 ? 0.438 -2.217 -15.178 1.00 84.50 380 ASN A CA 1
ATOM 3152 C C . ASN A 1 380 ? -0.143 -0.815 -14.960 1.00 84.50 380 ASN A C 1
ATOM 3154 O O . ASN A 1 380 ? -1.219 -0.677 -14.388 1.00 84.50 380 ASN A O 1
ATOM 3158 N N . TRP A 1 381 ? 0.517 0.229 -15.463 1.00 87.06 381 TRP A N 1
ATOM 3159 C CA . TRP A 1 381 ? 0.060 1.607 -15.267 1.00 87.06 381 TRP A CA 1
ATOM 3160 C C . TRP A 1 381 ? -1.261 1.887 -15.991 1.00 87.06 381 TRP A C 1
ATOM 3162 O O . TRP A 1 381 ? -2.180 2.490 -15.442 1.00 87.06 381 TRP A O 1
ATOM 3172 N N . GLY A 1 382 ? -1.403 1.397 -17.217 1.00 87.81 382 GLY A N 1
ATOM 3173 C CA . GLY A 1 382 ? -2.610 1.594 -17.998 1.00 87.81 382 GLY A CA 1
ATOM 3174 C C . GLY A 1 382 ? -3.821 0.873 -17.405 1.00 87.81 382 GLY A C 1
ATOM 3175 O O . GLY A 1 382 ? -4.898 1.458 -17.361 1.00 87.81 382 GLY A O 1
ATOM 3176 N N . THR A 1 383 ? -3.672 -0.348 -16.873 1.00 83.81 383 THR A N 1
ATOM 3177 C CA . THR A 1 383 ? -4.786 -1.039 -16.192 1.00 83.81 383 THR A CA 1
ATOM 3178 C C . THR A 1 383 ? -5.260 -0.283 -14.953 1.00 83.81 383 THR A C 1
ATOM 3180 O O . THR A 1 383 ? -6.472 -0.151 -14.778 1.00 83.81 383 THR A O 1
ATOM 3183 N N . LEU A 1 384 ? -4.342 0.292 -14.171 1.00 82.94 384 LEU A N 1
ATOM 3184 C CA . LEU A 1 384 ? -4.656 1.129 -13.008 1.00 82.94 384 LEU A CA 1
ATOM 3185 C C . LEU A 1 384 ? -5.534 2.333 -13.376 1.00 82.94 384 LEU A C 1
ATOM 3187 O O . LEU A 1 384 ? -6.606 2.526 -12.808 1.00 82.94 384 LEU A O 1
ATOM 3191 N N . TYR A 1 385 ? -5.126 3.111 -14.379 1.00 86.88 385 TYR A N 1
ATOM 3192 C CA . TYR A 1 385 ? -5.824 4.348 -14.745 1.00 86.88 385 TYR A CA 1
ATOM 3193 C C . TYR A 1 385 ? -6.945 4.164 -15.782 1.00 86.88 385 TYR A C 1
ATOM 3195 O O . TYR A 1 385 ? -7.699 5.107 -16.039 1.00 86.88 385 TYR A O 1
ATOM 3203 N N . SER A 1 386 ? -7.095 2.972 -16.376 1.00 84.19 386 SER A N 1
ATOM 3204 C CA . SER A 1 386 ? -8.104 2.682 -17.417 1.00 84.19 386 SER A CA 1
ATOM 3205 C C . SER A 1 386 ? -9.552 2.824 -16.943 1.00 84.19 386 SER A C 1
ATOM 3207 O O . SER A 1 386 ? -10.462 2.974 -17.759 1.00 84.19 386 SER A O 1
ATOM 3209 N N . GLN A 1 387 ? -9.784 2.778 -15.630 1.00 79.62 387 GLN A N 1
ATOM 3210 C CA . GLN A 1 387 ? -11.123 2.854 -15.049 1.00 79.62 387 GLN A CA 1
ATOM 3211 C C . GLN A 1 387 ? -11.739 4.254 -15.137 1.00 79.62 387 GLN A C 1
ATOM 3213 O O . GLN A 1 387 ? -12.965 4.396 -15.210 1.00 79.62 387 GLN A O 1
ATOM 3218 N N . TYR A 1 388 ? -10.901 5.287 -15.163 1.00 82.69 388 TYR A N 1
ATOM 3219 C CA . TYR A 1 388 ? -11.324 6.684 -15.124 1.00 82.69 388 TYR A CA 1
ATOM 3220 C C . TYR A 1 388 ? -11.131 7.374 -16.481 1.00 82.69 388 TYR A C 1
ATOM 3222 O O . TYR A 1 388 ? -10.883 6.724 -17.498 1.00 82.69 388 TYR A O 1
ATOM 3230 N N . ASN A 1 389 ? -11.312 8.696 -16.540 1.00 81.81 389 ASN A N 1
ATOM 3231 C CA . ASN A 1 389 ? -11.284 9.443 -17.797 1.00 81.81 389 ASN A CA 1
ATOM 3232 C C . ASN A 1 389 ? -9.843 9.756 -18.246 1.00 81.81 389 ASN A C 1
ATOM 3234 O O . ASN A 1 389 ? -9.379 10.887 -18.164 1.00 81.81 389 ASN A O 1
ATOM 3238 N N . SER A 1 390 ? -9.117 8.736 -18.706 1.00 84.69 390 SER A N 1
ATOM 3239 C CA . SER A 1 390 ? -7.673 8.809 -18.982 1.00 84.69 390 SER A CA 1
ATOM 3240 C C . SER A 1 390 ? -7.295 8.768 -20.469 1.00 84.69 390 SER A C 1
ATOM 3242 O O . SER A 1 390 ? -6.113 8.825 -20.788 1.00 84.69 390 SER A O 1
ATOM 3244 N N . LYS A 1 391 ? -8.258 8.740 -21.406 1.00 87.88 391 LYS A N 1
ATOM 3245 C CA . LYS A 1 391 ? -7.983 8.578 -22.854 1.00 87.88 391 LYS A CA 1
ATOM 3246 C C . LYS A 1 391 ? -7.023 9.628 -23.429 1.00 87.88 391 LYS A C 1
ATOM 3248 O O . LYS A 1 391 ? -6.081 9.277 -24.136 1.00 87.88 391 LYS A O 1
ATOM 3253 N N . GLN A 1 392 ? -7.252 10.907 -23.131 1.00 90.31 392 GLN A N 1
ATOM 3254 C CA . GLN A 1 392 ? -6.391 11.997 -23.613 1.00 90.31 392 GLN A CA 1
ATOM 3255 C C . GLN A 1 392 ? -4.986 11.920 -23.000 1.00 90.31 392 GLN A C 1
ATOM 3257 O O . GLN A 1 392 ? -3.991 12.134 -23.690 1.00 90.31 392 GLN A O 1
ATOM 3262 N N . ILE A 1 393 ? -4.898 11.538 -21.724 1.00 91.31 393 ILE A N 1
ATOM 3263 C CA . ILE A 1 393 ? -3.622 11.357 -21.026 1.00 91.31 393 ILE A CA 1
ATOM 3264 C C . ILE A 1 393 ? -2.862 10.160 -21.600 1.00 91.31 393 ILE A C 1
ATOM 3266 O O . ILE A 1 393 ? -1.667 10.265 -21.847 1.00 91.31 393 ILE A O 1
ATOM 3270 N N . PHE A 1 394 ? -3.543 9.053 -21.896 1.00 93.00 394 PHE A N 1
ATOM 3271 C CA . PHE A 1 394 ? -2.949 7.893 -22.562 1.00 93.00 394 PHE A CA 1
ATOM 3272 C C . PHE A 1 394 ? -2.372 8.264 -23.926 1.00 93.00 394 PHE A C 1
ATOM 3274 O O . PHE A 1 394 ? -1.251 7.876 -24.238 1.00 93.00 394 PHE A O 1
ATOM 3281 N N . TYR A 1 395 ? -3.078 9.091 -24.699 1.00 92.88 395 TYR A N 1
ATOM 3282 C CA . TYR A 1 395 ? -2.561 9.618 -25.960 1.00 92.88 395 TYR A CA 1
ATOM 3283 C C . TYR A 1 395 ? -1.301 10.476 -25.786 1.00 92.88 395 TYR A C 1
ATOM 3285 O O . TYR A 1 395 ? -0.332 10.315 -26.532 1.00 92.88 395 TYR A O 1
ATOM 3293 N N . TYR A 1 396 ? -1.284 11.359 -24.787 1.00 93.94 396 TYR A N 1
ATOM 3294 C CA . TYR A 1 396 ? -0.101 12.153 -24.456 1.00 93.94 396 TYR A CA 1
ATOM 3295 C C . TYR A 1 396 ? 1.087 11.272 -24.033 1.00 93.94 396 TYR A C 1
ATOM 3297 O O . TYR A 1 396 ? 2.189 11.426 -24.558 1.00 93.94 396 TYR A O 1
ATOM 3305 N N . VAL A 1 397 ? 0.861 10.310 -23.136 1.00 93.50 397 VAL A N 1
ATOM 3306 C CA . VAL A 1 397 ? 1.892 9.382 -22.651 1.00 93.50 397 VAL A CA 1
ATOM 3307 C C . VAL A 1 397 ? 2.447 8.524 -23.791 1.00 93.50 397 VAL A C 1
ATOM 3309 O O . VAL A 1 397 ? 3.664 8.393 -23.906 1.00 93.50 397 VAL A O 1
ATOM 3312 N N . ASP A 1 398 ? 1.594 8.016 -24.687 1.00 93.69 398 ASP A N 1
ATOM 3313 C CA . ASP A 1 398 ? 2.024 7.265 -25.874 1.00 93.69 398 ASP A CA 1
ATOM 3314 C C . ASP A 1 398 ? 2.953 8.104 -26.773 1.00 93.69 398 ASP A C 1
ATOM 3316 O O . ASP A 1 398 ? 3.963 7.599 -27.269 1.00 93.69 398 ASP A O 1
ATOM 3320 N N . LYS A 1 399 ? 2.657 9.402 -26.960 1.00 94.38 399 LYS A N 1
ATOM 3321 C CA . LYS A 1 399 ? 3.515 10.324 -27.729 1.00 94.38 399 LYS A CA 1
ATOM 3322 C C . LYS A 1 399 ? 4.881 10.531 -27.080 1.00 94.38 399 LYS A C 1
ATOM 3324 O O . LYS A 1 399 ? 5.904 10.498 -27.772 1.00 94.38 399 LYS A O 1
ATOM 3329 N N . VAL A 1 400 ? 4.905 10.765 -25.768 1.00 94.75 400 VAL A N 1
ATOM 3330 C CA . VAL A 1 400 ? 6.154 10.955 -25.016 1.00 94.75 400 VAL A CA 1
ATOM 3331 C C . VAL A 1 400 ? 6.995 9.683 -25.072 1.00 94.75 400 VAL A C 1
ATOM 3333 O O . VAL A 1 400 ? 8.172 9.744 -25.430 1.00 94.75 400 VAL A O 1
ATOM 3336 N N . LEU A 1 401 ? 6.384 8.526 -24.815 1.00 94.44 401 LEU A N 1
ATOM 3337 C CA . LEU A 1 401 ? 7.051 7.231 -24.880 1.00 94.44 401 LEU A CA 1
ATOM 3338 C C . LEU A 1 401 ? 7.622 6.957 -26.277 1.00 94.44 401 LEU A C 1
ATOM 3340 O O . LEU A 1 401 ? 8.785 6.577 -26.402 1.00 94.44 401 LEU A O 1
ATOM 3344 N N . PHE A 1 402 ? 6.846 7.199 -27.337 1.00 94.19 402 PHE A N 1
ATOM 3345 C CA . PHE A 1 402 ? 7.334 7.054 -28.708 1.00 94.19 402 PHE A CA 1
ATOM 3346 C C . PHE A 1 402 ? 8.562 7.934 -28.969 1.00 94.19 402 PHE A C 1
ATOM 3348 O O . PHE A 1 402 ? 9.534 7.478 -29.570 1.00 94.19 402 PHE A O 1
ATOM 3355 N N . SER A 1 403 ? 8.554 9.172 -28.474 1.00 94.44 403 SER A N 1
ATOM 3356 C CA . SER A 1 403 ? 9.672 10.107 -28.635 1.00 94.44 403 SER A CA 1
ATOM 3357 C C . SER A 1 403 ? 10.936 9.609 -27.921 1.00 94.44 403 SER A C 1
ATOM 3359 O O . SER A 1 403 ? 12.025 9.644 -28.497 1.00 94.44 403 SER A O 1
ATOM 3361 N N . GLN A 1 404 ? 10.790 9.061 -26.708 1.00 94.69 404 GLN A N 1
ATOM 3362 C CA . GLN A 1 404 ? 11.881 8.434 -25.949 1.00 94.69 404 GLN A CA 1
ATOM 3363 C C . GLN A 1 404 ? 12.450 7.197 -26.666 1.00 94.69 404 GLN A C 1
ATOM 3365 O O . GLN A 1 404 ? 13.669 7.058 -26.802 1.00 94.69 404 GLN A O 1
ATOM 3370 N N . ILE A 1 405 ? 11.580 6.317 -27.170 1.00 94.06 405 ILE A N 1
ATOM 3371 C CA . ILE A 1 405 ? 11.979 5.119 -27.922 1.00 94.06 405 ILE A CA 1
ATOM 3372 C C . ILE A 1 405 ? 12.705 5.518 -29.212 1.00 94.06 405 ILE A C 1
ATOM 3374 O O . ILE A 1 405 ? 13.787 5.003 -29.500 1.00 94.06 405 ILE A O 1
ATOM 3378 N N . ARG A 1 406 ? 12.139 6.459 -29.976 1.00 92.88 406 ARG A N 1
ATOM 3379 C CA . ARG A 1 406 ? 12.719 6.955 -31.228 1.00 92.88 406 ARG A CA 1
ATOM 3380 C C . ARG A 1 406 ? 14.122 7.508 -31.003 1.00 92.88 406 ARG A C 1
ATOM 3382 O O . ARG A 1 406 ? 15.029 7.144 -31.746 1.00 92.88 406 ARG A O 1
ATOM 3389 N N . ALA A 1 407 ? 14.318 8.335 -29.976 1.00 92.50 407 ALA A N 1
ATOM 3390 C CA . ALA A 1 407 ? 15.635 8.868 -29.633 1.00 92.50 407 ALA A CA 1
ATOM 3391 C C . ALA A 1 407 ? 16.647 7.749 -29.318 1.00 92.50 407 ALA A C 1
ATOM 3393 O O . ALA A 1 407 ? 17.773 7.773 -29.814 1.00 92.50 407 ALA A O 1
ATOM 3394 N N . SER A 1 408 ? 16.234 6.729 -28.557 1.00 92.19 408 SER A N 1
ATOM 3395 C CA . SER A 1 408 ? 17.089 5.580 -28.230 1.00 92.19 408 SER A CA 1
ATOM 3396 C C . SER A 1 408 ? 17.505 4.777 -29.466 1.00 92.19 408 SER A C 1
ATOM 3398 O O . SER A 1 408 ? 18.670 4.399 -29.595 1.00 92.19 408 SER A O 1
ATOM 3400 N N . ILE A 1 409 ? 16.582 4.552 -30.404 1.00 91.75 409 ILE A N 1
ATOM 3401 C CA . ILE A 1 409 ? 16.854 3.787 -31.629 1.00 91.75 409 ILE A CA 1
ATOM 3402 C C . ILE A 1 409 ? 17.734 4.575 -32.599 1.00 91.75 409 ILE A C 1
ATOM 3404 O O . ILE A 1 409 ? 18.670 4.000 -33.150 1.00 91.75 409 ILE A O 1
ATOM 3408 N N . LEU A 1 410 ? 17.483 5.877 -32.775 1.00 91.88 410 LEU A N 1
ATOM 3409 C CA . LEU A 1 410 ? 18.342 6.744 -33.590 1.00 91.88 410 LEU A CA 1
ATOM 3410 C C . LEU A 1 410 ? 19.786 6.720 -33.076 1.00 91.88 410 LEU A C 1
ATOM 3412 O O . LEU A 1 410 ? 20.718 6.566 -33.856 1.00 91.88 410 LEU A O 1
ATOM 3416 N N . ARG A 1 411 ? 19.966 6.767 -31.752 1.00 90.06 411 ARG A N 1
ATOM 3417 C CA . ARG A 1 411 ? 21.285 6.662 -31.118 1.00 90.06 411 ARG A CA 1
ATOM 3418 C C . ARG A 1 411 ? 21.964 5.306 -31.357 1.00 90.06 411 ARG A C 1
ATOM 3420 O O . ARG A 1 411 ? 23.184 5.252 -31.427 1.00 90.06 411 ARG A O 1
ATOM 3427 N N . ARG A 1 412 ? 21.206 4.205 -31.455 1.00 89.50 412 ARG A N 1
ATOM 3428 C CA . ARG A 1 412 ? 21.762 2.863 -31.734 1.00 89.50 412 ARG A CA 1
ATOM 3429 C C . ARG A 1 412 ? 22.296 2.723 -33.161 1.00 89.50 412 ARG A C 1
ATOM 3431 O O . ARG A 1 412 ? 23.126 1.853 -33.394 1.00 89.50 412 ARG A O 1
ATOM 3438 N N . HIS A 1 413 ? 21.820 3.545 -34.097 1.00 91.00 413 HIS A N 1
ATOM 3439 C CA . HIS A 1 413 ? 22.140 3.433 -35.521 1.00 91.00 413 HIS A CA 1
ATOM 3440 C C . HIS A 1 413 ? 22.554 4.786 -36.117 1.00 91.00 413 HIS A C 1
ATOM 3442 O O . HIS A 1 413 ? 21.851 5.293 -36.992 1.00 91.00 413 HIS A O 1
ATOM 3448 N N . PRO A 1 414 ? 23.689 5.370 -35.687 1.00 90.69 414 PRO A N 1
ATOM 3449 C CA . PRO A 1 414 ? 24.122 6.689 -36.159 1.00 90.69 414 PRO A CA 1
ATOM 3450 C C . PRO A 1 414 ? 24.354 6.728 -37.678 1.00 90.69 414 PRO A C 1
ATOM 3452 O O . PRO A 1 414 ? 24.083 7.738 -38.316 1.00 90.69 414 PRO A O 1
ATOM 3455 N N . ASN A 1 415 ? 24.770 5.601 -38.266 1.00 93.56 415 ASN A N 1
ATOM 3456 C CA . ASN A 1 415 ? 25.148 5.506 -39.679 1.00 93.56 415 ASN A CA 1
ATOM 3457 C C . ASN A 1 415 ? 24.014 4.991 -40.585 1.00 93.56 415 ASN A C 1
ATOM 3459 O O . ASN A 1 415 ? 24.250 4.680 -41.751 1.00 93.56 415 ASN A O 1
ATOM 3463 N N . LYS A 1 416 ? 22.789 4.811 -40.068 1.00 93.19 416 LYS A N 1
ATOM 3464 C CA . LYS A 1 416 ? 21.653 4.316 -40.865 1.00 93.19 416 LYS A CA 1
ATOM 3465 C C . LYS A 1 416 ? 20.672 5.438 -41.168 1.00 93.19 416 LYS A C 1
ATOM 3467 O O . LYS A 1 416 ? 20.390 6.288 -40.327 1.00 93.19 416 LYS A O 1
ATOM 3472 N N . SER A 1 417 ? 20.104 5.409 -42.373 1.00 93.25 417 SER A N 1
ATOM 3473 C CA . SER A 1 417 ? 19.094 6.383 -42.776 1.00 93.25 417 SER A CA 1
ATOM 3474 C C . SER A 1 417 ? 17.829 6.255 -41.924 1.00 93.25 417 SER A C 1
ATOM 3476 O O . SER A 1 417 ? 17.461 5.175 -41.449 1.00 93.25 417 SER A O 1
ATOM 3478 N N . ARG A 1 418 ? 17.105 7.368 -41.770 1.00 89.12 418 ARG A N 1
ATOM 3479 C CA . ARG A 1 418 ? 15.823 7.387 -41.046 1.00 89.12 418 ARG A CA 1
ATOM 3480 C C . ARG A 1 418 ? 14.794 6.443 -41.674 1.00 89.12 418 ARG A C 1
ATOM 3482 O O . ARG A 1 418 ? 14.005 5.847 -40.947 1.00 89.12 418 ARG A O 1
ATOM 3489 N N . TYR A 1 419 ? 14.844 6.275 -42.996 1.00 90.06 419 TYR A N 1
ATOM 3490 C CA . TYR A 1 419 ? 14.010 5.322 -43.723 1.00 90.06 419 TYR A CA 1
ATOM 3491 C C . TYR A 1 419 ? 14.296 3.877 -43.300 1.00 90.06 419 TYR A C 1
ATOM 3493 O O . TYR A 1 419 ? 13.371 3.167 -42.913 1.00 90.06 419 TYR A O 1
ATOM 3501 N N . TRP A 1 420 ? 15.572 3.466 -43.270 1.00 91.75 420 TRP A N 1
ATOM 3502 C CA . TRP A 1 420 ? 15.959 2.120 -42.831 1.00 91.75 420 TRP A CA 1
ATOM 3503 C C . TRP A 1 420 ? 15.512 1.843 -41.392 1.00 91.75 420 TRP A C 1
ATOM 3505 O O . TRP A 1 420 ? 14.964 0.782 -41.096 1.00 91.75 420 TRP A O 1
ATOM 3515 N N . ILE A 1 421 ? 15.688 2.824 -40.501 1.00 89.44 421 ILE A N 1
ATOM 3516 C CA . ILE A 1 421 ? 15.257 2.719 -39.102 1.00 89.44 421 ILE A CA 1
ATOM 3517 C C . ILE A 1 421 ? 13.735 2.554 -39.014 1.00 89.44 421 ILE A C 1
ATOM 3519 O O . ILE A 1 421 ? 13.262 1.696 -38.270 1.00 89.44 421 ILE A O 1
ATOM 3523 N N . SER A 1 422 ? 12.969 3.339 -39.778 1.00 86.88 422 SER A N 1
ATOM 3524 C CA . SER A 1 422 ? 11.509 3.227 -39.814 1.00 86.88 422 SER A CA 1
ATOM 3525 C C . SER A 1 422 ? 11.063 1.863 -40.332 1.00 86.88 422 SER A C 1
ATOM 3527 O O . SER A 1 422 ? 10.249 1.216 -39.688 1.00 86.88 422 SER A O 1
ATOM 3529 N N . ALA A 1 423 ? 11.625 1.394 -41.447 1.00 86.94 423 ALA A N 1
ATOM 3530 C CA . ALA A 1 423 ? 11.268 0.106 -42.035 1.00 86.94 423 ALA A CA 1
ATOM 3531 C C . ALA A 1 423 ? 11.571 -1.069 -41.090 1.00 86.94 423 ALA A C 1
ATOM 3533 O O . ALA A 1 423 ? 10.775 -1.998 -40.987 1.00 86.94 423 ALA A O 1
ATOM 3534 N N . LYS A 1 424 ? 12.696 -1.007 -40.364 1.00 87.62 424 LYS A N 1
ATOM 3535 C CA . LYS A 1 424 ? 13.123 -2.071 -39.450 1.00 87.62 424 LYS A CA 1
ATOM 3536 C C . LYS A 1 424 ? 12.375 -2.078 -38.116 1.00 87.62 424 LYS A C 1
ATOM 3538 O O . LYS A 1 424 ? 12.029 -3.140 -37.623 1.00 87.62 424 LYS A O 1
ATOM 3543 N N . TYR A 1 425 ? 12.180 -0.918 -37.494 1.00 88.31 425 TYR A N 1
ATOM 3544 C CA . TYR A 1 425 ? 11.689 -0.836 -36.110 1.00 88.31 425 TYR A CA 1
ATOM 3545 C C . TYR A 1 425 ? 10.235 -0.392 -35.983 1.00 88.31 425 TYR A C 1
ATOM 3547 O O . TYR A 1 425 ? 9.631 -0.617 -34.935 1.00 88.31 425 TYR A O 1
ATOM 3555 N N . PHE A 1 426 ? 9.703 0.261 -37.017 1.00 89.25 426 PHE A N 1
ATOM 3556 C CA . PHE A 1 426 ? 8.384 0.891 -37.035 1.00 89.25 426 PHE A CA 1
ATOM 3557 C C . PHE A 1 426 ? 7.658 0.607 -38.365 1.00 89.25 426 PHE A C 1
ATOM 3559 O O . PHE A 1 426 ? 7.325 1.551 -39.092 1.00 89.25 426 PHE A O 1
ATOM 3566 N N . PRO A 1 427 ? 7.425 -0.672 -38.717 1.00 83.00 427 PRO A N 1
ATOM 3567 C CA . PRO A 1 427 ? 6.881 -1.054 -40.015 1.00 83.00 427 PRO A CA 1
ATOM 3568 C C . PRO A 1 427 ? 5.514 -0.404 -40.260 1.00 83.00 427 PRO A C 1
ATOM 3570 O O . PRO A 1 427 ? 4.606 -0.476 -39.423 1.00 83.00 427 PRO A O 1
ATOM 3573 N N . SER A 1 428 ? 5.363 0.238 -41.420 1.00 75.25 428 SER A N 1
ATOM 3574 C CA . SER A 1 428 ? 4.119 0.883 -41.836 1.00 75.25 428 SER A CA 1
ATOM 3575 C C . SER A 1 428 ? 2.986 -0.141 -41.975 1.00 75.25 428 SER A C 1
ATOM 3577 O O . SER A 1 428 ? 3.190 -1.268 -42.416 1.00 75.25 428 SER A O 1
ATOM 3579 N N . CYS A 1 429 ? 1.770 0.260 -41.589 1.00 65.56 429 CYS A N 1
ATOM 3580 C CA . CYS A 1 429 ? 0.532 -0.490 -41.847 1.00 65.56 429 CYS A CA 1
ATOM 3581 C C . CYS A 1 429 ? 0.482 -1.927 -41.292 1.00 65.56 429 CYS A C 1
ATOM 3583 O O . CYS A 1 429 ? -0.172 -2.804 -41.854 1.00 65.56 429 CYS A O 1
ATOM 3585 N N . SER A 1 430 ? 1.121 -2.167 -40.152 1.00 75.12 430 SER A N 1
ATOM 3586 C CA . SER A 1 430 ? 1.043 -3.440 -39.438 1.00 75.12 430 SER A CA 1
ATOM 3587 C C . SER A 1 430 ? -0.275 -3.551 -38.655 1.00 75.12 430 SER A C 1
ATOM 3589 O O . SER A 1 430 ? -0.721 -2.601 -38.004 1.00 75.12 430 SER A O 1
ATOM 3591 N N . SER A 1 431 ? -0.922 -4.717 -38.753 1.00 84.12 431 SER A N 1
ATOM 3592 C CA . SER A 1 431 ? -2.084 -5.071 -37.929 1.00 84.12 431 SER A CA 1
ATOM 3593 C C . SER A 1 431 ? -1.603 -5.794 -36.675 1.00 84.12 431 SER A C 1
ATOM 3595 O O . SER A 1 431 ? -0.888 -6.791 -36.768 1.00 84.12 431 SER A O 1
ATOM 3597 N N . TYR A 1 432 ? -1.990 -5.285 -35.510 1.00 85.81 432 TYR A N 1
ATOM 3598 C CA . TYR A 1 432 ? -1.570 -5.779 -34.203 1.00 85.81 432 TYR A CA 1
ATOM 3599 C C . TYR A 1 432 ? -2.748 -6.412 -33.483 1.00 85.81 432 TYR A C 1
ATOM 3601 O O . TYR A 1 432 ? -3.747 -5.738 -33.247 1.00 85.81 432 TYR A O 1
ATOM 3609 N N . TYR A 1 433 ? -2.623 -7.681 -33.108 1.00 87.62 433 TYR A N 1
ATOM 3610 C CA . TYR A 1 433 ? -3.615 -8.345 -32.271 1.00 87.62 433 TYR A CA 1
ATOM 3611 C C . TYR A 1 433 ? -3.309 -8.093 -30.791 1.00 87.62 433 TYR A C 1
ATOM 3613 O O . TYR A 1 433 ? -2.226 -8.433 -30.306 1.00 87.62 433 TYR A O 1
ATOM 3621 N N . PHE A 1 434 ? -4.238 -7.461 -30.077 1.00 86.62 434 PHE A N 1
ATOM 3622 C CA . PHE A 1 434 ? -4.100 -7.127 -28.661 1.00 86.62 434 PHE A CA 1
ATOM 3623 C C . PHE A 1 434 ? -5.477 -7.085 -27.991 1.00 86.62 434 PHE A C 1
ATOM 3625 O O . PHE A 1 434 ? -6.387 -6.469 -28.534 1.00 86.62 434 PHE A O 1
ATOM 3632 N N . ASN A 1 435 ? -5.640 -7.706 -26.815 1.00 83.62 435 ASN A N 1
ATOM 3633 C CA . ASN A 1 435 ? -6.927 -7.779 -26.098 1.00 83.62 435 ASN A CA 1
ATOM 3634 C C . ASN A 1 435 ? -8.114 -8.135 -27.021 1.00 83.62 435 ASN A C 1
ATOM 3636 O O . ASN A 1 435 ? -9.099 -7.399 -27.068 1.00 83.62 435 ASN A O 1
ATOM 3640 N N . GLU A 1 436 ? -7.979 -9.220 -27.790 1.00 85.06 436 GLU A N 1
ATOM 3641 C CA . GLU A 1 436 ? -9.031 -9.753 -28.680 1.00 85.06 436 GLU A CA 1
ATOM 3642 C C . GLU A 1 436 ? -9.455 -8.823 -29.827 1.00 85.06 436 GLU A C 1
ATOM 3644 O O . GLU A 1 436 ? -10.470 -9.043 -30.484 1.00 85.06 436 GLU A O 1
ATOM 3649 N N . LYS A 1 437 ? -8.673 -7.775 -30.109 1.00 87.44 437 LYS A N 1
ATOM 3650 C CA . LYS A 1 437 ? -8.946 -6.826 -31.191 1.00 87.44 437 LYS A CA 1
ATOM 3651 C C . LYS A 1 437 ? -7.718 -6.601 -32.057 1.00 87.44 437 LYS A C 1
ATOM 3653 O O . LYS A 1 437 ? -6.582 -6.602 -31.582 1.00 87.44 437 LYS A O 1
ATOM 3658 N N . TYR A 1 438 ? -7.965 -6.366 -33.342 1.00 88.69 438 TYR A N 1
ATOM 3659 C CA . TYR A 1 438 ? -6.942 -5.937 -34.286 1.00 88.69 438 TYR A CA 1
ATOM 3660 C C . TYR A 1 438 ? -6.865 -4.412 -34.333 1.00 88.69 438 TYR A C 1
ATOM 3662 O O . TYR A 1 438 ? -7.862 -3.728 -34.564 1.00 88.69 438 TYR A O 1
ATOM 3670 N N . TYR A 1 439 ? -5.658 -3.882 -34.168 1.00 87.81 439 TYR A N 1
ATOM 3671 C CA . TYR A 1 439 ? -5.362 -2.461 -34.269 1.00 87.81 439 TYR A CA 1
ATOM 3672 C C . TYR A 1 439 ? -4.446 -2.206 -35.459 1.00 87.81 439 TYR A C 1
ATOM 3674 O O . TYR A 1 439 ? -3.384 -2.814 -35.576 1.00 87.81 439 TYR A O 1
ATOM 3682 N N . LYS A 1 440 ? -4.828 -1.265 -36.325 1.00 86.12 440 LYS A N 1
ATOM 3683 C CA . LYS A 1 440 ? -3.940 -0.739 -37.366 1.00 86.12 440 LYS A CA 1
ATOM 3684 C C . LYS A 1 440 ? -3.235 0.496 -36.830 1.00 86.12 440 LYS A C 1
ATOM 3686 O O . LYS A 1 440 ? -3.876 1.448 -36.380 1.00 86.12 440 LYS A O 1
ATOM 3691 N N . SER A 1 441 ? -1.909 0.490 -36.849 1.00 83.31 441 SER A N 1
ATOM 3692 C CA . SER A 1 441 ? -1.146 1.668 -36.452 1.00 83.31 441 SER A CA 1
ATOM 3693 C C . SER A 1 441 ? 0.234 1.690 -37.068 1.00 83.31 441 SER A C 1
ATOM 3695 O O . SER A 1 441 ? 0.874 0.661 -37.247 1.00 83.31 441 SER A O 1
ATOM 3697 N N . SER A 1 442 ? 0.704 2.899 -37.326 1.00 79.38 442 SER A N 1
ATOM 3698 C CA . SER A 1 442 ? 2.109 3.189 -37.559 1.00 79.38 442 SER A CA 1
ATOM 3699 C C . SER A 1 442 ? 2.797 3.561 -36.239 1.00 79.38 442 SER A C 1
ATOM 3701 O O . SER A 1 442 ? 2.138 3.874 -35.233 1.00 79.38 442 SER A O 1
ATOM 3703 N N . TRP A 1 443 ? 4.135 3.545 -36.259 1.00 82.75 443 TRP A N 1
ATOM 3704 C CA . TRP A 1 443 ? 4.981 4.041 -35.166 1.00 82.75 443 TRP A CA 1
ATOM 3705 C C . TRP A 1 443 ? 4.918 3.211 -33.880 1.00 82.75 443 TRP A C 1
ATOM 3707 O O . TRP A 1 443 ? 4.894 3.750 -32.774 1.00 82.75 443 TRP A O 1
ATOM 3717 N N . ILE A 1 444 ? 4.893 1.887 -34.024 1.00 88.38 444 ILE A N 1
ATOM 3718 C CA . ILE A 1 444 ? 4.987 0.946 -32.907 1.00 88.38 444 ILE A CA 1
ATOM 3719 C C . ILE A 1 444 ? 6.323 0.241 -32.979 1.00 88.38 444 ILE A C 1
ATOM 3721 O O . ILE A 1 444 ? 6.714 -0.230 -34.041 1.00 88.38 444 ILE A O 1
ATOM 3725 N N . LEU A 1 445 ? 7.010 0.184 -31.842 1.00 89.06 445 LEU A N 1
ATOM 3726 C CA . LEU A 1 445 ? 8.245 -0.567 -31.744 1.00 89.06 445 LEU A CA 1
ATOM 3727 C C . LEU A 1 445 ? 7.943 -2.058 -31.865 1.00 89.06 445 LEU A C 1
ATOM 3729 O O . LEU A 1 445 ? 7.250 -2.605 -31.003 1.00 89.06 445 LEU A O 1
ATOM 3733 N N . THR A 1 446 ? 8.508 -2.688 -32.888 1.00 86.50 446 THR A N 1
ATOM 3734 C CA . THR A 1 446 ? 8.400 -4.127 -33.137 1.00 86.50 446 THR A CA 1
ATOM 3735 C C . THR A 1 446 ? 9.765 -4.787 -33.191 1.00 86.50 446 THR A C 1
ATOM 3737 O O . THR A 1 446 ? 10.711 -4.208 -33.728 1.00 86.50 446 THR A O 1
ATOM 3740 N N . ASP A 1 447 ? 9.856 -6.017 -32.691 1.00 83.12 447 ASP A N 1
ATOM 3741 C CA . ASP A 1 447 ? 10.983 -6.888 -33.0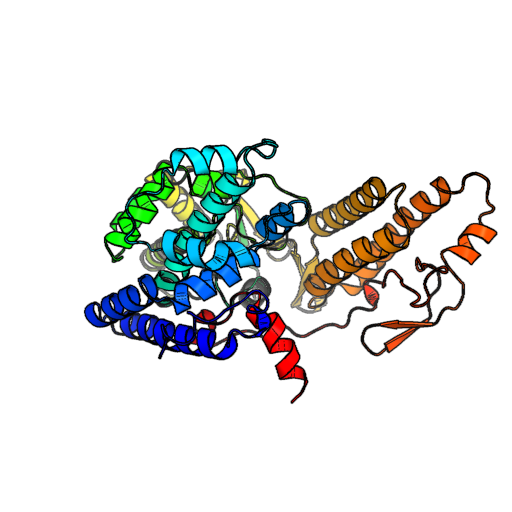11 1.00 83.12 447 ASP A CA 1
ATOM 3742 C C . ASP A 1 447 ? 10.661 -7.673 -34.288 1.00 83.12 447 ASP A C 1
ATOM 3744 O O . ASP A 1 447 ? 9.774 -8.526 -34.306 1.00 83.12 447 ASP A O 1
ATOM 3748 N N . THR A 1 448 ? 11.343 -7.340 -35.384 1.00 68.81 448 THR A N 1
ATOM 3749 C CA . THR A 1 448 ? 11.180 -8.022 -36.678 1.00 68.81 448 THR A CA 1
ATOM 3750 C C . THR A 1 448 ? 11.926 -9.349 -36.746 1.00 68.81 448 THR A C 1
ATOM 3752 O O . THR A 1 448 ? 11.713 -10.103 -37.690 1.00 68.81 448 THR A O 1
ATOM 3755 N N . ASN A 1 449 ? 12.806 -9.632 -35.780 1.00 69.00 449 ASN A N 1
ATOM 3756 C CA . ASN A 1 449 ? 13.649 -10.825 -35.788 1.00 69.00 449 ASN A CA 1
ATOM 3757 C C . ASN A 1 449 ? 13.000 -12.021 -35.073 1.00 69.00 449 ASN A C 1
ATOM 3759 O O . ASN A 1 449 ? 13.524 -13.129 -35.149 1.00 69.00 449 ASN A O 1
ATOM 3763 N N . SER A 1 450 ? 11.888 -11.823 -34.359 1.00 61.53 450 SER A N 1
ATOM 3764 C CA . SER A 1 450 ? 11.201 -12.883 -33.622 1.00 61.53 450 SER A CA 1
ATOM 3765 C C . SER A 1 450 ? 10.020 -13.462 -34.409 1.00 61.53 450 SER A C 1
ATOM 3767 O O . SER A 1 450 ? 9.192 -12.723 -34.939 1.00 61.53 450 SER A O 1
ATOM 3769 N N . LEU A 1 451 ? 9.903 -14.799 -34.423 1.00 57.81 451 LEU A N 1
ATOM 3770 C CA . LEU A 1 451 ? 8.775 -15.546 -35.014 1.00 57.81 451 LEU A CA 1
ATOM 3771 C C . LEU A 1 451 ? 7.418 -15.055 -34.477 1.00 57.81 451 LEU A C 1
ATOM 3773 O O . LEU A 1 451 ? 6.457 -14.874 -35.219 1.00 57.81 451 LEU A O 1
ATOM 3777 N N . THR A 1 452 ? 7.366 -14.755 -33.180 1.00 59.34 452 THR A N 1
ATOM 3778 C CA . THR A 1 452 ? 6.272 -14.036 -32.531 1.00 59.34 452 THR A CA 1
ATOM 3779 C C . THR A 1 452 ? 6.590 -12.544 -32.600 1.00 59.34 452 THR A C 1
ATOM 3781 O O . THR A 1 452 ? 7.445 -12.081 -31.849 1.00 59.34 452 THR A O 1
ATOM 3784 N N . ARG A 1 453 ? 5.981 -11.777 -33.511 1.00 69.88 453 ARG A N 1
ATOM 3785 C CA . ARG A 1 453 ? 6.198 -10.317 -33.624 1.00 69.88 453 ARG A CA 1
ATOM 3786 C C . ARG A 1 453 ? 5.842 -9.614 -32.308 1.00 69.88 453 ARG A C 1
ATOM 3788 O O . ARG A 1 453 ? 4.686 -9.260 -32.074 1.00 69.88 453 ARG A O 1
ATOM 3795 N N . GLU A 1 454 ? 6.818 -9.435 -31.423 1.00 85.06 454 GLU A N 1
ATOM 3796 C CA . GLU A 1 454 ? 6.629 -8.735 -30.157 1.00 85.06 454 GLU A CA 1
ATOM 3797 C C . GLU A 1 454 ? 6.592 -7.230 -30.415 1.00 85.06 454 GLU A C 1
ATOM 3799 O O . GLU A 1 454 ? 7.320 -6.708 -31.261 1.00 85.06 454 GLU A O 1
ATOM 3804 N N . PHE A 1 455 ? 5.719 -6.524 -29.697 1.00 89.38 455 PHE A N 1
ATOM 3805 C CA . PHE A 1 455 ? 5.502 -5.097 -29.903 1.00 89.38 455 PHE A CA 1
ATOM 3806 C C . PHE A 1 455 ? 5.116 -4.378 -28.614 1.00 89.38 455 PHE A C 1
ATOM 3808 O O . PHE A 1 455 ? 4.562 -4.976 -27.688 1.00 89.38 455 PHE A O 1
ATOM 3815 N N . VAL A 1 456 ? 5.359 -3.071 -28.568 1.00 90.75 456 VAL A N 1
ATOM 3816 C CA . VAL A 1 456 ? 4.913 -2.214 -27.461 1.00 90.75 456 VAL A CA 1
ATOM 3817 C C . VAL A 1 456 ? 3.469 -1.758 -27.724 1.00 90.75 456 VAL A C 1
ATOM 3819 O O . VAL A 1 456 ? 3.253 -0.999 -28.670 1.00 90.75 456 VAL A O 1
ATOM 3822 N N . PRO A 1 457 ? 2.461 -2.214 -26.951 1.00 90.81 457 PRO A N 1
ATOM 3823 C CA . PRO A 1 457 ? 1.076 -1.795 -27.158 1.00 90.81 457 PRO A CA 1
ATOM 3824 C C . PRO A 1 457 ? 0.904 -0.312 -26.810 1.00 90.81 457 PRO A C 1
ATOM 3826 O O . PRO A 1 457 ? 1.574 0.198 -25.912 1.00 90.81 457 PRO A O 1
ATOM 3829 N N . LYS A 1 458 ? -0.027 0.369 -27.487 1.00 89.69 458 LYS A N 1
ATOM 3830 C CA . LYS A 1 458 ? -0.429 1.732 -27.112 1.00 89.69 458 LYS A CA 1
ATOM 3831 C C . LYS A 1 458 ? -1.363 1.689 -25.906 1.00 89.69 458 LYS A C 1
ATOM 3833 O O . LYS A 1 458 ? -2.266 0.852 -25.854 1.00 89.69 458 LYS A O 1
ATOM 3838 N N . MET A 1 459 ? -1.200 2.626 -24.976 1.00 88.75 459 MET A N 1
ATOM 3839 C CA . MET A 1 459 ? -2.081 2.783 -23.812 1.00 88.75 459 MET A CA 1
ATOM 3840 C C . MET A 1 459 ? -3.547 2.944 -24.232 1.00 88.75 459 MET A C 1
ATOM 3842 O O . MET A 1 459 ? -4.448 2.411 -23.591 1.00 88.75 459 MET A O 1
ATOM 3846 N N . GLN A 1 460 ? -3.790 3.627 -25.352 1.00 87.00 460 GLN A N 1
ATOM 3847 C CA . GLN A 1 460 ? -5.131 3.837 -25.914 1.00 87.00 460 GLN A CA 1
ATOM 3848 C C . GLN A 1 460 ? -5.881 2.546 -26.271 1.00 87.00 460 GLN A C 1
ATOM 3850 O O . GLN A 1 460 ? -7.100 2.575 -26.423 1.00 87.00 460 GLN A O 1
ATOM 3855 N N . TRP A 1 461 ? -5.174 1.428 -26.446 1.00 88.81 461 TRP A N 1
ATOM 3856 C CA . TRP A 1 461 ? -5.780 0.140 -26.795 1.00 88.81 461 TRP A CA 1
ATOM 3857 C C . TRP A 1 461 ? -6.304 -0.618 -25.580 1.00 88.81 461 TRP A C 1
ATOM 3859 O O . TRP A 1 461 ? -6.970 -1.643 -25.717 1.00 88.81 461 TRP A O 1
ATOM 3869 N N . LEU A 1 462 ? -6.002 -0.136 -24.377 1.00 86.75 462 LEU A N 1
ATOM 3870 C CA . LEU A 1 462 ? -6.486 -0.750 -23.157 1.00 86.75 462 LEU A CA 1
ATOM 3871 C C . LEU A 1 462 ? -7.992 -0.534 -23.032 1.00 86.75 462 LEU A C 1
ATOM 3873 O O . LEU A 1 462 ? -8.501 0.585 -23.094 1.00 86.75 462 LEU A O 1
ATOM 3877 N N . LEU A 1 463 ? -8.708 -1.641 -22.851 1.00 78.75 463 LEU A N 1
ATOM 3878 C CA . LEU A 1 463 ? -10.138 -1.611 -22.602 1.00 78.75 463 LEU A CA 1
ATOM 3879 C C . LEU A 1 463 ? -10.390 -1.116 -21.181 1.00 78.75 463 LEU A C 1
ATOM 3881 O O . LEU A 1 463 ? -9.709 -1.518 -20.236 1.00 78.75 463 LEU A O 1
ATOM 3885 N N . LYS A 1 464 ? -11.419 -0.283 -21.032 1.00 76.12 464 LYS A N 1
ATOM 3886 C CA . LYS A 1 464 ? -11.940 0.075 -19.718 1.00 76.12 464 LYS A CA 1
ATOM 3887 C C . LYS A 1 464 ? -12.526 -1.183 -19.084 1.00 76.12 464 LYS A C 1
ATOM 3889 O O . LYS A 1 464 ? -13.546 -1.685 -19.549 1.00 76.12 464 LYS A O 1
ATOM 3894 N N . LYS A 1 465 ? -11.883 -1.692 -18.034 1.00 69.25 465 LYS A N 1
ATOM 3895 C CA . LYS A 1 465 ? -12.423 -2.794 -17.232 1.00 69.25 465 LYS A CA 1
ATOM 3896 C C . LYS A 1 465 ? -13.169 -2.212 -16.029 1.00 69.25 465 LYS A C 1
ATOM 3898 O O . LYS A 1 465 ? -12.574 -1.406 -15.311 1.00 69.25 465 LYS A O 1
ATOM 3903 N N . PRO A 1 466 ? -14.450 -2.558 -15.805 1.00 65.00 466 PRO A N 1
ATOM 3904 C CA . PRO A 1 466 ? -15.168 -2.090 -14.630 1.00 65.00 466 PRO A CA 1
ATOM 3905 C C . PRO A 1 466 ? -14.524 -2.649 -13.359 1.00 65.00 466 PRO A C 1
ATOM 3907 O O . PRO A 1 466 ? -14.058 -3.790 -13.312 1.00 65.00 466 PRO A O 1
ATOM 3910 N N . TYR A 1 467 ? -14.494 -1.819 -12.323 1.00 70.00 467 TYR A N 1
ATOM 3911 C CA . TYR A 1 467 ? -14.049 -2.226 -11.004 1.00 70.00 467 TYR A CA 1
ATOM 3912 C C . TYR A 1 467 ? -15.144 -3.027 -10.291 1.00 70.00 467 TYR A C 1
ATOM 3914 O O . TYR A 1 467 ? -16.286 -2.580 -10.218 1.00 70.00 467 TYR A O 1
ATOM 3922 N N . ILE A 1 468 ? -14.787 -4.189 -9.738 1.00 67.44 468 ILE A N 1
ATOM 3923 C CA . ILE A 1 468 ? -15.690 -5.017 -8.931 1.00 67.44 468 ILE A CA 1
ATOM 3924 C C . ILE A 1 468 ? -15.322 -4.830 -7.461 1.00 67.44 468 ILE A C 1
ATOM 3926 O O . ILE A 1 468 ? -14.238 -5.237 -7.036 1.00 67.44 468 ILE A O 1
ATOM 3930 N N . LYS A 1 469 ? -16.240 -4.230 -6.700 1.00 70.12 469 LYS A N 1
ATOM 3931 C CA . LYS A 1 469 ? -16.107 -3.999 -5.260 1.00 70.12 469 LYS A CA 1
ATOM 3932 C C . LYS A 1 469 ? -16.509 -5.238 -4.465 1.00 70.12 469 LYS A C 1
ATOM 3934 O O . LYS A 1 469 ? -17.600 -5.772 -4.653 1.00 70.12 469 LYS A O 1
ATOM 3939 N N . ILE A 1 470 ? -15.671 -5.648 -3.515 1.00 69.06 470 ILE A N 1
ATOM 3940 C CA . ILE A 1 470 ? -16.026 -6.685 -2.539 1.00 69.06 470 ILE A CA 1
ATOM 3941 C C . ILE A 1 470 ? -16.841 -6.028 -1.414 1.00 69.06 470 ILE A C 1
ATOM 3943 O O . ILE A 1 470 ? -16.369 -5.134 -0.707 1.00 69.06 470 ILE A O 1
ATOM 3947 N N . VAL A 1 471 ? -18.105 -6.439 -1.272 1.00 62.44 471 VAL A N 1
ATOM 3948 C CA . VAL A 1 471 ? -19.069 -5.790 -0.360 1.00 62.44 471 VAL A CA 1
ATOM 3949 C C . VAL A 1 471 ? -19.144 -6.478 1.012 1.00 62.44 471 VAL A C 1
ATOM 3951 O O . VAL A 1 471 ? -19.377 -5.816 2.022 1.00 62.44 471 VAL A O 1
ATOM 3954 N N . LYS A 1 472 ? -18.912 -7.796 1.092 1.00 62.94 472 LYS A N 1
ATOM 3955 C CA . LYS A 1 472 ? -19.115 -8.583 2.323 1.00 62.94 472 LYS A CA 1
ATOM 3956 C C . LYS A 1 472 ? -17.847 -8.609 3.190 1.00 62.94 472 LYS A C 1
ATOM 3958 O O . LYS A 1 472 ? -16.845 -9.178 2.771 1.00 62.94 472 LYS A O 1
ATOM 3963 N N . ARG A 1 473 ? -17.915 -8.073 4.421 1.00 56.72 473 ARG A N 1
ATOM 3964 C CA . ARG A 1 473 ? -16.775 -7.971 5.368 1.00 56.72 473 ARG A CA 1
ATOM 3965 C C . ARG A 1 473 ? -16.023 -9.295 5.584 1.00 56.72 473 ARG A C 1
ATOM 3967 O O . ARG A 1 473 ? -14.804 -9.315 5.541 1.00 56.72 473 ARG A O 1
ATOM 3974 N N . GLY A 1 474 ? -16.741 -10.411 5.735 1.00 54.34 474 GLY A N 1
ATOM 3975 C CA . GLY A 1 474 ? -16.118 -11.727 5.930 1.00 54.34 474 GLY A CA 1
ATOM 3976 C C . GLY A 1 474 ? -15.407 -12.294 4.693 1.00 54.34 474 GLY A C 1
ATOM 3977 O O . GLY A 1 474 ? -14.522 -13.125 4.840 1.00 54.34 474 GLY A O 1
ATOM 3978 N N . LEU A 1 475 ? -15.751 -11.841 3.478 1.00 53.59 475 LEU A N 1
ATOM 3979 C CA . LEU A 1 475 ? -15.081 -12.280 2.242 1.00 53.59 475 LEU A CA 1
ATOM 3980 C C . LEU A 1 475 ? -13.763 -11.537 2.001 1.00 53.59 475 LEU A C 1
ATOM 3982 O O . LEU A 1 475 ? -12.910 -12.045 1.278 1.00 53.59 475 LEU A O 1
ATOM 3986 N N . CYS A 1 476 ? -13.571 -10.370 2.625 1.00 54.16 476 CYS A N 1
ATOM 3987 C CA . CYS A 1 476 ? -12.310 -9.635 2.556 1.00 54.16 476 CYS A CA 1
ATOM 3988 C C . CYS A 1 476 ? -11.136 -10.462 3.103 1.00 54.16 476 CYS A C 1
ATOM 3990 O O . CYS A 1 476 ? -10.027 -10.298 2.626 1.00 54.16 476 CYS A O 1
ATOM 3992 N N . ILE A 1 477 ? -11.395 -11.409 4.011 1.00 56.12 477 ILE A N 1
ATOM 3993 C CA . ILE A 1 477 ? -10.401 -12.273 4.668 1.00 56.12 477 ILE A CA 1
ATOM 3994 C C . ILE A 1 477 ? -9.710 -13.251 3.691 1.00 56.12 477 ILE A C 1
ATOM 3996 O O . ILE A 1 477 ? -8.569 -13.638 3.917 1.00 56.12 477 ILE A O 1
ATOM 4000 N N . ILE A 1 478 ? -10.373 -13.634 2.592 1.00 48.34 478 ILE A N 1
ATOM 4001 C CA . ILE A 1 478 ? -9.837 -14.587 1.596 1.00 48.34 478 ILE A CA 1
ATOM 4002 C C . ILE A 1 478 ? -8.818 -13.904 0.697 1.00 48.34 478 ILE A C 1
ATOM 4004 O O . ILE A 1 478 ? -7.742 -14.416 0.404 1.00 48.34 478 ILE A O 1
ATOM 4008 N N . TYR A 1 479 ? -9.192 -12.729 0.209 1.00 49.91 479 TYR A N 1
ATOM 4009 C CA . TYR A 1 479 ? -8.614 -12.212 -1.009 1.00 49.91 479 TYR A CA 1
ATOM 4010 C C . TYR A 1 479 ? -7.390 -11.358 -0.706 1.00 49.91 479 TYR A C 1
ATOM 4012 O O . TYR A 1 479 ? -7.405 -10.127 -0.817 1.00 49.91 479 TYR A O 1
ATOM 4020 N N . SER A 1 480 ? -6.287 -12.036 -0.386 1.00 44.75 480 SER A N 1
ATOM 4021 C CA . SER A 1 480 ? -4.973 -11.475 -0.676 1.00 44.75 480 SER A CA 1
ATOM 4022 C C . SER A 1 480 ? -4.941 -11.084 -2.163 1.00 44.75 480 SER A C 1
ATOM 4024 O O . SER A 1 480 ? -5.526 -11.752 -3.019 1.00 44.75 480 SER A O 1
ATOM 4026 N N . PHE A 1 481 ? -4.300 -9.962 -2.483 1.00 38.12 481 PHE A N 1
ATOM 4027 C CA . PHE A 1 481 ? -4.300 -9.340 -3.816 1.00 38.12 481 PHE A CA 1
ATOM 4028 C C . PHE A 1 481 ? -3.946 -10.318 -4.967 1.00 38.12 481 PHE A C 1
ATOM 4030 O O . PHE A 1 481 ? -4.364 -10.115 -6.106 1.00 38.12 481 PHE A O 1
ATOM 4037 N N . PHE A 1 482 ? -3.231 -11.407 -4.657 1.00 36.34 482 PHE A N 1
ATOM 4038 C CA . PHE A 1 482 ? -2.841 -12.474 -5.583 1.00 36.34 482 PHE A CA 1
ATOM 4039 C C . PHE A 1 482 ? -3.957 -13.479 -5.911 1.00 36.34 482 PHE A C 1
ATOM 4041 O O . PHE A 1 482 ? -4.085 -13.884 -7.067 1.00 36.34 482 PHE A O 1
ATOM 4048 N N . GLU A 1 483 ? -4.815 -13.842 -4.956 1.00 44.84 483 GLU A N 1
ATOM 4049 C CA . GLU A 1 483 ? -5.906 -14.800 -5.202 1.00 44.84 483 GLU A CA 1
ATOM 4050 C C . GLU A 1 483 ? -6.995 -14.202 -6.099 1.00 44.84 483 GLU A C 1
ATOM 4052 O O . GLU A 1 483 ? -7.611 -14.914 -6.889 1.00 44.84 483 GLU A O 1
ATOM 4057 N N . ILE A 1 484 ? -7.163 -12.874 -6.073 1.00 42.12 484 ILE A N 1
ATOM 4058 C CA . ILE A 1 484 ? -8.086 -12.157 -6.959 1.00 42.12 484 ILE A CA 1
ATOM 4059 C C . ILE A 1 484 ? -7.680 -12.304 -8.432 1.00 42.12 484 ILE A C 1
ATOM 4061 O O . ILE A 1 484 ? -8.562 -12.406 -9.277 1.00 42.12 484 ILE A O 1
ATOM 4065 N N . GLN A 1 485 ? -6.388 -12.320 -8.779 1.00 34.19 485 GLN A N 1
ATOM 4066 C CA . GLN A 1 485 ? -5.973 -12.460 -10.184 1.00 34.19 485 GLN A CA 1
ATOM 4067 C C . GLN A 1 485 ? -6.182 -13.882 -10.716 1.00 34.19 485 GLN A C 1
ATOM 4069 O O . GLN A 1 485 ? -6.627 -14.037 -11.852 1.00 34.19 485 GLN A O 1
ATOM 4074 N N . VAL A 1 486 ? -5.941 -14.900 -9.885 1.00 33.22 486 VAL A N 1
ATOM 4075 C CA . VAL A 1 486 ? -6.130 -16.316 -10.248 1.00 33.22 486 VAL A CA 1
ATOM 4076 C C . VAL A 1 486 ? -7.613 -16.714 -10.253 1.00 33.22 486 VAL A C 1
ATOM 4078 O O . VAL A 1 486 ? -8.031 -17.526 -11.073 1.00 33.22 486 VAL A O 1
ATOM 4081 N N . TYR A 1 487 ? -8.448 -16.119 -9.393 1.00 33.59 487 TYR A N 1
ATOM 4082 C CA . TYR A 1 487 ? -9.899 -16.338 -9.435 1.00 33.59 487 TYR A CA 1
ATOM 4083 C C . TYR A 1 487 ? -10.614 -15.504 -10.504 1.00 33.59 487 TYR A C 1
ATOM 4085 O O . TYR A 1 487 ? -11.590 -15.979 -11.083 1.00 33.59 487 TYR A O 1
ATOM 4093 N N . LYS A 1 488 ? -10.142 -14.286 -10.818 1.00 36.62 488 LYS A N 1
ATOM 4094 C CA . LYS A 1 488 ? -10.729 -13.463 -11.894 1.00 36.62 488 LYS A CA 1
ATOM 4095 C C . LYS A 1 488 ? -10.550 -14.077 -13.280 1.00 36.62 488 LYS A C 1
ATOM 4097 O O . LYS A 1 488 ? -11.388 -13.814 -14.133 1.00 36.62 488 LYS A O 1
ATOM 4102 N N . SER A 1 489 ? -9.515 -14.886 -13.514 1.00 28.97 489 SER A N 1
ATOM 4103 C CA . SER A 1 489 ? -9.387 -15.628 -14.776 1.00 28.97 489 SER A CA 1
ATOM 4104 C C . SER A 1 489 ? -10.388 -16.783 -14.885 1.00 28.97 489 SER A C 1
ATOM 4106 O O . SER A 1 489 ? -10.817 -17.085 -15.990 1.00 28.97 489 SER A O 1
ATOM 4108 N N . LYS A 1 490 ? -10.819 -17.382 -13.765 1.00 28.08 490 LYS A N 1
ATOM 4109 C CA . LYS A 1 490 ? -11.817 -18.468 -13.754 1.00 28.08 490 LYS A CA 1
ATOM 4110 C C . LYS A 1 490 ? -13.269 -17.979 -13.782 1.00 28.08 490 LYS A C 1
ATOM 4112 O O . LYS A 1 490 ? -14.104 -18.624 -14.398 1.00 28.08 490 LYS A O 1
ATOM 4117 N N . LEU A 1 491 ? -13.575 -16.830 -13.176 1.00 29.20 491 LEU A N 1
ATOM 4118 C CA . LEU A 1 491 ? -14.931 -16.248 -13.183 1.00 29.20 491 LEU A CA 1
ATOM 4119 C C . LEU A 1 491 ? -15.300 -15.514 -14.485 1.00 29.20 491 LEU A C 1
ATOM 4121 O O . LEU A 1 491 ? -16.428 -15.065 -14.622 1.00 29.20 491 LEU A O 1
ATOM 4125 N N . LEU A 1 492 ? -14.366 -15.375 -15.430 1.00 29.05 492 LEU A N 1
ATOM 4126 C CA . LEU A 1 492 ? -14.640 -14.869 -16.783 1.00 29.05 492 LEU A CA 1
ATOM 4127 C C . LEU A 1 492 ? -14.865 -15.997 -17.807 1.00 29.05 492 LEU A C 1
ATOM 4129 O O . LEU A 1 492 ? -14.996 -15.707 -18.990 1.00 29.05 492 LEU A O 1
ATOM 4133 N N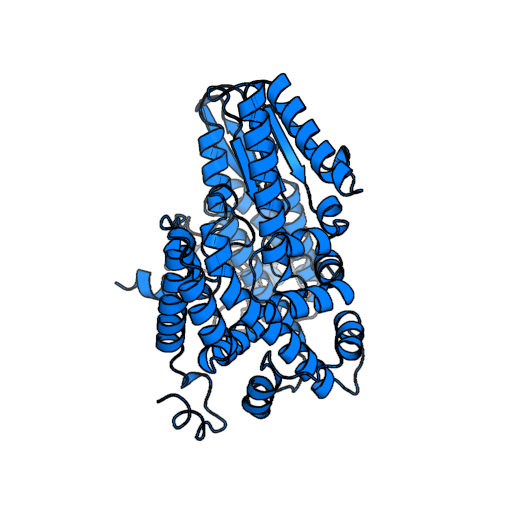 . ILE A 1 493 ? -14.884 -17.260 -17.364 1.00 28.48 493 ILE A N 1
ATOM 4134 C CA . ILE A 1 493 ? -15.049 -18.444 -18.227 1.00 28.48 493 ILE A CA 1
ATOM 4135 C C . ILE A 1 493 ? -16.398 -19.157 -17.991 1.00 28.48 493 ILE A C 1
ATOM 4137 O O . ILE A 1 493 ? -16.738 -20.047 -18.761 1.00 28.48 493 ILE A O 1
ATOM 4141 N N . ASN A 1 494 ? -17.207 -18.724 -17.017 1.00 25.38 494 ASN A N 1
ATOM 4142 C CA . ASN A 1 494 ? -18.561 -19.253 -16.804 1.00 25.38 494 ASN A CA 1
ATOM 4143 C C . ASN A 1 494 ? -19.629 -18.183 -16.994 1.00 25.38 494 ASN A C 1
ATOM 4145 O O . ASN A 1 494 ? -19.518 -17.135 -16.316 1.00 25.38 494 ASN A O 1
#

Secondary structure (DSSP, 8-state):
-TTTTTTT--SS-TTTS-HHHHHHHHHHHHHHHHHHHHTT-HHHHHHHHHHHHH-HHHHHHHHHHHHHSHHHHHHHTT----HHHHHHHHHHHT-TT-----HHHHHHHHH-----S-HHHHHHHHHHHHHHHHHHHHHHHHHHHTTS-TTB-TT-TT--HHHHHHHHHHHHSSS--EEEEEE-HHHHTT--HHHHHHTS---HHHHHHHHHHHHTTHHHHHHHSPPPGGGGS-----S-SSHHHHHHHHHHHHHHHHHHHHHHHH-TT---EEEEETTEEEEEES-HHHHHHHHHHHHHHHHTTT----GGGEEEEETTT-EEETTEEEEEEGGGTEEEEEE-HHHHHHHHHHHHHHHHHTTTS-HHHHHHHHHHHHHHHHHHHTTSS-HHHHHHHHHHHHHHHHHHHHHH-TTS-HHHHHHHHS-TTEEEEETTEEEEESS--B-TTSSS--B---GGG---PPP-----GGGTTT--HHHHHHHHHHTT--

Sequence (494 aa):
MTNLFFDNLGESSWDNIPWHDLNVHLFKIQTKIYNATCKKQIVTRKKMQLMLLEGYSTRLIALYRVTQYPFIKKKFQDTDFSIIYVMKELLEASTISSQNIKYESIWSFKTDLLIQNSLHKQIFALLVDLMQQEIIKIVLEPQFEAHFVNDLYGFRPGRNHHDALGKLYSSLIGDEQLVANVNLNDSLSKLNYFIYLDNIDINPIIKNKILKWLDFGLMHEYFYQSISFDKHIFDLPRGSILAPLLINFVLNDIYFSIRSNILKKFGIQHNLNIIFYGFHCVLISKSSILLDYSINLLKRWFNDLACNLNNKSIDIKCCRDGFNFLNYHIILFERKKNYSVVPSIQAIQLFNQGNRETIQLLKSAPIKKMINSLRSRILNWGTLYSQYNSKQIFYYVDKVLFSQIRASILRRHPNKSRYWISAKYFPSCSSYYFNEKYYKSSWILTDTNSLTREFVPKMQWLLKKPYIKIVKRGLCIIYSFFEIQVYKSKLLIN

Radius of gyration: 25.16 Å; Cα contacts (8 Å, |Δi|>4): 566; chains: 1; bounding box: 56×64×69 Å